Protein AF-A0A2J5Q970-F1 (afdb_monomer)

Radius of gyration: 37.8 Å; Cα contacts (8 Å, |Δi|>4): 997; chains: 1; bounding box: 88×80×123 Å

InterPro domains:
  IPR027417 P-loop containing nucleoside triphosphate hydrolase [G3DSA:3.40.50.300] (113-245)
  IPR027417 P-loop containing nucleoside triphosphate hydrolase [G3DSA:3.40.50.300] (345-585)
  IPR027417 P-loop containing nucleoside triphosphate hydrolase [SSF52540] (108-570)
  IPR032689 TraD/TraG, TraM recognition site [PF12696] (436-529)
  IPR048176 TrbC, F-type conjugative transfer protein [NF041447] (6-689)

Secondary structure (DSSP, 8-state):
-PPPSS-GGGB---S---HHHHHHTSHHHHHHHHHHHHHHHHH-GGGHHHHHHHHHHHHHHHHHS----SSPPBGGG--EEEEEEEEEEEESSTTSS-EEEEEEEEEP-EEEEEEEE-STTTT-EEEEEHHHHTT-EEEE--TTSSHHHHHHHHHHHHHHTT--EEEEESS--HHHHHHHHHHHHHTT-GGGEEEEE---TT--HHHHHHTT--PPPSS--B-SSSS--HHHHHHHHHHTS----STTHHHHHHHHHHHHHHHHHHHHHHHHTTPPP-HHHHHHH-SHHHHHHHHHHHHHTT--HHHHHHHHHHHHHSTT--GGGTT-TTSS-HHHHHHHHHHHHTTHHHHHIIIIISTTTB-SSSBSB-HHHHHHTT-EEEEE--TTTS-HHHHHHHHHHHHHHHHHHHHHHT-S--SS-HHHH-HHHHH--SSPEEEEEETTTTS--HHHHHHHHHTTTTTEEEEEEES-HHHHHHHHGGGHHHHHHH--EEEE-S---TTHHHHHHHHHH-EEEEEEE--EEEEE-SS-EEEEEPS-EEEEEEESS-HHHHHHPPTTEEEEEETTEEEEEEE----HHHHS-SSPP--------PPPPHHHHHHH-HHHHTTS---HHHHHHHHHHHHTTS--SS-SS-GGG--EE-HHHHHHHHHHHHHHHH----HHHHHHHHHHHHHHHHHSTTT-SS--EE--------PPPHHHHHHHS--

Structure (mmCIF, N/CA/C/O backbone):
data_AF-A0A2J5Q970-F1
#
_entry.id   AF-A0A2J5Q970-F1
#
loop_
_atom_site.group_PDB
_atom_site.id
_atom_site.type_symbol
_atom_site.label_atom_id
_atom_site.label_alt_id
_atom_site.label_comp_id
_atom_site.label_asym_id
_atom_site.label_entity_id
_atom_site.label_seq_id
_atom_site.pdbx_PDB_ins_code
_atom_site.Cartn_x
_atom_site.Cartn_y
_atom_site.Cartn_z
_atom_site.occupancy
_atom_site.B_iso_or_equiv
_atom_site.auth_seq_id
_atom_site.auth_comp_id
_atom_site.auth_asym_id
_atom_site.auth_atom_id
_atom_site.pdbx_PDB_model_num
ATOM 1 N N . MET A 1 1 ? 51.029 -0.488 -17.310 1.00 35.28 1 MET A N 1
ATOM 2 C CA . MET A 1 1 ? 49.765 -0.348 -18.066 1.00 35.28 1 MET A CA 1
ATOM 3 C C . MET A 1 1 ? 49.243 1.057 -17.829 1.00 35.28 1 MET A C 1
ATOM 5 O O . MET A 1 1 ? 48.820 1.346 -16.716 1.00 35.28 1 MET A O 1
ATOM 9 N N . ASN A 1 2 ? 49.355 1.940 -18.825 1.00 32.59 2 ASN A N 1
ATOM 10 C CA . ASN A 1 2 ? 48.790 3.288 -18.758 1.00 32.59 2 ASN A CA 1
ATOM 11 C C . ASN A 1 2 ? 47.274 3.170 -18.568 1.00 32.59 2 ASN A C 1
ATOM 13 O O . ASN A 1 2 ? 46.614 2.501 -19.362 1.00 32.59 2 ASN A O 1
ATOM 17 N N . LYS A 1 3 ? 46.724 3.782 -17.512 1.00 31.50 3 LYS A N 1
ATOM 18 C CA . LYS A 1 3 ? 45.277 4.009 -17.443 1.00 31.50 3 LYS A CA 1
ATOM 19 C C . LYS A 1 3 ? 44.923 4.889 -18.649 1.00 31.50 3 LYS A C 1
ATOM 21 O O . LYS A 1 3 ? 45.550 5.939 -18.787 1.00 31.50 3 LYS A O 1
ATOM 26 N N . PRO A 1 4 ? 44.003 4.481 -19.537 1.00 40.91 4 PRO A N 1
ATOM 27 C CA . PRO A 1 4 ? 43.560 5.370 -20.601 1.00 40.91 4 PRO A CA 1
ATOM 28 C C . PRO A 1 4 ? 42.989 6.643 -19.960 1.00 40.91 4 PRO A C 1
ATOM 30 O O . PRO A 1 4 ? 42.282 6.563 -18.956 1.00 40.91 4 PRO A O 1
ATOM 33 N N . ALA A 1 5 ? 43.334 7.813 -20.507 1.00 53.34 5 ALA A N 1
ATOM 34 C CA . ALA A 1 5 ? 42.886 9.113 -19.993 1.00 53.34 5 ALA A CA 1
ATOM 35 C C . ALA A 1 5 ? 41.356 9.291 -20.069 1.00 53.34 5 ALA A C 1
ATOM 37 O O . ALA A 1 5 ? 40.799 10.155 -19.399 1.00 53.34 5 ALA A O 1
ATOM 38 N N . VAL A 1 6 ? 40.682 8.446 -20.855 1.00 50.75 6 VAL A N 1
ATOM 39 C CA . VAL A 1 6 ? 39.232 8.410 -21.036 1.00 50.75 6 VAL A CA 1
ATOM 40 C C . VAL A 1 6 ? 38.748 6.983 -20.783 1.00 50.75 6 VAL A C 1
ATOM 42 O O . VAL A 1 6 ? 39.328 6.021 -21.294 1.00 50.75 6 VAL A O 1
ATOM 45 N N . ASP A 1 7 ? 37.690 6.837 -19.985 1.00 52.75 7 ASP A N 1
ATOM 46 C CA . ASP A 1 7 ? 37.016 5.553 -19.784 1.00 52.75 7 ASP A CA 1
ATOM 47 C C . ASP A 1 7 ? 36.343 5.137 -21.098 1.00 52.75 7 ASP A C 1
ATOM 49 O O . ASP A 1 7 ? 35.302 5.675 -21.480 1.00 52.75 7 ASP A O 1
ATOM 53 N N . THR A 1 8 ? 36.949 4.183 -21.808 1.00 51.91 8 THR A N 1
ATOM 54 C CA . THR A 1 8 ? 36.481 3.710 -23.119 1.00 51.91 8 THR A CA 1
ATOM 55 C C . THR A 1 8 ? 35.062 3.146 -23.074 1.00 51.91 8 THR A C 1
ATOM 57 O O . THR A 1 8 ? 34.389 3.131 -24.097 1.00 51.91 8 THR A O 1
ATOM 60 N N . ARG A 1 9 ? 34.555 2.754 -21.894 1.00 50.22 9 ARG A N 1
ATOM 61 C CA . ARG A 1 9 ? 33.167 2.296 -21.706 1.00 50.22 9 ARG A CA 1
ATOM 62 C C . ARG A 1 9 ? 32.132 3.422 -21.766 1.00 50.22 9 ARG A C 1
ATOM 64 O O . ARG A 1 9 ? 30.947 3.141 -21.915 1.00 50.22 9 ARG A O 1
ATOM 71 N N . ARG A 1 10 ? 32.557 4.679 -21.614 1.00 52.12 10 ARG A N 1
ATOM 72 C CA . ARG A 1 10 ? 31.689 5.870 -21.653 1.00 52.12 10 ARG A CA 1
ATOM 73 C C . ARG A 1 10 ? 31.694 6.573 -23.007 1.00 52.12 10 ARG A C 1
ATOM 75 O O . ARG A 1 10 ? 30.920 7.505 -23.201 1.00 52.12 10 ARG A O 1
ATOM 82 N N . VAL A 1 11 ? 32.552 6.148 -23.932 1.00 54.44 11 VAL A N 1
ATOM 83 C CA . VAL A 1 11 ? 32.609 6.667 -25.301 1.00 54.44 11 VAL A CA 1
ATOM 84 C C . VAL A 1 11 ? 31.639 5.839 -26.138 1.00 54.44 11 VAL A C 1
ATOM 86 O O . VAL A 1 11 ? 31.976 4.763 -26.613 1.00 54.44 11 VAL A O 1
ATOM 89 N N . ASN A 1 12 ? 30.395 6.301 -26.246 1.00 48.62 12 ASN A N 1
ATOM 90 C CA . ASN A 1 12 ? 29.294 5.490 -26.783 1.00 48.62 12 ASN A CA 1
ATOM 91 C C . ASN A 1 12 ? 29.002 5.750 -28.272 1.00 48.62 12 ASN A C 1
ATOM 93 O O . ASN A 1 12 ? 28.055 5.203 -28.839 1.00 48.62 12 ASN A O 1
ATOM 97 N N . ARG A 1 13 ? 29.815 6.591 -28.919 1.00 40.72 13 ARG A N 1
ATOM 98 C CA . ARG A 1 13 ? 29.812 6.760 -30.369 1.00 40.72 13 ARG A CA 1
ATOM 99 C C . ARG A 1 13 ? 31.182 6.345 -30.882 1.00 40.72 13 ARG A C 1
ATOM 101 O O . ARG A 1 13 ? 32.138 7.108 -30.788 1.00 40.72 13 ARG A O 1
ATOM 108 N N . GLU A 1 14 ? 31.277 5.124 -31.405 1.00 40.03 14 GLU A N 1
ATOM 109 C CA . GLU A 1 14 ? 32.313 4.813 -32.387 1.00 40.03 14 GLU A CA 1
ATOM 110 C C . GLU A 1 14 ? 32.144 5.849 -33.504 1.00 40.03 14 GLU A C 1
ATOM 112 O O . GLU A 1 14 ? 31.095 5.920 -34.143 1.00 40.03 14 GLU A O 1
ATOM 117 N N . VAL A 1 15 ? 33.121 6.745 -33.640 1.00 34.88 15 VAL A N 1
ATOM 118 C CA . VAL A 1 15 ? 33.018 7.975 -34.445 1.00 34.88 15 VAL A CA 1
ATOM 119 C C . VAL A 1 15 ? 32.856 7.688 -35.946 1.00 34.88 15 VAL A C 1
ATOM 121 O O . VAL A 1 15 ? 32.539 8.587 -36.708 1.00 34.88 15 VAL A O 1
ATOM 124 N N . TRP A 1 16 ? 32.945 6.427 -36.365 1.00 31.44 16 TRP A N 1
ATOM 125 C CA . TRP A 1 16 ? 32.761 6.006 -37.747 1.00 31.44 16 TRP A CA 1
ATOM 126 C C . TRP A 1 16 ? 31.962 4.702 -37.815 1.00 31.44 16 TRP A C 1
ATOM 128 O O . TRP A 1 16 ? 32.508 3.623 -38.034 1.00 31.44 16 TRP A O 1
ATOM 138 N N . GLN A 1 17 ? 30.641 4.798 -37.658 1.00 36.28 17 GLN A N 1
ATOM 139 C CA . GLN A 1 17 ? 29.779 3.947 -38.471 1.00 36.28 17 GLN A CA 1
ATOM 140 C C . GLN A 1 17 ? 29.368 4.749 -39.701 1.00 36.28 17 GLN A C 1
ATOM 142 O O . GLN A 1 17 ? 28.300 5.358 -39.724 1.00 36.28 17 GLN A O 1
ATOM 147 N N . ASP A 1 18 ? 30.239 4.759 -40.717 1.00 40.22 18 ASP A N 1
ATOM 148 C CA . ASP A 1 18 ? 29.787 4.964 -42.091 1.00 40.22 18 ASP A CA 1
ATOM 149 C C . ASP A 1 18 ? 28.557 4.081 -42.300 1.00 40.22 18 ASP A C 1
ATOM 151 O O . ASP A 1 18 ? 28.531 2.939 -41.829 1.00 40.22 18 ASP A O 1
ATOM 155 N N . GLY A 1 19 ? 27.537 4.576 -43.003 1.00 45.09 19 GLY A N 1
ATOM 156 C CA . GLY A 1 19 ? 26.299 3.823 -43.235 1.00 45.09 19 GLY A CA 1
ATOM 157 C C . GLY A 1 19 ? 26.545 2.372 -43.677 1.00 45.09 19 GLY A C 1
ATOM 158 O O . GLY A 1 19 ? 25.782 1.491 -43.307 1.00 45.09 19 GLY A O 1
ATOM 159 N N . LEU A 1 20 ? 27.664 2.099 -44.359 1.00 43.31 20 LEU A N 1
ATOM 160 C CA . LEU A 1 20 ? 28.138 0.766 -44.738 1.00 43.31 20 LEU A CA 1
ATOM 161 C C . LEU A 1 20 ? 28.566 -0.141 -43.574 1.00 43.31 20 LEU A C 1
ATOM 163 O O . LEU A 1 20 ? 28.171 -1.304 -43.561 1.00 43.31 20 LEU A O 1
ATOM 167 N N . SER A 1 21 ? 29.359 0.331 -42.608 1.00 45.16 21 SER A N 1
ATOM 168 C CA . SER A 1 21 ? 29.810 -0.518 -41.497 1.00 45.16 21 SER A CA 1
ATOM 169 C C . SER A 1 21 ? 28.667 -0.781 -40.516 1.00 45.16 21 SER A C 1
ATOM 171 O O . SER A 1 21 ? 28.458 -1.924 -40.122 1.00 45.16 21 SER A O 1
ATOM 173 N N . GLY A 1 22 ? 27.839 0.229 -40.226 1.00 49.78 22 GLY A N 1
ATOM 174 C CA . GLY A 1 22 ? 26.611 0.063 -39.440 1.00 49.78 22 GLY A CA 1
ATOM 175 C C . GLY A 1 22 ? 25.609 -0.906 -40.082 1.00 49.78 22 GLY A C 1
ATOM 176 O O . GLY A 1 22 ? 25.049 -1.749 -39.382 1.00 49.78 22 GLY A O 1
ATOM 177 N N . LEU A 1 23 ? 25.436 -0.856 -41.414 1.00 52.16 23 LEU A N 1
ATOM 178 C CA . LEU A 1 23 ? 24.655 -1.857 -42.153 1.00 52.16 23 LEU A CA 1
ATOM 179 C C . LEU A 1 23 ? 25.281 -3.251 -42.020 1.00 52.16 23 LEU A C 1
ATOM 181 O O . LEU A 1 23 ? 24.581 -4.193 -41.660 1.00 52.16 23 LEU A O 1
ATOM 185 N N . LEU A 1 24 ? 26.589 -3.392 -42.258 1.00 54.09 24 LEU A N 1
ATOM 186 C CA . LEU A 1 24 ? 27.289 -4.680 -42.189 1.00 54.09 24 LEU A CA 1
ATOM 187 C C . LEU A 1 24 ? 27.222 -5.322 -40.797 1.00 54.09 24 LEU A C 1
ATOM 189 O O . LEU A 1 24 ? 27.174 -6.540 -40.709 1.00 54.09 24 LEU A O 1
ATOM 193 N N . PHE A 1 25 ? 27.175 -4.552 -39.709 1.00 57.59 25 PHE A N 1
ATOM 194 C CA . PHE A 1 25 ? 27.090 -5.111 -38.354 1.00 57.59 25 PHE A CA 1
ATOM 195 C C . PHE A 1 25 ? 25.673 -5.499 -37.910 1.00 57.59 25 PHE A C 1
ATOM 197 O O . PHE A 1 25 ? 25.521 -6.099 -36.842 1.00 57.59 25 PHE A O 1
ATOM 204 N N . THR A 1 26 ? 24.632 -5.218 -38.703 1.00 59.56 26 THR A N 1
ATOM 205 C CA . THR A 1 26 ? 23.304 -5.774 -38.409 1.00 59.56 26 THR A CA 1
ATOM 206 C C . THR A 1 26 ? 23.255 -7.260 -38.788 1.00 59.56 26 THR A C 1
ATOM 208 O O . THR A 1 26 ? 23.673 -7.625 -39.889 1.00 59.56 26 THR A O 1
ATOM 211 N N . PRO A 1 27 ? 22.730 -8.147 -37.919 1.00 62.09 27 PRO A N 1
ATOM 212 C CA . PRO A 1 27 ? 22.743 -9.593 -38.163 1.00 62.09 27 PRO A CA 1
ATOM 213 C C . PRO A 1 27 ? 22.074 -10.001 -39.483 1.00 62.09 27 PRO A C 1
ATOM 215 O O . PRO A 1 27 ? 22.494 -10.965 -40.115 1.00 62.09 27 PRO A O 1
ATOM 218 N N . GLU A 1 28 ? 21.047 -9.258 -39.901 1.00 65.50 28 GLU A N 1
ATOM 219 C CA . GLU A 1 28 ? 20.254 -9.519 -41.107 1.00 65.50 28 GLU A CA 1
ATOM 220 C C . GLU A 1 28 ? 21.038 -9.224 -42.388 1.00 65.50 28 GLU A C 1
ATOM 222 O O . GLU A 1 28 ? 21.122 -10.068 -43.281 1.00 65.50 28 GLU A O 1
ATOM 227 N N . ILE A 1 29 ? 21.670 -8.051 -42.460 1.00 70.38 29 ILE A N 1
ATOM 228 C CA . ILE A 1 29 ? 22.486 -7.654 -43.611 1.00 70.38 29 ILE A CA 1
ATOM 229 C C . ILE A 1 29 ? 23.770 -8.477 -43.647 1.00 70.38 29 ILE A C 1
ATOM 231 O O . ILE A 1 29 ? 24.206 -8.881 -44.720 1.00 70.38 29 ILE A O 1
ATOM 235 N N . PHE A 1 30 ? 24.338 -8.812 -42.490 1.00 70.81 30 PHE A N 1
ATOM 236 C CA . PHE A 1 30 ? 25.491 -9.698 -42.420 1.00 70.81 30 PHE A CA 1
ATOM 237 C C . PHE A 1 30 ? 25.175 -11.117 -42.910 1.00 70.81 30 PHE A C 1
ATOM 239 O O . PHE A 1 30 ? 25.952 -11.691 -43.671 1.00 70.81 30 PHE A O 1
ATOM 246 N N . LEU A 1 31 ? 24.019 -11.678 -42.531 1.00 73.62 31 LEU A N 1
ATOM 247 C CA . LEU A 1 31 ? 23.546 -12.965 -43.050 1.00 73.62 31 LEU A CA 1
ATOM 248 C C . LEU A 1 31 ? 23.350 -12.897 -44.568 1.00 73.62 31 LEU A C 1
ATOM 250 O O . LEU A 1 31 ? 23.773 -13.801 -45.284 1.00 73.62 31 LEU A O 1
ATOM 254 N N . LEU A 1 32 ? 22.758 -11.811 -45.062 1.00 79.00 32 LEU A N 1
ATOM 255 C CA . LEU A 1 32 ? 22.567 -11.574 -46.488 1.00 79.00 32 LEU A CA 1
ATOM 256 C C . LEU A 1 32 ? 23.909 -11.468 -47.227 1.00 79.00 32 LEU A C 1
ATOM 258 O O . LEU A 1 32 ? 24.064 -12.071 -48.286 1.00 79.00 32 LEU A O 1
ATOM 262 N N . VAL A 1 33 ? 24.910 -10.804 -46.645 1.00 79.62 33 VAL A N 1
ATOM 263 C CA . VAL A 1 33 ? 26.280 -10.756 -47.177 1.00 79.62 33 VAL A CA 1
ATOM 264 C C . VAL A 1 33 ? 26.904 -12.147 -47.194 1.00 79.62 33 VAL A C 1
ATOM 266 O O . VAL A 1 33 ? 27.456 -12.531 -48.221 1.00 79.62 33 VAL A O 1
ATOM 269 N N . ILE A 1 34 ? 26.768 -12.951 -46.135 1.00 80.38 34 ILE A N 1
ATOM 270 C CA . ILE A 1 34 ? 27.248 -14.342 -46.128 1.00 80.38 34 ILE A CA 1
ATOM 271 C C . ILE A 1 34 ? 26.582 -15.154 -47.245 1.00 80.38 34 ILE A C 1
ATOM 273 O O . ILE A 1 34 ? 27.278 -15.838 -47.996 1.00 80.38 34 ILE A O 1
ATOM 277 N N . VAL A 1 35 ? 25.256 -15.066 -47.387 1.00 83.44 35 VAL A N 1
ATOM 278 C CA . VAL A 1 35 ? 24.492 -15.802 -48.405 1.00 83.44 35 VAL A CA 1
ATOM 279 C C . VAL A 1 35 ? 24.916 -15.378 -49.808 1.00 83.44 35 VAL A C 1
ATOM 281 O O . VAL A 1 35 ? 25.259 -16.237 -50.615 1.00 83.44 35 VAL A O 1
ATOM 284 N N . ILE A 1 36 ? 24.983 -14.074 -50.088 1.00 85.19 36 ILE A N 1
ATOM 285 C CA . ILE A 1 36 ? 25.407 -13.546 -51.391 1.00 85.19 36 ILE A CA 1
ATOM 286 C C . ILE A 1 36 ? 26.837 -13.977 -51.708 1.00 85.19 36 ILE A C 1
ATOM 288 O O . ILE A 1 36 ? 27.096 -14.483 -52.798 1.00 85.19 36 ILE A O 1
ATOM 292 N N . THR A 1 37 ? 27.759 -13.839 -50.755 1.00 83.81 37 THR A N 1
ATOM 293 C CA . THR A 1 37 ? 29.169 -14.196 -50.963 1.00 83.81 37 THR A CA 1
ATOM 294 C C . THR A 1 37 ? 29.329 -15.707 -51.189 1.00 83.81 37 THR A C 1
ATOM 296 O O . THR A 1 37 ? 30.130 -16.132 -52.022 1.00 83.81 37 THR A O 1
ATOM 299 N N . THR A 1 38 ? 28.512 -16.528 -50.520 1.00 83.25 38 THR A N 1
ATOM 300 C CA . THR A 1 38 ? 28.465 -17.986 -50.724 1.00 83.25 38 THR A CA 1
ATOM 301 C C . THR A 1 38 ? 27.868 -18.350 -52.089 1.00 83.25 38 THR A C 1
ATOM 303 O O . THR A 1 38 ? 28.421 -19.193 -52.792 1.00 83.25 38 THR A O 1
ATOM 306 N N . CYS A 1 39 ? 26.784 -17.691 -52.515 1.00 86.00 39 CYS A N 1
ATOM 307 C CA . CYS A 1 39 ? 26.174 -17.892 -53.833 1.00 86.00 39 CYS A CA 1
ATOM 308 C C . CYS A 1 39 ? 27.118 -17.478 -54.971 1.00 86.00 39 CYS A C 1
ATOM 310 O O . CYS A 1 39 ? 27.260 -18.215 -55.944 1.00 86.00 39 CYS A O 1
ATOM 312 N N . ILE A 1 40 ? 27.807 -16.340 -54.842 1.00 85.38 40 ILE A N 1
ATOM 313 C CA . ILE A 1 40 ? 28.813 -15.889 -55.816 1.00 85.38 40 ILE A CA 1
ATOM 314 C C . ILE A 1 40 ? 29.967 -16.896 -55.893 1.00 85.38 40 ILE A C 1
ATOM 316 O O . ILE A 1 40 ? 30.363 -17.274 -56.994 1.00 85.38 40 ILE A O 1
ATOM 320 N N . GLY A 1 41 ? 30.439 -17.399 -54.746 1.00 83.06 41 GLY A N 1
ATOM 321 C CA . GLY A 1 41 ? 31.442 -18.467 -54.689 1.00 83.06 41 GLY A CA 1
ATOM 322 C C . GLY A 1 41 ? 30.993 -19.762 -55.372 1.00 83.06 41 GLY A C 1
ATOM 323 O O . GLY A 1 41 ? 31.807 -20.450 -55.984 1.00 83.06 41 GLY A O 1
ATOM 324 N N . TRP A 1 42 ? 29.697 -20.084 -55.315 1.00 84.00 42 TRP A N 1
ATOM 325 C CA . TRP A 1 42 ? 29.127 -21.265 -55.966 1.00 84.00 42 TRP A CA 1
ATOM 326 C C . TRP A 1 42 ? 29.062 -21.134 -57.494 1.00 84.00 42 TRP A C 1
ATOM 328 O O . TRP A 1 42 ? 29.459 -22.054 -58.206 1.00 84.00 42 TRP A O 1
ATOM 338 N N . PHE A 1 43 ? 28.582 -19.997 -58.010 1.00 86.56 43 PHE A N 1
ATOM 339 C CA . PHE A 1 43 ? 28.463 -19.769 -59.458 1.00 86.56 43 PHE A CA 1
ATOM 340 C C . PHE A 1 43 ? 29.798 -19.424 -60.128 1.00 86.56 43 PHE A C 1
ATOM 342 O O . PHE A 1 43 ? 30.000 -19.753 -61.295 1.00 86.56 43 PHE A O 1
ATOM 349 N N . PHE A 1 44 ? 30.721 -18.801 -59.394 1.00 87.00 44 PHE A N 1
ATOM 350 C CA . PHE A 1 44 ? 32.034 -18.400 -59.890 1.00 87.00 44 PHE A CA 1
ATOM 351 C C . PHE A 1 44 ? 33.138 -18.930 -58.966 1.00 87.00 44 PHE A C 1
ATOM 353 O O . PHE A 1 44 ? 33.645 -18.182 -58.125 1.00 87.00 44 PHE A O 1
ATOM 360 N N . PRO A 1 45 ? 33.578 -20.193 -59.141 1.00 83.31 45 PRO A N 1
ATOM 361 C CA . PRO A 1 45 ? 34.528 -20.845 -58.236 1.00 83.31 45 PRO A CA 1
ATOM 362 C C . PRO A 1 45 ? 35.858 -20.102 -58.055 1.00 83.31 45 PRO A C 1
ATOM 364 O O . PRO A 1 45 ? 36.480 -20.207 -57.005 1.00 83.31 45 PRO A O 1
ATOM 367 N N . ALA A 1 46 ? 36.285 -19.300 -59.035 1.00 84.38 46 ALA A N 1
ATOM 368 C CA . ALA A 1 46 ? 37.485 -18.466 -58.924 1.00 84.38 46 ALA A CA 1
ATOM 369 C C . ALA A 1 46 ? 37.398 -17.420 -57.791 1.00 84.38 46 ALA A C 1
ATOM 371 O O . ALA A 1 46 ? 38.420 -17.026 -57.232 1.00 84.38 46 ALA A O 1
ATOM 372 N N . THR A 1 47 ? 36.187 -16.994 -57.417 1.00 84.06 47 THR A N 1
ATOM 373 C CA . THR A 1 47 ? 35.967 -16.006 -56.348 1.00 84.06 47 THR A CA 1
ATOM 374 C C . THR A 1 47 ? 36.154 -16.583 -54.941 1.00 84.06 47 THR A C 1
ATOM 376 O O . THR A 1 47 ? 36.355 -15.808 -54.005 1.00 84.06 47 THR A O 1
ATOM 379 N N . TRP A 1 48 ? 36.206 -17.919 -54.785 1.00 82.31 48 TRP A N 1
ATOM 380 C CA . TRP A 1 48 ? 36.446 -18.586 -53.493 1.00 82.31 48 TRP A CA 1
ATOM 381 C C . TRP A 1 48 ? 37.761 -18.195 -52.824 1.00 82.31 48 TRP A C 1
ATOM 383 O O . TRP A 1 48 ? 37.836 -18.162 -51.595 1.00 82.31 48 TRP A O 1
ATOM 393 N N . LEU A 1 49 ? 38.778 -17.854 -53.618 1.00 82.38 49 LEU A N 1
ATOM 394 C CA . LEU A 1 49 ? 40.081 -17.414 -53.116 1.00 82.38 49 LEU A CA 1
ATOM 395 C C . LEU A 1 49 ? 39.993 -16.116 -52.296 1.00 82.38 49 LEU A C 1
ATOM 397 O O . LEU A 1 49 ? 40.830 -15.894 -51.425 1.00 82.38 49 LEU A O 1
ATOM 401 N N . LEU A 1 50 ? 38.975 -15.285 -52.544 1.00 79.94 50 LEU A N 1
ATOM 402 C CA . LEU A 1 50 ? 38.740 -14.026 -51.831 1.00 79.94 50 LEU A CA 1
ATOM 403 C C . LEU A 1 50 ? 37.563 -14.127 -50.851 1.00 79.94 50 LEU A C 1
ATOM 405 O O . LEU A 1 50 ? 37.650 -13.618 -49.734 1.00 79.94 50 LEU A O 1
ATOM 409 N N . SER A 1 51 ? 36.480 -14.815 -51.225 1.00 80.25 51 SER A N 1
ATOM 410 C CA . SER A 1 51 ? 35.293 -14.947 -50.373 1.00 80.25 51 SER A CA 1
ATOM 411 C C . SER A 1 51 ? 35.503 -15.863 -49.169 1.00 80.25 51 SER A C 1
ATOM 413 O O . SER A 1 51 ? 34.983 -15.573 -48.094 1.00 80.25 51 SER A O 1
ATOM 415 N N . GLY A 1 52 ? 36.290 -16.934 -49.302 1.00 79.94 52 GLY A N 1
ATOM 416 C CA . GLY A 1 52 ? 36.572 -17.864 -48.205 1.00 79.94 52 GLY A CA 1
ATOM 417 C C . GLY A 1 52 ? 37.246 -17.191 -47.001 1.00 79.94 52 GLY A C 1
ATOM 418 O O . GLY A 1 52 ? 36.696 -17.244 -45.899 1.00 79.94 52 GLY A O 1
ATOM 419 N N . PRO A 1 53 ? 38.395 -16.509 -47.181 1.00 84.12 53 PRO A N 1
ATOM 420 C CA . PRO A 1 53 ? 39.053 -15.766 -46.105 1.00 84.12 53 PRO A CA 1
ATOM 421 C C . PRO A 1 53 ? 38.171 -14.671 -45.493 1.00 84.12 53 PRO A C 1
ATOM 423 O O . PRO A 1 53 ? 38.163 -14.504 -44.274 1.00 84.12 53 PRO A O 1
ATOM 426 N N . PHE A 1 54 ? 37.389 -13.965 -46.317 1.00 82.38 54 PHE A N 1
ATOM 427 C CA . PHE A 1 54 ? 36.435 -12.956 -45.853 1.00 82.38 54 PHE A CA 1
ATOM 428 C C . PHE A 1 54 ? 35.373 -13.562 -44.922 1.00 82.38 54 PHE A C 1
ATOM 430 O O . PHE A 1 54 ? 35.177 -13.071 -43.813 1.00 82.38 54 PHE A O 1
ATOM 437 N N . LEU A 1 55 ? 34.765 -14.691 -45.305 1.00 79.94 55 LEU A N 1
ATOM 438 C CA . LEU A 1 55 ? 33.792 -15.399 -44.466 1.00 79.94 55 LEU A CA 1
ATOM 439 C C . LEU A 1 55 ? 34.404 -15.884 -43.141 1.00 79.94 55 LEU A C 1
ATOM 441 O O . LEU A 1 55 ? 33.752 -15.797 -42.104 1.00 79.94 55 LEU A O 1
ATOM 445 N N . VAL A 1 56 ? 35.661 -16.342 -43.138 1.00 79.81 56 VAL A N 1
ATOM 446 C CA . VAL A 1 56 ? 36.363 -16.755 -41.906 1.00 79.81 56 VAL A CA 1
ATOM 447 C C . VAL A 1 56 ? 36.631 -15.564 -40.979 1.00 79.81 56 VAL A C 1
ATOM 449 O O . VAL A 1 56 ? 36.447 -15.686 -39.769 1.00 79.81 56 VAL A O 1
ATOM 452 N N . LEU A 1 57 ? 37.004 -14.402 -41.524 1.00 77.94 57 LEU A N 1
ATOM 453 C CA . LEU A 1 57 ? 37.187 -13.159 -40.758 1.00 77.94 57 LEU A CA 1
ATOM 454 C C . LEU A 1 57 ? 35.868 -12.608 -40.198 1.00 77.94 57 LEU A C 1
ATOM 456 O O . LEU A 1 57 ? 35.853 -11.956 -39.155 1.00 77.94 57 LEU A O 1
ATOM 460 N N . CYS A 1 58 ? 34.759 -12.916 -40.861 1.00 72.00 58 CYS A N 1
ATOM 461 C CA . CYS A 1 58 ? 33.412 -12.569 -40.438 1.00 72.00 58 CYS A CA 1
ATOM 462 C C . CYS A 1 58 ? 32.923 -13.382 -39.217 1.00 72.00 58 CYS A C 1
ATOM 464 O O . CYS A 1 58 ? 32.163 -12.861 -38.399 1.00 72.00 58 CYS A O 1
ATOM 466 N N . VAL A 1 59 ? 33.369 -14.632 -39.033 1.00 70.00 59 VAL A N 1
ATOM 467 C CA . VAL A 1 59 ? 32.896 -15.515 -37.941 1.00 70.00 59 VAL A CA 1
ATOM 468 C C . VAL A 1 59 ? 33.152 -14.949 -36.528 1.00 70.00 59 VAL A C 1
ATOM 470 O O . VAL A 1 59 ? 32.211 -14.927 -35.728 1.00 70.00 59 VAL A O 1
ATOM 473 N N . PRO A 1 60 ? 34.358 -14.453 -36.177 1.00 68.31 60 PRO A N 1
ATOM 474 C CA . PRO A 1 60 ? 34.617 -13.849 -34.868 1.00 68.31 60 PRO A CA 1
ATOM 475 C C . PRO A 1 60 ? 33.722 -12.646 -34.561 1.00 68.31 60 PRO A C 1
ATOM 477 O O . PRO A 1 60 ? 33.348 -12.448 -33.409 1.00 68.31 60 PRO A O 1
ATOM 480 N N . ILE A 1 61 ? 33.356 -11.865 -35.582 1.00 66.31 61 ILE A N 1
ATOM 481 C CA . ILE A 1 61 ? 32.518 -10.666 -35.445 1.00 66.31 61 ILE A CA 1
ATOM 482 C C . ILE A 1 61 ? 31.091 -11.057 -35.032 1.00 66.31 61 ILE A C 1
ATOM 484 O O . ILE A 1 61 ? 30.521 -10.453 -34.123 1.00 66.31 61 ILE A O 1
ATOM 488 N N . VAL A 1 62 ? 30.536 -12.117 -35.630 1.00 63.34 62 VAL A N 1
ATOM 489 C CA . VAL A 1 62 ? 29.204 -12.644 -35.271 1.00 63.34 62 VAL A CA 1
ATOM 490 C C . VAL A 1 62 ? 29.210 -13.278 -33.890 1.00 63.34 62 VAL A C 1
ATOM 492 O O . VAL A 1 62 ? 28.319 -13.032 -33.081 1.00 63.34 62 VAL A O 1
ATOM 495 N N . LEU A 1 63 ? 30.228 -14.089 -33.596 1.00 63.59 63 LEU A N 1
ATOM 496 C CA . LEU A 1 63 ? 30.349 -14.749 -32.297 1.00 63.59 63 LEU A CA 1
ATOM 497 C C . LEU A 1 63 ? 30.649 -13.753 -31.163 1.00 63.59 63 LEU A C 1
ATOM 499 O O . LEU A 1 63 ? 30.313 -14.022 -30.008 1.00 63.59 63 LEU A O 1
ATOM 503 N N . GLY A 1 64 ? 31.256 -12.607 -31.488 1.00 62.72 64 GLY A N 1
ATOM 504 C CA . GLY A 1 64 ? 31.576 -11.525 -30.559 1.00 62.72 64 GLY A CA 1
ATOM 505 C C . GLY A 1 64 ? 30.376 -10.669 -30.144 1.00 62.72 64 GLY A C 1
ATOM 506 O O . GLY A 1 64 ? 30.401 -10.107 -29.049 1.00 62.72 64 GLY A O 1
ATOM 507 N N . ASN A 1 65 ? 29.310 -10.633 -30.953 1.00 60.47 65 ASN A N 1
ATOM 508 C CA . ASN A 1 65 ? 28.097 -9.848 -30.708 1.00 60.47 65 ASN A CA 1
ATOM 509 C C . ASN A 1 65 ? 26.882 -10.753 -30.438 1.00 60.47 65 ASN A C 1
ATOM 511 O O . ASN A 1 65 ? 25.973 -10.848 -31.265 1.00 60.47 65 ASN A O 1
ATOM 515 N N . PRO A 1 66 ? 26.830 -11.444 -29.282 1.00 63.16 66 PRO A N 1
ATOM 516 C CA . PRO A 1 66 ? 25.677 -12.262 -28.945 1.00 63.16 66 PRO A CA 1
ATOM 517 C C . PRO A 1 66 ? 24.443 -11.372 -28.809 1.00 63.16 66 PRO A C 1
ATOM 519 O O . PRO A 1 66 ? 24.491 -10.352 -28.126 1.00 63.16 66 PRO A O 1
ATOM 522 N N . TRP A 1 67 ? 23.334 -11.788 -29.413 1.00 70.56 67 TRP A N 1
ATOM 523 C CA . TRP A 1 67 ? 22.039 -11.136 -29.243 1.00 70.56 67 TRP A CA 1
ATOM 524 C C . TRP A 1 67 ? 21.637 -11.105 -27.758 1.00 70.56 67 TRP A C 1
ATOM 526 O O . TRP A 1 67 ? 21.752 -12.116 -27.056 1.00 70.56 67 TRP A O 1
ATOM 536 N N . ARG A 1 68 ? 21.191 -9.941 -27.268 1.00 74.38 68 ARG A N 1
ATOM 537 C CA . ARG A 1 68 ? 20.786 -9.726 -25.868 1.00 74.38 68 ARG A CA 1
ATOM 538 C C . ARG A 1 68 ? 19.470 -8.967 -25.813 1.00 74.38 68 ARG A C 1
ATOM 540 O O . ARG A 1 68 ? 19.243 -8.060 -26.615 1.00 74.38 68 ARG A O 1
ATOM 547 N N . MET A 1 69 ? 18.646 -9.302 -24.824 1.00 80.50 69 MET A N 1
ATOM 548 C CA . MET A 1 69 ? 17.523 -8.445 -24.461 1.00 80.50 69 MET A CA 1
ATOM 549 C C . MET A 1 69 ? 18.023 -7.191 -23.730 1.00 80.50 69 MET A C 1
ATOM 551 O O . MET A 1 69 ? 19.065 -7.254 -23.073 1.00 80.50 69 MET A O 1
ATOM 555 N N . PRO A 1 70 ? 17.295 -6.065 -23.815 1.00 82.62 70 PRO A N 1
ATOM 556 C CA . PRO A 1 70 ? 17.734 -4.790 -23.239 1.00 82.62 70 PRO A CA 1
ATOM 557 C C . PRO A 1 70 ? 17.723 -4.796 -21.707 1.00 82.62 70 PRO A C 1
ATOM 559 O O . PRO A 1 70 ? 18.484 -4.079 -21.071 1.00 82.62 70 PRO A O 1
ATOM 562 N N . MET A 1 71 ? 16.845 -5.611 -21.118 1.00 88.44 71 MET A N 1
ATOM 563 C CA . MET A 1 71 ? 16.748 -5.832 -19.676 1.00 88.44 71 MET A CA 1
ATOM 564 C C . MET A 1 71 ? 16.954 -7.320 -19.373 1.00 88.44 71 MET A C 1
ATOM 566 O O . MET A 1 71 ? 18.056 -7.832 -19.552 1.00 88.44 71 MET A O 1
ATOM 570 N N . ARG A 1 72 ? 15.920 -8.039 -18.919 1.00 90.38 72 ARG A N 1
ATOM 571 C CA . ARG A 1 72 ? 15.983 -9.483 -18.654 1.00 90.38 72 ARG A CA 1
ATOM 572 C C . ARG A 1 72 ? 15.481 -10.309 -19.828 1.00 90.38 72 ARG A C 1
ATOM 574 O O . ARG A 1 72 ? 14.629 -9.871 -20.595 1.00 90.38 72 ARG A O 1
ATOM 581 N N . MET A 1 73 ? 15.966 -11.543 -19.915 1.00 88.75 73 MET A N 1
ATOM 582 C CA . MET A 1 73 ? 15.365 -12.563 -20.778 1.00 88.75 73 MET A CA 1
ATOM 583 C C . MET A 1 73 ? 14.094 -13.135 -20.123 1.00 88.75 73 MET A C 1
ATOM 585 O O . MET A 1 73 ? 14.137 -13.429 -18.921 1.00 88.75 73 MET A O 1
ATOM 589 N N . PRO A 1 74 ? 12.997 -13.363 -20.874 1.00 90.75 74 PRO A N 1
ATOM 590 C CA . PRO A 1 74 ? 11.787 -13.977 -20.333 1.00 90.75 74 PRO A CA 1
ATOM 591 C C . PRO A 1 74 ? 12.059 -15.372 -19.763 1.00 90.75 74 PRO A C 1
ATOM 593 O O . PRO A 1 74 ? 12.777 -16.178 -20.362 1.00 90.75 74 PRO A O 1
ATOM 596 N N . ALA A 1 75 ? 11.442 -15.687 -18.624 1.00 88.38 75 ALA A N 1
ATOM 597 C CA . ALA A 1 75 ? 11.607 -16.981 -17.965 1.00 88.38 75 ALA A CA 1
ATOM 598 C C . ALA A 1 75 ? 11.075 -18.158 -18.801 1.00 88.38 75 ALA A C 1
ATOM 600 O O . ALA A 1 75 ? 11.564 -19.280 -18.682 1.00 88.38 75 ALA A O 1
ATOM 601 N N . THR A 1 76 ? 10.104 -17.908 -19.680 1.00 86.12 76 THR A N 1
ATOM 602 C CA . THR A 1 76 ? 9.504 -18.910 -20.574 1.00 86.12 76 THR A CA 1
ATOM 603 C C . THR A 1 76 ? 10.446 -19.373 -21.685 1.00 86.12 76 THR A C 1
ATOM 605 O O . THR A 1 76 ? 10.315 -20.500 -22.152 1.00 86.12 76 THR A O 1
ATOM 608 N N . MET A 1 77 ? 11.431 -18.557 -22.086 1.00 84.06 77 MET A N 1
ATOM 609 C CA . MET A 1 77 ? 12.354 -18.911 -23.172 1.00 84.06 77 MET A CA 1
ATOM 610 C C . MET A 1 77 ? 13.372 -19.994 -22.785 1.00 84.06 77 MET A C 1
ATOM 612 O O . MET A 1 77 ? 14.010 -20.551 -23.675 1.00 84.06 77 MET A O 1
ATOM 616 N N . ASN A 1 78 ? 13.556 -20.282 -21.487 1.00 80.31 78 ASN A N 1
ATOM 617 C CA . ASN A 1 78 ? 14.520 -21.259 -20.956 1.00 80.31 78 ASN A CA 1
ATOM 618 C C . ASN A 1 78 ? 15.926 -21.169 -21.599 1.00 80.31 78 ASN A C 1
ATOM 620 O O . ASN A 1 78 ? 16.573 -22.172 -21.905 1.00 80.31 78 ASN A O 1
ATOM 624 N N . ARG A 1 79 ? 16.392 -19.939 -21.850 1.00 82.25 79 ARG A N 1
ATOM 625 C CA . ARG A 1 79 ? 17.719 -19.631 -22.405 1.00 82.25 79 ARG A CA 1
ATOM 626 C C . ARG A 1 79 ? 18.576 -18.912 -21.364 1.00 82.25 79 ARG A C 1
ATOM 628 O O . ARG A 1 79 ? 18.018 -18.245 -20.493 1.00 82.25 79 ARG A O 1
ATOM 635 N N . PRO A 1 80 ? 19.915 -19.030 -21.428 1.00 81.38 80 PRO A N 1
ATOM 636 C CA . PRO A 1 80 ? 20.794 -18.254 -20.561 1.00 81.38 80 PRO A CA 1
ATOM 637 C C . PRO A 1 80 ? 20.599 -16.756 -20.812 1.00 81.38 80 PRO A C 1
ATOM 639 O O . PRO A 1 80 ? 20.536 -16.331 -21.963 1.00 81.38 80 PRO A O 1
ATOM 642 N N . ASP A 1 81 ? 20.519 -15.975 -19.739 1.00 82.81 81 ASP A N 1
ATOM 643 C CA . ASP A 1 81 ? 20.311 -14.530 -19.756 1.00 82.81 81 ASP A CA 1
ATOM 644 C C . ASP A 1 81 ? 21.651 -13.780 -19.734 1.00 82.81 81 ASP A C 1
ATOM 646 O O . ASP A 1 81 ? 22.318 -13.765 -18.690 1.00 82.81 81 ASP A O 1
ATOM 650 N N . PRO A 1 82 ? 22.046 -13.115 -20.837 1.00 76.06 82 PRO A N 1
ATOM 651 C CA . PRO A 1 82 ? 23.281 -12.337 -20.888 1.00 76.06 82 PRO A CA 1
ATOM 652 C C . PRO A 1 82 ? 23.323 -11.165 -19.889 1.00 76.06 82 PRO A C 1
ATOM 654 O O . PRO A 1 82 ? 24.404 -10.717 -19.515 1.00 76.06 82 PRO A O 1
ATOM 657 N N . SER A 1 83 ? 22.172 -10.674 -19.404 1.00 74.94 83 SER A N 1
ATOM 658 C CA . SER A 1 83 ? 22.097 -9.611 -18.381 1.00 74.94 83 SER A CA 1
ATOM 659 C C . SER A 1 83 ? 22.520 -10.078 -16.977 1.00 74.94 83 SER A C 1
ATOM 661 O O . SER A 1 83 ? 22.612 -9.284 -16.031 1.00 74.94 83 SER A O 1
ATOM 663 N N . THR A 1 84 ? 22.734 -11.387 -16.814 1.00 77.06 84 THR A N 1
ATOM 664 C CA . THR A 1 84 ? 23.181 -12.034 -15.572 1.00 77.06 84 THR A CA 1
ATOM 665 C C . THR A 1 84 ? 24.625 -12.525 -15.648 1.00 77.06 84 THR A C 1
ATOM 667 O O . THR A 1 84 ? 25.032 -13.318 -14.802 1.00 77.06 84 THR A O 1
ATOM 670 N N . ASP A 1 85 ? 25.395 -12.075 -16.642 1.00 76.81 85 ASP A N 1
ATOM 671 C CA . ASP A 1 85 ? 26.787 -12.475 -16.843 1.00 76.81 85 ASP A CA 1
ATOM 672 C C . ASP A 1 85 ? 27.635 -12.149 -15.595 1.00 76.81 85 ASP A C 1
ATOM 674 O O . ASP A 1 85 ? 27.905 -10.991 -15.275 1.00 76.81 85 ASP A O 1
ATOM 678 N N . ILE A 1 86 ? 28.074 -13.191 -14.881 1.00 74.81 86 ILE A N 1
ATOM 679 C CA . ILE A 1 86 ? 28.984 -13.082 -13.735 1.00 74.81 86 ILE A CA 1
ATOM 680 C C . ILE A 1 86 ? 30.351 -13.625 -14.150 1.00 74.81 86 ILE A C 1
ATOM 682 O O . ILE A 1 86 ? 30.476 -14.777 -14.577 1.00 74.81 86 ILE A O 1
ATOM 686 N N . ALA A 1 87 ? 31.393 -12.810 -13.989 1.00 78.19 87 ALA A N 1
ATOM 687 C CA . ALA A 1 87 ? 32.776 -13.231 -14.182 1.00 78.19 87 ALA A CA 1
ATOM 688 C C . ALA A 1 87 ? 33.216 -14.119 -13.007 1.00 78.19 87 ALA A C 1
ATOM 690 O O . ALA A 1 87 ? 33.507 -13.631 -11.916 1.00 78.19 87 ALA A O 1
ATOM 691 N N . VAL A 1 88 ? 33.262 -15.433 -13.224 1.00 79.06 88 VAL A N 1
ATOM 692 C CA . VAL A 1 88 ? 33.722 -16.401 -12.225 1.00 79.06 88 VAL A CA 1
ATOM 693 C C . VAL A 1 88 ? 35.144 -16.821 -12.569 1.00 79.06 88 VAL A C 1
ATOM 695 O O . VAL A 1 88 ? 35.438 -17.255 -13.686 1.00 79.06 88 VAL A O 1
ATOM 698 N N . ARG A 1 89 ? 36.046 -16.706 -11.593 1.00 75.12 89 ARG A N 1
ATOM 699 C CA . ARG A 1 89 ? 37.403 -17.232 -11.727 1.00 75.12 89 ARG A CA 1
ATOM 700 C C . ARG A 1 89 ? 37.336 -18.751 -11.645 1.00 75.12 89 ARG A C 1
ATOM 702 O O . ARG A 1 89 ? 36.886 -19.292 -10.639 1.00 75.12 89 ARG A O 1
ATOM 709 N N . TYR A 1 90 ? 37.793 -19.432 -12.685 1.00 74.75 90 TYR A N 1
ATOM 710 C CA . TYR A 1 90 ? 37.952 -20.881 -12.659 1.00 74.75 90 TYR A CA 1
ATOM 711 C C . TYR A 1 90 ? 39.435 -21.223 -12.604 1.00 74.75 90 TYR A C 1
ATOM 713 O O . TYR A 1 90 ? 40.271 -20.486 -13.125 1.00 74.75 90 TYR A O 1
ATOM 721 N N . ARG A 1 91 ? 39.766 -22.339 -11.961 1.00 72.06 91 ARG A N 1
ATOM 722 C CA . ARG A 1 91 ? 41.101 -22.937 -12.025 1.00 72.06 91 ARG A CA 1
ATOM 723 C C . ARG A 1 91 ? 41.050 -24.080 -13.028 1.00 72.06 91 ARG A C 1
ATOM 725 O O . ARG A 1 91 ? 40.074 -24.825 -13.025 1.00 72.06 91 ARG A O 1
ATOM 732 N N . PHE A 1 92 ? 42.068 -24.215 -13.878 1.00 61.59 92 PHE A N 1
ATOM 733 C CA . PHE A 1 92 ? 42.147 -25.349 -14.810 1.00 61.59 92 PHE A CA 1
ATOM 734 C C . PHE A 1 92 ? 42.284 -26.678 -14.053 1.00 61.59 92 PHE A C 1
ATOM 736 O O . PHE A 1 92 ? 41.745 -27.692 -14.481 1.00 61.59 92 PHE A O 1
ATOM 743 N N . VAL A 1 93 ? 42.954 -26.645 -12.895 1.00 72.12 93 VAL A N 1
ATOM 744 C CA . VAL A 1 93 ? 43.094 -27.757 -11.948 1.00 72.12 93 VAL A CA 1
ATOM 745 C C . VAL A 1 93 ? 43.064 -27.181 -10.524 1.00 72.12 93 VAL A C 1
ATOM 747 O O . VAL A 1 93 ? 43.727 -26.178 -10.270 1.00 72.12 93 VAL A O 1
ATOM 750 N N . SER A 1 94 ? 42.318 -27.780 -9.582 1.00 66.94 94 SER A N 1
ATOM 751 C CA . SER A 1 94 ? 42.056 -27.196 -8.244 1.00 66.94 94 SER A CA 1
ATOM 752 C C . SER A 1 94 ? 43.303 -26.789 -7.439 1.00 66.94 94 SER A C 1
ATOM 754 O O . SER A 1 94 ? 43.233 -25.823 -6.672 1.00 66.94 94 SER A O 1
ATOM 756 N N . TRP A 1 95 ? 44.433 -27.482 -7.628 1.00 73.00 95 TRP A N 1
ATOM 757 C CA . TRP A 1 95 ? 45.688 -27.268 -6.891 1.00 73.00 95 TRP A CA 1
ATOM 758 C C . TRP A 1 95 ? 46.700 -26.343 -7.592 1.00 73.00 95 TRP A C 1
ATOM 760 O O . TRP A 1 95 ? 47.672 -25.936 -6.964 1.00 73.00 95 TRP A O 1
ATOM 770 N N . LEU A 1 96 ? 46.478 -25.968 -8.860 1.00 65.44 96 LEU A N 1
ATOM 771 C CA . LEU A 1 96 ? 47.381 -25.084 -9.607 1.00 65.44 96 LEU A CA 1
ATOM 772 C C . LEU A 1 96 ? 46.891 -23.622 -9.583 1.00 65.44 96 LEU A C 1
ATOM 774 O O . LEU A 1 96 ? 45.683 -23.370 -9.645 1.00 65.44 96 LEU A O 1
ATOM 778 N N . PRO A 1 97 ? 47.805 -22.630 -9.545 1.00 64.06 97 PRO A N 1
ATOM 779 C CA . PRO A 1 97 ? 47.447 -21.209 -9.534 1.00 64.06 97 PRO A CA 1
ATOM 780 C C . PRO A 1 97 ? 47.009 -20.680 -10.913 1.00 64.06 97 PRO A C 1
ATOM 782 O O . PRO A 1 97 ? 46.570 -19.532 -11.022 1.00 64.06 97 PRO A O 1
ATOM 785 N N . PHE A 1 98 ? 47.097 -21.505 -11.962 1.00 59.03 98 PHE A N 1
ATOM 786 C CA . PHE A 1 98 ? 46.673 -21.163 -13.317 1.00 59.03 98 PHE A CA 1
ATOM 787 C C . PHE A 1 98 ? 45.154 -21.302 -13.466 1.00 59.03 98 PHE A C 1
ATOM 789 O O . PHE A 1 98 ? 44.563 -22.370 -13.283 1.00 59.03 98 PHE A O 1
ATOM 796 N N . GLY A 1 99 ? 44.509 -20.194 -13.809 1.00 67.38 99 GLY A N 1
ATOM 797 C CA . GLY A 1 99 ? 43.067 -20.108 -13.968 1.00 67.38 99 GLY A CA 1
ATOM 798 C C . GLY A 1 99 ? 42.679 -18.977 -14.905 1.00 67.38 99 GLY A C 1
ATOM 799 O O . GLY A 1 99 ? 43.438 -18.025 -15.076 1.00 67.38 99 GLY A O 1
ATOM 800 N N . GLY A 1 100 ? 41.503 -19.092 -15.511 1.00 75.94 100 GLY A N 1
ATOM 801 C CA . GLY A 1 100 ? 40.933 -18.069 -16.380 1.00 75.94 100 GLY A CA 1
ATOM 802 C C . GLY A 1 100 ? 39.695 -17.417 -15.768 1.00 75.94 100 GLY A C 1
ATOM 803 O O . GLY A 1 100 ? 39.244 -17.761 -14.672 1.00 75.94 100 GLY A O 1
ATOM 804 N N . ILE A 1 101 ? 39.116 -16.478 -16.512 1.00 75.56 101 ILE A N 1
ATOM 805 C CA . ILE A 1 101 ? 37.789 -15.927 -16.233 1.00 75.56 101 ILE A CA 1
ATOM 806 C C . ILE A 1 101 ? 36.804 -16.648 -17.150 1.00 75.56 101 ILE A C 1
ATOM 808 O O . ILE A 1 101 ? 36.982 -16.655 -18.366 1.00 75.56 101 ILE A O 1
ATOM 812 N N . ARG A 1 102 ? 35.773 -17.272 -16.575 1.00 77.44 102 ARG A N 1
ATOM 813 C CA . ARG A 1 102 ? 34.640 -17.820 -17.325 1.00 77.44 102 ARG A CA 1
ATOM 814 C C . ARG A 1 102 ? 33.396 -17.036 -16.948 1.00 77.44 102 ARG A C 1
ATOM 816 O O . ARG A 1 102 ? 33.148 -16.772 -15.775 1.00 77.44 102 ARG A O 1
ATOM 823 N N . ILE A 1 103 ? 32.602 -16.691 -17.950 1.00 76.88 103 ILE A N 1
ATOM 824 C CA . ILE A 1 103 ? 31.308 -16.056 -17.735 1.00 76.88 103 ILE A CA 1
ATOM 825 C C . ILE A 1 103 ? 30.307 -17.152 -17.367 1.00 76.88 103 ILE A C 1
ATOM 827 O O . ILE A 1 103 ? 30.058 -18.068 -18.155 1.00 76.88 103 ILE A O 1
ATOM 831 N N . ARG A 1 104 ? 29.761 -17.085 -16.152 1.00 79.25 104 ARG A N 1
ATOM 832 C CA . ARG A 1 104 ? 28.617 -17.897 -15.732 1.00 79.25 104 ARG A CA 1
ATOM 833 C C . ARG A 1 104 ? 27.345 -17.115 -16.040 1.00 79.25 104 ARG A C 1
ATOM 835 O O . ARG A 1 104 ? 27.235 -15.961 -15.636 1.00 79.25 104 ARG A O 1
ATOM 842 N N . ARG A 1 105 ? 26.397 -17.762 -16.720 1.00 80.50 105 ARG A N 1
ATOM 843 C CA . ARG A 1 105 ? 25.078 -17.204 -17.048 1.00 80.50 105 ARG A CA 1
ATOM 844 C C . ARG A 1 105 ? 24.000 -17.945 -16.279 1.00 80.50 105 ARG A C 1
ATOM 846 O O . ARG A 1 105 ? 24.055 -19.174 -16.200 1.00 80.50 105 ARG A O 1
ATOM 853 N N . ASN A 1 106 ? 23.037 -17.215 -15.736 1.00 83.12 106 ASN A N 1
ATOM 854 C CA . ASN A 1 106 ? 21.831 -17.807 -15.168 1.00 83.12 106 ASN A CA 1
ATOM 855 C C . ASN A 1 106 ? 20.759 -17.934 -16.264 1.00 83.12 106 ASN A C 1
ATOM 857 O O . ASN A 1 106 ? 20.852 -17.244 -17.280 1.00 83.12 106 ASN A O 1
ATOM 861 N N . PRO A 1 107 ? 19.765 -18.823 -16.115 1.00 85.81 107 PRO A N 1
ATOM 862 C CA . PRO A 1 107 ? 18.624 -18.856 -17.026 1.00 85.81 107 PRO A CA 1
ATOM 863 C C . PRO A 1 107 ? 17.819 -17.547 -16.964 1.00 85.81 107 PRO A C 1
ATOM 865 O O . PRO A 1 107 ? 17.870 -16.828 -15.964 1.00 85.81 107 PRO A O 1
ATOM 868 N N . GLY A 1 108 ? 17.065 -17.263 -18.030 1.00 85.19 108 GLY A N 1
ATOM 869 C CA . GLY A 1 108 ? 16.091 -16.173 -18.093 1.00 85.19 108 GLY A CA 1
ATOM 870 C C . GLY A 1 108 ? 15.167 -16.167 -16.881 1.00 85.19 108 GLY A C 1
ATOM 871 O O . GLY A 1 108 ? 14.624 -17.201 -16.497 1.00 85.19 108 GLY A O 1
ATOM 872 N N . ALA A 1 109 ? 15.014 -14.995 -16.270 1.00 89.62 109 ALA A N 1
ATOM 873 C CA . ALA A 1 109 ? 14.242 -14.806 -15.043 1.00 89.62 109 ALA A CA 1
ATOM 874 C C . ALA A 1 109 ? 13.185 -13.696 -15.164 1.00 89.62 109 ALA A C 1
ATOM 876 O O . ALA A 1 109 ? 12.583 -13.322 -14.160 1.00 89.62 109 ALA A O 1
ATOM 877 N N . GLY A 1 110 ? 12.974 -13.149 -16.365 1.00 92.62 110 GLY A N 1
ATOM 878 C CA . GLY A 1 110 ? 11.974 -12.122 -16.639 1.00 92.62 110 GLY A CA 1
ATOM 879 C C . GLY A 1 110 ? 10.555 -12.649 -16.434 1.00 92.62 110 GLY A C 1
ATOM 880 O O . GLY A 1 110 ? 10.175 -13.641 -17.056 1.00 92.62 110 GLY A O 1
ATOM 881 N N . ILE A 1 111 ? 9.800 -11.996 -15.551 1.00 94.50 111 ILE A N 1
ATOM 882 C CA . ILE A 1 111 ? 8.424 -12.360 -15.183 1.00 94.50 111 ILE A CA 1
ATOM 883 C C . ILE A 1 111 ? 7.423 -11.221 -15.391 1.00 94.50 111 ILE A C 1
ATOM 885 O O . ILE A 1 111 ? 6.286 -11.504 -15.755 1.00 94.50 111 ILE A O 1
ATOM 889 N N . LEU A 1 112 ? 7.828 -9.958 -15.199 1.00 95.31 112 LEU A N 1
ATOM 890 C CA . LEU A 1 112 ? 6.988 -8.785 -15.465 1.00 95.31 112 LEU A CA 1
ATOM 891 C C . LEU A 1 112 ? 7.351 -8.202 -16.823 1.00 95.31 112 LEU A C 1
ATOM 893 O O . LEU A 1 112 ? 8.488 -7.765 -17.011 1.00 95.31 112 LEU A O 1
ATOM 897 N N . TYR A 1 113 ? 6.380 -8.172 -17.728 1.00 95.50 113 TYR A N 1
ATOM 898 C CA . TYR A 1 113 ? 6.487 -7.515 -19.019 1.00 95.50 113 TYR A CA 1
ATOM 899 C C . TYR A 1 113 ? 6.130 -6.033 -18.882 1.00 95.50 113 TYR A C 1
ATOM 901 O O . TYR A 1 113 ? 4.989 -5.689 -18.568 1.00 95.50 113 TYR A O 1
ATOM 909 N N . LEU A 1 114 ? 7.111 -5.158 -19.112 1.00 93.81 114 LEU A N 1
ATOM 910 C CA . LEU A 1 114 ? 6.926 -3.706 -19.072 1.00 93.81 114 LEU A CA 1
ATOM 911 C C . LEU A 1 114 ? 6.432 -3.137 -20.403 1.00 93.81 114 LEU A C 1
ATOM 913 O O . LEU A 1 114 ? 5.767 -2.105 -20.405 1.00 93.81 114 LEU A O 1
ATOM 917 N N . GLY A 1 115 ? 6.785 -3.775 -21.521 1.00 93.62 115 GLY A N 1
ATOM 918 C CA . GLY A 1 115 ? 6.559 -3.264 -22.870 1.00 93.62 115 GLY A CA 1
ATOM 919 C C . GLY A 1 115 ? 7.745 -3.551 -23.790 1.00 93.62 115 GLY A C 1
ATOM 920 O O . GLY A 1 115 ? 8.437 -4.550 -23.608 1.00 93.62 115 GLY A O 1
ATOM 921 N N . PHE A 1 116 ? 8.011 -2.687 -24.767 1.00 92.19 116 PHE A N 1
ATOM 922 C CA . PHE A 1 116 ? 9.029 -2.929 -25.796 1.00 92.19 116 PHE A CA 1
ATOM 923 C C . PHE A 1 116 ? 9.977 -1.742 -25.993 1.00 92.19 116 PHE A C 1
ATOM 925 O O . PHE A 1 116 ? 9.629 -0.586 -25.761 1.00 92.19 116 PHE A O 1
ATOM 932 N N . GLN A 1 117 ? 11.201 -2.029 -26.427 1.00 89.31 117 GLN A N 1
ATOM 933 C CA . GLN A 1 117 ? 12.242 -1.049 -26.693 1.00 89.31 117 GLN A CA 1
ATOM 934 C C . GLN A 1 117 ? 11.890 -0.189 -27.908 1.00 89.31 117 GLN A C 1
ATOM 936 O O . GLN A 1 117 ? 11.352 -0.672 -28.909 1.00 89.31 117 GLN A O 1
ATOM 941 N N . ARG A 1 118 ? 12.246 1.092 -27.825 1.00 85.88 118 ARG A N 1
ATOM 942 C CA . ARG A 1 118 ? 12.118 2.080 -28.897 1.00 85.88 118 ARG A CA 1
ATOM 943 C C . ARG A 1 118 ? 13.491 2.505 -29.418 1.00 85.88 118 ARG A C 1
ATOM 945 O O . ARG A 1 118 ? 14.500 2.343 -28.737 1.00 85.88 118 ARG A O 1
ATOM 952 N N . LEU A 1 119 ? 13.499 3.136 -30.594 1.00 76.50 119 LEU A N 1
ATOM 953 C CA . LEU A 1 119 ? 14.690 3.631 -31.300 1.00 76.50 119 LEU A CA 1
ATOM 954 C C . LEU A 1 119 ? 15.574 2.493 -31.834 1.00 76.50 119 LEU A C 1
ATOM 956 O O . LEU A 1 119 ? 15.139 1.758 -32.718 1.00 76.50 119 LEU A O 1
ATOM 960 N N . LYS A 1 120 ? 16.814 2.363 -31.349 1.00 58.31 120 LYS A N 1
ATOM 961 C CA . LYS A 1 120 ? 17.730 1.297 -31.777 1.00 58.31 120 LYS A CA 1
ATOM 962 C C . LYS A 1 120 ? 17.188 -0.047 -31.296 1.00 58.31 120 LYS A C 1
ATOM 964 O O . LYS A 1 120 ? 16.821 -0.159 -30.130 1.00 58.31 120 LYS A O 1
ATOM 969 N N . ASP A 1 121 ? 17.159 -1.041 -32.184 1.00 63.22 121 ASP A N 1
ATOM 970 C CA . ASP A 1 121 ? 16.611 -2.375 -31.905 1.00 63.22 121 ASP A CA 1
ATOM 971 C C . ASP A 1 121 ? 15.131 -2.363 -31.464 1.00 63.22 121 ASP A C 1
ATOM 973 O O . ASP A 1 121 ? 14.728 -3.072 -30.536 1.00 63.22 121 ASP A O 1
ATOM 977 N N . ALA A 1 122 ? 14.320 -1.527 -32.122 1.00 71.81 122 ALA A N 1
ATOM 978 C CA . ALA A 1 122 ? 12.897 -1.386 -31.829 1.00 71.81 122 ALA A CA 1
ATOM 979 C C . ALA A 1 122 ? 12.156 -2.737 -31.841 1.00 71.81 122 ALA A C 1
ATOM 981 O O . ALA A 1 122 ? 12.377 -3.581 -32.707 1.00 71.81 122 ALA A O 1
ATOM 982 N N . GLY A 1 123 ? 11.252 -2.921 -30.875 1.00 77.06 123 GLY A N 1
ATOM 983 C CA . GLY A 1 123 ? 10.411 -4.118 -30.762 1.00 77.06 123 GLY A CA 1
ATOM 984 C C . GLY A 1 123 ? 10.958 -5.218 -29.847 1.00 77.06 123 GLY A C 1
ATOM 985 O O . GLY A 1 123 ? 10.262 -6.204 -29.619 1.00 77.06 123 GLY A O 1
ATOM 986 N N . ARG A 1 124 ? 12.158 -5.065 -29.266 1.00 85.69 124 ARG A N 1
ATOM 987 C CA . ARG A 1 124 ? 12.640 -5.992 -28.226 1.00 85.69 124 ARG A CA 1
ATOM 988 C C . ARG A 1 124 ? 11.861 -5.825 -26.928 1.00 85.69 124 ARG A C 1
ATOM 990 O O . ARG A 1 124 ? 11.700 -4.714 -26.439 1.00 85.69 124 ARG A O 1
ATOM 997 N N . GLU A 1 125 ? 11.425 -6.926 -26.342 1.00 90.88 125 GLU A N 1
ATOM 998 C CA . GLU A 1 125 ? 10.646 -6.915 -25.106 1.00 90.88 125 GLU A CA 1
ATOM 999 C C . GLU A 1 125 ? 11.475 -6.487 -23.881 1.00 90.88 125 GLU A C 1
ATOM 1001 O O . GLU A 1 125 ? 12.662 -6.803 -23.751 1.00 90.88 125 GLU A O 1
ATOM 1006 N N . LEU A 1 126 ? 10.825 -5.793 -22.949 1.00 92.38 126 LEU A N 1
ATOM 1007 C CA . LEU A 1 126 ? 11.396 -5.296 -21.703 1.00 92.38 126 LEU A CA 1
ATOM 1008 C C . LEU A 1 126 ? 10.818 -6.087 -20.530 1.00 92.38 126 LEU A C 1
ATOM 1010 O O . LEU A 1 126 ? 9.637 -5.962 -20.205 1.00 92.38 126 LEU A O 1
ATOM 1014 N N . TRP A 1 127 ? 11.664 -6.889 -19.885 1.00 94.06 127 TRP A N 1
ATOM 1015 C CA . TRP A 1 127 ? 11.268 -7.749 -18.771 1.00 94.06 127 TRP A CA 1
ATOM 1016 C C . TRP A 1 127 ? 12.024 -7.424 -17.485 1.00 94.06 127 TRP A C 1
ATOM 1018 O O . TRP A 1 127 ? 13.235 -7.189 -17.513 1.00 94.06 127 TRP A O 1
ATOM 1028 N N . LEU A 1 128 ? 11.329 -7.517 -16.348 1.00 94.19 128 LEU A N 1
ATOM 1029 C CA . LEU A 1 128 ? 11.919 -7.488 -15.006 1.00 94.19 128 LEU A CA 1
ATOM 1030 C C . LEU A 1 128 ? 11.836 -8.860 -14.335 1.00 94.19 128 LEU A C 1
ATOM 1032 O O . LEU A 1 128 ? 10.866 -9.599 -14.516 1.00 94.19 128 LEU A O 1
ATOM 1036 N N . SER A 1 129 ? 12.851 -9.196 -13.538 1.00 93.12 129 SER A N 1
ATOM 1037 C CA . SER A 1 129 ? 12.875 -10.428 -12.742 1.00 93.12 129 SER A CA 1
ATOM 1038 C C . SER A 1 129 ? 12.333 -10.227 -11.326 1.00 93.12 129 SER A C 1
ATOM 1040 O O . SER A 1 129 ? 12.231 -9.102 -10.848 1.00 93.12 129 SER A O 1
ATOM 1042 N N . MET A 1 130 ? 12.063 -11.322 -10.610 1.00 91.50 130 MET A N 1
ATOM 1043 C CA . MET A 1 130 ? 11.648 -11.299 -9.196 1.00 91.50 130 MET A CA 1
ATOM 1044 C C . MET A 1 130 ? 12.599 -10.486 -8.294 1.00 91.50 130 MET A C 1
ATOM 1046 O O . MET A 1 130 ? 12.157 -9.713 -7.445 1.00 91.50 130 MET A O 1
ATOM 1050 N N . ASP A 1 131 ? 13.916 -10.610 -8.490 1.00 89.88 131 ASP A N 1
ATOM 1051 C CA . ASP A 1 131 ? 14.911 -9.838 -7.723 1.00 89.88 131 ASP A CA 1
ATOM 1052 C C . ASP A 1 131 ? 14.889 -8.344 -8.084 1.00 89.88 131 ASP A C 1
ATOM 1054 O O . ASP A 1 131 ? 15.188 -7.506 -7.239 1.00 89.88 131 ASP A O 1
ATOM 1058 N N . ASP A 1 132 ? 14.500 -7.997 -9.314 1.00 92.25 132 ASP A N 1
ATOM 1059 C CA . ASP A 1 132 ? 14.351 -6.599 -9.720 1.00 92.25 132 ASP A CA 1
ATOM 1060 C C . ASP A 1 132 ? 13.036 -6.002 -9.161 1.00 92.25 132 ASP A C 1
ATOM 1062 O O . ASP A 1 132 ? 13.040 -4.871 -8.683 1.00 92.25 132 ASP A O 1
ATOM 1066 N N . LEU A 1 133 ? 11.935 -6.770 -9.125 1.00 93.44 133 LEU A N 1
ATOM 1067 C CA . LEU A 1 133 ? 10.630 -6.335 -8.587 1.00 93.44 133 LEU A CA 1
ATOM 1068 C C . LEU A 1 133 ? 10.630 -6.155 -7.064 1.00 93.44 133 LEU A C 1
ATOM 1070 O O . LEU A 1 133 ? 10.040 -5.211 -6.541 1.00 93.44 133 LEU A O 1
ATOM 1074 N N . THR A 1 134 ? 11.315 -7.043 -6.342 1.00 91.31 134 THR A N 1
ATOM 1075 C CA . THR A 1 134 ? 11.456 -6.964 -4.875 1.00 91.31 134 THR A CA 1
ATOM 1076 C C . THR A 1 134 ? 12.442 -5.880 -4.428 1.00 91.31 134 THR A C 1
ATOM 1078 O O . THR A 1 134 ? 12.516 -5.570 -3.245 1.00 91.31 134 THR A O 1
ATOM 1081 N N . ARG A 1 135 ? 13.183 -5.270 -5.365 1.00 92.00 135 ARG A N 1
ATOM 1082 C CA . ARG A 1 135 ? 13.899 -4.000 -5.158 1.00 92.00 135 ARG A CA 1
ATOM 1083 C C . ARG A 1 135 ? 13.038 -2.778 -5.457 1.00 92.00 135 ARG A C 1
ATOM 1085 O O . ARG A 1 135 ? 13.581 -1.686 -5.505 1.00 92.00 135 ARG A O 1
ATOM 1092 N N . HIS A 1 136 ? 11.734 -2.951 -5.646 1.00 94.75 136 HIS A N 1
ATOM 1093 C CA . HIS A 1 136 ? 10.770 -1.875 -5.831 1.00 94.75 136 HIS A CA 1
ATOM 1094 C C . HIS A 1 136 ? 11.002 -1.028 -7.099 1.00 94.75 136 HIS A C 1
ATOM 1096 O O . HIS A 1 136 ? 12.092 -0.952 -7.675 1.00 94.75 136 HIS A O 1
ATOM 1102 N N . THR A 1 137 ? 9.931 -0.401 -7.571 1.00 95.00 137 THR A N 1
ATOM 1103 C CA . THR A 1 137 ? 9.935 0.434 -8.770 1.00 95.00 137 THR A CA 1
ATOM 1104 C C . THR A 1 137 ? 9.279 1.770 -8.474 1.00 95.00 137 THR A C 1
ATOM 1106 O O . THR A 1 137 ? 8.206 1.820 -7.874 1.00 95.00 137 THR A O 1
ATOM 1109 N N . LEU A 1 138 ? 9.920 2.846 -8.927 1.00 94.31 138 LEU A N 1
ATOM 1110 C CA . LEU A 1 138 ? 9.375 4.197 -8.875 1.00 94.31 138 LEU A CA 1
ATOM 1111 C C . LEU A 1 138 ? 9.122 4.710 -10.292 1.00 94.31 138 LEU A C 1
ATOM 1113 O O . LEU A 1 138 ? 10.050 4.763 -11.098 1.00 94.31 138 LEU A O 1
ATOM 1117 N N . PHE A 1 139 ? 7.891 5.123 -10.570 1.00 94.19 139 PHE A N 1
ATOM 1118 C CA . PHE A 1 139 ? 7.504 5.823 -11.789 1.00 94.19 139 PHE A CA 1
ATOM 1119 C C . PHE A 1 139 ? 7.296 7.309 -11.483 1.00 94.19 139 PHE A C 1
ATOM 1121 O O . PHE A 1 139 ? 6.472 7.662 -10.641 1.00 94.19 139 PHE A O 1
ATOM 1128 N N . LEU A 1 140 ? 7.989 8.191 -12.198 1.00 92.88 140 LEU A N 1
ATOM 1129 C CA . LEU A 1 140 ? 7.773 9.637 -12.139 1.00 92.88 140 LEU A CA 1
ATOM 1130 C C . LEU A 1 140 ? 7.348 10.144 -13.514 1.00 92.88 140 LEU A C 1
ATOM 1132 O O . LEU A 1 140 ? 7.965 9.804 -14.520 1.00 92.88 140 LEU A O 1
ATOM 1136 N N . GLY A 1 141 ? 6.282 10.934 -13.564 1.00 90.81 141 GLY A N 1
ATOM 1137 C CA . GLY A 1 141 ? 5.815 11.549 -14.801 1.00 90.81 141 GLY A CA 1
ATOM 1138 C C . GLY A 1 141 ? 4.596 12.429 -14.570 1.00 90.81 141 GLY A C 1
ATOM 1139 O O . GLY A 1 141 ? 3.738 12.128 -13.735 1.00 90.81 141 GLY A O 1
ATOM 1140 N N . THR A 1 142 ? 4.500 13.513 -15.331 1.00 88.19 142 THR A N 1
ATOM 1141 C CA . THR A 1 142 ? 3.438 14.509 -15.186 1.00 88.19 142 THR A CA 1
ATOM 1142 C C . THR A 1 142 ? 2.058 13.936 -15.522 1.00 88.19 142 THR A C 1
ATOM 1144 O O . THR A 1 142 ? 1.893 12.832 -16.055 1.00 88.19 142 THR A O 1
ATOM 1147 N N . THR A 1 143 ? 1.010 14.683 -15.178 1.00 83.88 143 THR A N 1
ATOM 1148 C CA . THR A 1 143 ? -0.358 14.331 -15.572 1.00 83.88 143 THR A CA 1
ATOM 1149 C C . THR A 1 143 ? -0.452 14.221 -17.095 1.00 83.88 143 THR A C 1
ATOM 1151 O O . THR A 1 143 ? -0.036 15.125 -17.810 1.00 83.88 143 THR A O 1
ATOM 1154 N N . GLY A 1 144 ? -0.989 13.102 -17.586 1.00 82.31 144 GLY A N 1
ATOM 1155 C CA . GLY A 1 144 ? -1.047 12.797 -19.020 1.00 82.31 144 GLY A CA 1
ATOM 1156 C C . GLY A 1 144 ? 0.118 11.953 -19.549 1.00 82.31 144 GLY A C 1
ATOM 1157 O O . GLY A 1 144 ? 0.013 11.443 -20.657 1.00 82.31 144 GLY A O 1
ATOM 1158 N N . ALA A 1 145 ? 1.168 11.688 -18.759 1.00 86.88 145 ALA A N 1
ATOM 1159 C CA . ALA A 1 145 ? 2.287 10.824 -19.170 1.00 86.88 145 ALA A CA 1
ATOM 1160 C C . ALA A 1 145 ? 1.911 9.333 -19.353 1.00 86.88 145 ALA A C 1
ATOM 1162 O O . ALA A 1 145 ? 2.719 8.538 -19.827 1.00 86.88 145 ALA A O 1
ATOM 1163 N N . GLY A 1 146 ? 0.689 8.931 -18.978 1.00 88.62 146 GLY A N 1
ATOM 1164 C CA . GLY A 1 146 ? 0.216 7.543 -19.069 1.00 88.62 146 GLY A CA 1
ATOM 1165 C C . GLY A 1 146 ? 0.489 6.680 -17.830 1.00 88.62 146 GLY A C 1
ATOM 1166 O O . GLY A 1 146 ? 0.444 5.459 -17.930 1.00 88.62 146 GLY A O 1
ATOM 1167 N N . LYS A 1 147 ? 0.744 7.289 -16.658 1.00 91.69 147 LYS A N 1
ATOM 1168 C CA . LYS A 1 147 ? 1.006 6.590 -15.378 1.00 91.69 147 LYS A CA 1
ATOM 1169 C C . LYS A 1 147 ? -0.021 5.508 -15.048 1.00 91.69 147 LYS A C 1
ATOM 1171 O O . LYS A 1 147 ? 0.333 4.355 -14.839 1.00 91.69 147 LYS A O 1
ATOM 1176 N N . THR A 1 148 ? -1.290 5.892 -15.011 1.00 91.69 148 THR A N 1
ATOM 1177 C CA . THR A 1 148 ? -2.381 5.015 -14.584 1.00 91.69 148 THR A CA 1
ATOM 1178 C C . THR A 1 148 ? -2.555 3.834 -15.548 1.00 91.69 148 THR A C 1
ATOM 1180 O O . THR A 1 148 ? -2.678 2.698 -15.102 1.00 91.69 148 THR A O 1
ATOM 1183 N N . GLU A 1 149 ? -2.444 4.059 -16.862 1.00 92.75 149 GLU A N 1
ATOM 1184 C CA . GLU A 1 149 ? -2.470 2.981 -17.867 1.00 92.75 149 GLU A CA 1
ATOM 1185 C C . GLU A 1 149 ? -1.257 2.046 -17.753 1.00 92.75 149 GLU A C 1
ATOM 1187 O O . GLU A 1 149 ? -1.408 0.827 -17.835 1.00 92.75 149 GLU A O 1
ATOM 1192 N N . PHE A 1 150 ? -0.065 2.589 -17.484 1.00 94.56 150 PHE A N 1
ATOM 1193 C CA . PHE A 1 150 ? 1.121 1.782 -17.197 1.00 94.56 150 PHE A CA 1
ATOM 1194 C C . PHE A 1 150 ? 0.904 0.886 -15.965 1.00 94.56 150 PHE A C 1
ATOM 1196 O O . PHE A 1 150 ? 1.188 -0.311 -16.013 1.00 94.56 150 PHE A O 1
ATOM 1203 N N . LEU A 1 151 ? 0.356 1.434 -14.873 1.00 95.50 151 LEU A N 1
ATOM 1204 C CA . LEU A 1 151 ? 0.060 0.666 -13.661 1.00 95.50 151 LEU A CA 1
ATOM 1205 C C . LEU A 1 151 ? -1.015 -0.404 -13.893 1.00 95.50 151 LEU A C 1
ATOM 1207 O O . LEU A 1 151 ? -0.892 -1.505 -13.366 1.00 95.50 151 LEU A O 1
ATOM 1211 N N . LEU A 1 152 ? -2.026 -0.138 -14.724 1.00 95.38 152 LEU A N 1
ATOM 1212 C CA . LEU A 1 152 ? -2.999 -1.152 -15.143 1.00 95.38 152 LEU A CA 1
ATOM 1213 C C . LEU A 1 152 ? -2.335 -2.289 -15.938 1.00 95.38 152 LEU A C 1
ATOM 1215 O O . LEU A 1 152 ? -2.696 -3.452 -15.756 1.00 95.38 152 LEU A O 1
ATOM 1219 N N . GLY A 1 153 ? -1.316 -1.985 -16.748 1.00 95.19 153 GLY A N 1
ATOM 1220 C CA . GLY A 1 153 ? -0.444 -2.987 -17.368 1.00 95.19 153 GLY A CA 1
ATOM 1221 C C . GLY A 1 153 ? 0.310 -3.843 -16.340 1.00 95.19 153 GLY A C 1
ATOM 1222 O O . GLY A 1 153 ? 0.424 -5.061 -16.501 1.00 95.19 153 GLY A O 1
ATOM 1223 N N . VAL A 1 154 ? 0.768 -3.246 -15.237 1.00 95.94 154 VAL A N 1
ATOM 1224 C CA . VAL A 1 154 ? 1.372 -3.979 -14.108 1.00 95.94 154 VAL A CA 1
ATOM 1225 C C . VAL A 1 154 ? 0.333 -4.870 -13.408 1.00 95.94 154 VAL A C 1
ATOM 1227 O O . VAL A 1 154 ? 0.617 -6.040 -13.153 1.00 95.94 154 VAL A O 1
ATOM 1230 N N . CYS A 1 155 ? -0.887 -4.375 -13.176 1.00 96.38 155 CYS A N 1
ATOM 1231 C CA . CYS A 1 155 ? -1.994 -5.171 -12.631 1.00 96.38 155 CYS A CA 1
ATOM 1232 C C . CYS A 1 155 ? -2.334 -6.371 -13.526 1.00 96.38 155 CYS A C 1
ATOM 1234 O O . CYS A 1 155 ? -2.546 -7.474 -13.027 1.00 96.38 155 CYS A O 1
ATOM 1236 N N . LEU A 1 156 ? -2.343 -6.184 -14.850 1.00 96.00 156 LEU A N 1
ATOM 1237 C CA . LEU A 1 156 ? -2.574 -7.267 -15.807 1.00 96.00 156 LEU A CA 1
ATOM 1238 C C . LEU A 1 156 ? -1.516 -8.367 -15.681 1.00 96.00 156 LEU A C 1
ATOM 1240 O O . LEU A 1 156 ? -1.866 -9.544 -15.687 1.00 96.00 156 LEU A O 1
ATOM 1244 N N . ASN A 1 157 ? -0.240 -8.005 -15.520 1.00 95.44 157 ASN A N 1
ATOM 1245 C CA . ASN A 1 157 ? 0.809 -8.995 -15.284 1.00 95.44 157 ASN A CA 1
ATOM 1246 C C . ASN A 1 157 ? 0.542 -9.803 -14.001 1.00 95.44 157 ASN A C 1
ATOM 1248 O O . ASN A 1 157 ? 0.645 -11.027 -14.034 1.00 95.44 157 ASN A O 1
ATOM 1252 N N . ALA A 1 158 ? 0.150 -9.150 -12.899 1.00 95.38 158 ALA A N 1
ATOM 1253 C CA . ALA A 1 158 ? -0.188 -9.845 -11.653 1.00 95.38 158 ALA A CA 1
ATOM 1254 C C . ALA A 1 158 ? -1.368 -10.818 -11.828 1.00 95.38 158 ALA A C 1
ATOM 1256 O O . ALA A 1 158 ? -1.297 -11.964 -11.378 1.00 95.38 158 ALA A O 1
ATOM 1257 N N . LEU A 1 159 ? -2.406 -10.410 -12.566 1.00 95.38 159 LEU A N 1
ATOM 1258 C CA . LEU A 1 159 ? -3.534 -11.282 -12.912 1.00 95.38 159 LEU A CA 1
ATOM 1259 C C . LEU A 1 159 ? -3.101 -12.481 -13.765 1.00 95.38 159 LEU A C 1
ATOM 1261 O O . LEU A 1 159 ? -3.524 -13.602 -13.488 1.00 95.38 159 LEU A O 1
ATOM 1265 N N . CYS A 1 160 ? -2.208 -12.282 -14.741 1.00 93.88 160 CYS A N 1
ATOM 1266 C CA . CYS A 1 160 ? -1.630 -13.367 -15.541 1.00 93.88 160 CYS A CA 1
ATOM 1267 C C . CYS A 1 160 ? -0.833 -14.374 -14.698 1.00 93.88 160 CYS A C 1
ATOM 1269 O O . CYS A 1 160 ? -0.734 -15.542 -15.072 1.00 93.88 160 CYS A O 1
ATOM 1271 N N . TRP A 1 161 ? -0.267 -13.951 -13.564 1.00 93.38 161 TRP A N 1
ATOM 1272 C CA . TRP A 1 161 ? 0.410 -14.843 -12.618 1.00 93.38 161 TRP A CA 1
ATOM 1273 C C . TRP A 1 161 ? -0.555 -15.597 -11.696 1.00 93.38 161 TRP A C 1
ATOM 1275 O O . TRP A 1 161 ? -0.107 -16.440 -10.922 1.00 93.38 161 TRP A O 1
ATOM 1285 N N . GLY A 1 162 ? -1.856 -15.287 -11.738 1.00 91.88 162 GLY A N 1
ATOM 1286 C CA . GLY A 1 162 ? -2.820 -15.757 -10.744 1.00 91.88 162 GLY A CA 1
ATOM 1287 C C . GLY A 1 162 ? -2.605 -15.129 -9.364 1.00 91.88 162 GLY A C 1
ATOM 1288 O O . GLY A 1 162 ? -3.053 -15.689 -8.370 1.00 91.88 162 GLY A O 1
ATOM 1289 N N . LYS A 1 163 ? -1.919 -13.978 -9.288 1.00 92.44 163 LYS A N 1
ATOM 1290 C CA . LYS A 1 163 ? -1.573 -13.289 -8.039 1.00 92.44 163 LYS A CA 1
ATOM 1291 C C . LYS A 1 163 ? -2.484 -12.110 -7.746 1.00 92.44 163 LYS A C 1
ATOM 1293 O O . LYS A 1 163 ? -3.013 -11.467 -8.653 1.00 92.44 163 LYS A O 1
ATOM 1298 N N . GLY A 1 164 ? -2.706 -11.874 -6.457 1.00 94.00 164 GLY A N 1
ATOM 1299 C CA . GLY A 1 164 ? 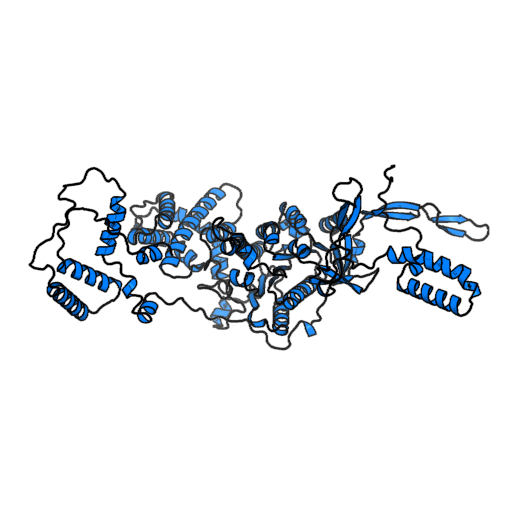-3.366 -10.674 -5.961 1.00 94.00 164 GLY A CA 1
ATOM 1300 C C . GLY A 1 164 ? -2.441 -9.467 -5.999 1.00 94.00 164 GLY A C 1
ATOM 1301 O O . GLY A 1 164 ? -1.242 -9.573 -6.268 1.00 94.00 164 GLY A O 1
ATOM 1302 N N . PHE A 1 165 ? -3.017 -8.304 -5.727 1.00 96.38 165 PHE A N 1
ATOM 1303 C CA . PHE A 1 165 ? -2.268 -7.071 -5.551 1.00 96.38 165 PHE A CA 1
ATOM 1304 C C . PHE A 1 165 ? -3.080 -6.073 -4.729 1.00 96.38 165 PHE A C 1
ATOM 1306 O O . PHE A 1 165 ? -4.312 -6.115 -4.676 1.00 96.38 165 PHE A O 1
ATOM 1313 N N . SER A 1 166 ? -2.361 -5.149 -4.106 1.00 96.25 166 SER A N 1
ATOM 1314 C CA . SER A 1 166 ? -2.918 -3.967 -3.464 1.00 96.25 166 SER A CA 1
ATOM 1315 C C . SER A 1 166 ? -2.775 -2.786 -4.411 1.00 96.25 166 SER A C 1
ATOM 1317 O O . SER A 1 166 ? -1.665 -2.512 -4.856 1.00 96.25 166 SER A O 1
ATOM 1319 N N . PHE A 1 167 ? -3.856 -2.062 -4.684 1.00 96.12 167 PHE A N 1
ATOM 1320 C CA . PHE A 1 167 ? -3.840 -0.857 -5.508 1.00 96.12 167 PHE A CA 1
ATOM 1321 C C . PHE A 1 167 ? -4.404 0.330 -4.732 1.00 96.12 167 PHE A C 1
ATOM 1323 O O . PHE A 1 167 ? -5.596 0.361 -4.442 1.00 96.12 167 PHE A O 1
ATOM 1330 N N . THR A 1 168 ? -3.569 1.318 -4.433 1.00 93.88 168 THR A N 1
ATOM 1331 C CA . THR A 1 168 ? -3.990 2.582 -3.820 1.00 93.88 168 THR A CA 1
ATOM 1332 C C . THR A 1 168 ? -4.028 3.664 -4.889 1.00 93.88 168 THR A C 1
ATOM 1334 O O . THR A 1 168 ? -3.001 3.953 -5.497 1.00 93.88 168 THR A O 1
ATOM 1337 N N . ASP A 1 169 ? -5.190 4.273 -5.105 1.00 91.62 169 ASP A N 1
ATOM 1338 C CA . ASP A 1 169 ? -5.373 5.399 -6.018 1.00 91.62 169 ASP A CA 1
ATOM 1339 C C . ASP A 1 169 ? -5.599 6.696 -5.233 1.00 91.62 169 ASP A C 1
ATOM 1341 O O . ASP A 1 169 ? -6.672 6.903 -4.659 1.00 91.62 169 ASP A O 1
ATOM 1345 N N . GLY A 1 170 ? -4.598 7.581 -5.226 1.00 83.94 170 GLY A N 1
ATOM 1346 C CA . GLY A 1 170 ? -4.704 8.913 -4.624 1.00 83.94 170 GLY A CA 1
ATOM 1347 C C . GLY A 1 170 ? -5.500 9.928 -5.455 1.00 83.94 170 GLY A C 1
ATOM 1348 O O . GLY A 1 170 ? -5.836 10.998 -4.951 1.00 83.94 170 GLY A O 1
ATOM 1349 N N . LYS A 1 171 ? -5.818 9.633 -6.724 1.00 83.12 171 LYS A N 1
ATOM 1350 C CA . LYS A 1 171 ? -6.738 10.460 -7.526 1.00 83.12 171 LYS A CA 1
ATOM 1351 C C . LYS A 1 171 ? -8.194 10.050 -7.338 1.00 83.12 171 LYS A C 1
ATOM 1353 O O . LYS A 1 171 ? -9.078 10.848 -7.643 1.00 83.12 171 LYS A O 1
ATOM 1358 N N . ALA A 1 172 ? -8.416 8.827 -6.856 1.00 81.06 172 ALA A N 1
ATOM 1359 C CA . ALA A 1 172 ? -9.718 8.205 -6.664 1.00 81.06 172 ALA A CA 1
ATOM 1360 C C . ALA A 1 172 ? -10.605 8.261 -7.920 1.00 81.06 172 ALA A C 1
ATOM 1362 O O . ALA A 1 172 ? -11.762 8.678 -7.888 1.00 81.06 172 ALA A O 1
ATOM 1363 N N . GLN A 1 173 ? -10.049 7.845 -9.057 1.00 81.56 173 GLN A N 1
ATOM 1364 C CA . GLN A 1 173 ? -10.780 7.758 -10.313 1.00 81.56 173 GLN A CA 1
ATOM 1365 C C . GLN A 1 173 ? -11.582 6.454 -10.367 1.00 81.56 173 GLN A C 1
ATOM 1367 O O . GLN A 1 173 ? -11.029 5.353 -10.372 1.00 81.56 173 GLN A O 1
ATOM 1372 N N . ASN A 1 174 ? -12.907 6.572 -10.483 1.00 85.69 174 ASN A N 1
ATOM 1373 C CA . ASN A 1 174 ? -13.804 5.414 -10.582 1.00 85.69 174 ASN A CA 1
ATOM 1374 C C . ASN A 1 174 ? -13.456 4.489 -11.762 1.00 85.69 174 ASN A C 1
ATOM 1376 O O . ASN A 1 174 ? -13.620 3.272 -11.657 1.00 85.69 174 ASN A O 1
ATOM 1380 N N . ASP A 1 175 ? -12.934 5.050 -12.855 1.00 88.94 175 ASP A N 1
ATOM 1381 C CA . ASP A 1 175 ? -12.550 4.303 -14.055 1.00 88.94 175 ASP A CA 1
ATOM 1382 C C . ASP A 1 175 ? -11.456 3.268 -13.763 1.00 88.94 175 ASP A C 1
ATOM 1384 O O . ASP A 1 175 ? -11.483 2.172 -14.321 1.00 88.94 175 ASP A O 1
ATOM 1388 N N . VAL A 1 176 ? -10.535 3.567 -12.840 1.00 91.44 176 VAL A N 1
ATOM 1389 C CA . VAL A 1 176 ? -9.441 2.664 -12.453 1.00 91.44 176 VAL A CA 1
ATOM 1390 C C . VAL A 1 176 ? -9.979 1.477 -11.664 1.00 91.44 176 VAL A C 1
ATOM 1392 O O . VAL A 1 176 ? -9.685 0.326 -11.991 1.00 91.44 176 VAL A O 1
ATOM 1395 N N . ALA A 1 177 ? -10.831 1.730 -10.669 1.00 92.44 177 ALA A N 1
ATOM 1396 C CA . ALA A 1 177 ? -11.486 0.670 -9.905 1.00 92.44 177 ALA A CA 1
ATOM 1397 C C . ALA A 1 177 ? -12.365 -0.223 -10.793 1.00 92.44 177 ALA A C 1
ATOM 1399 O O . ALA A 1 177 ? -12.355 -1.454 -10.654 1.00 92.44 177 ALA A O 1
ATOM 1400 N N . PHE A 1 178 ? -13.093 0.389 -11.730 1.00 94.00 178 PHE A N 1
ATOM 1401 C CA . PHE A 1 178 ? -13.932 -0.325 -12.684 1.00 94.00 178 PHE A CA 1
ATOM 1402 C C . PHE A 1 178 ? -13.098 -1.137 -13.686 1.00 94.00 178 PHE A C 1
ATOM 1404 O O . PHE A 1 178 ? -13.449 -2.281 -13.989 1.00 94.00 178 PHE A O 1
ATOM 1411 N N . ALA A 1 179 ? -11.967 -0.601 -14.151 1.00 95.06 179 ALA A N 1
ATOM 1412 C CA . ALA A 1 179 ? -11.005 -1.310 -14.988 1.00 95.06 179 ALA A CA 1
ATOM 1413 C C . ALA A 1 179 ? -10.400 -2.520 -14.268 1.00 95.06 179 ALA A C 1
ATOM 1415 O O . ALA A 1 179 ? -10.393 -3.611 -14.832 1.00 95.06 179 ALA A O 1
ATOM 1416 N N . ILE A 1 180 ? -9.958 -2.369 -13.016 1.00 95.44 180 ILE A N 1
ATOM 1417 C CA . ILE A 1 180 ? -9.408 -3.477 -12.221 1.00 95.44 180 ILE A CA 1
ATOM 1418 C C . ILE A 1 180 ? -10.454 -4.582 -12.032 1.00 95.44 180 ILE A C 1
ATOM 1420 O O . ILE A 1 180 ? -10.150 -5.750 -12.265 1.00 95.44 180 ILE A O 1
ATOM 1424 N N . GLY A 1 181 ? -11.698 -4.230 -11.691 1.00 95.12 181 GLY A N 1
ATOM 1425 C CA . GLY A 1 181 ? -12.787 -5.207 -11.568 1.00 95.12 181 GLY A CA 1
ATOM 1426 C C . GLY A 1 181 ? -13.114 -5.900 -12.890 1.00 95.12 181 GLY A C 1
ATOM 1427 O O . GLY A 1 181 ? -13.336 -7.109 -12.934 1.00 95.12 181 GLY A O 1
ATOM 1428 N N . SER A 1 182 ? -13.088 -5.147 -13.991 1.00 95.19 182 SER A N 1
ATOM 1429 C CA . SER A 1 182 ? -13.304 -5.676 -15.341 1.00 95.19 182 SER A CA 1
ATOM 1430 C C . SER A 1 182 ? -12.200 -6.643 -15.770 1.00 95.19 182 SER A C 1
ATOM 1432 O O . SER A 1 182 ? -12.500 -7.697 -16.332 1.00 95.19 182 SER A O 1
ATOM 1434 N N . LEU A 1 183 ? -10.939 -6.312 -15.484 1.00 95.31 183 LEU A N 1
ATOM 1435 C CA . LEU A 1 183 ? -9.799 -7.187 -15.729 1.00 95.31 183 LEU A CA 1
ATOM 1436 C C . LEU A 1 183 ? -9.892 -8.437 -14.849 1.00 95.31 183 LEU A C 1
ATOM 1438 O O . LEU A 1 183 ? -9.849 -9.540 -15.380 1.00 95.31 183 LEU A O 1
ATOM 1442 N N . ALA A 1 184 ? -10.131 -8.303 -13.542 1.00 95.50 184 ALA A N 1
ATOM 1443 C CA . ALA A 1 184 ? -10.290 -9.446 -12.640 1.00 95.50 184 ALA A CA 1
ATOM 1444 C C . ALA A 1 184 ? -11.398 -10.408 -13.107 1.00 95.50 184 ALA A C 1
ATOM 1446 O O . ALA A 1 184 ? -11.183 -11.619 -13.148 1.00 95.50 184 ALA A O 1
ATOM 1447 N N . ARG A 1 185 ? -12.540 -9.880 -13.571 1.00 94.00 185 ARG A N 1
ATOM 1448 C CA . ARG A 1 185 ? -13.621 -10.665 -14.194 1.00 94.00 185 ARG A CA 1
ATOM 1449 C C . ARG A 1 185 ? -13.154 -11.451 -15.419 1.00 94.00 185 ARG A C 1
ATOM 1451 O O . ARG A 1 185 ? -13.535 -12.606 -15.575 1.00 94.00 185 ARG A O 1
ATOM 1458 N N . ARG A 1 186 ? -12.322 -10.865 -16.288 1.00 91.81 186 ARG A N 1
ATOM 1459 C CA . ARG A 1 186 ? -11.780 -11.562 -17.475 1.00 91.81 186 ARG A CA 1
ATOM 1460 C C . ARG A 1 186 ? -10.883 -12.743 -17.103 1.00 91.81 186 ARG A C 1
ATOM 1462 O O . ARG A 1 186 ? -10.842 -13.714 -17.850 1.00 91.81 186 ARG A O 1
ATOM 1469 N N . PHE A 1 187 ? -10.223 -12.678 -15.950 1.00 93.56 187 PHE A N 1
ATOM 1470 C CA . PHE A 1 187 ? -9.418 -13.770 -15.396 1.00 93.56 187 PHE A CA 1
ATOM 1471 C C . PHE A 1 187 ? -10.208 -14.694 -14.448 1.00 93.56 187 PHE A C 1
ATOM 1473 O O . PHE A 1 187 ? -9.618 -15.594 -13.858 1.00 93.56 187 PHE A O 1
ATOM 1480 N N . GLY A 1 188 ? -11.525 -14.497 -14.291 1.00 93.00 188 GLY A N 1
ATOM 1481 C CA . GLY A 1 188 ? -12.367 -15.314 -13.407 1.00 93.00 188 GLY A CA 1
ATOM 1482 C C . GLY A 1 188 ? -12.118 -15.094 -11.911 1.00 93.00 188 GLY A C 1
ATOM 1483 O O . GLY A 1 188 ? -12.459 -15.953 -11.110 1.00 93.00 188 GLY A O 1
ATOM 1484 N N . ARG A 1 189 ? -11.520 -13.958 -11.530 1.00 93.69 189 ARG A N 1
ATOM 1485 C CA . ARG A 1 189 ? -11.150 -13.606 -10.147 1.00 93.69 189 ARG A CA 1
ATOM 1486 C C . ARG A 1 189 ? -11.977 -12.457 -9.576 1.00 93.69 189 ARG A C 1
ATOM 1488 O O . ARG A 1 189 ? -11.522 -11.723 -8.704 1.00 93.69 189 ARG A O 1
ATOM 1495 N N . GLU A 1 190 ? -13.180 -12.244 -10.098 1.00 92.44 190 GLU A N 1
ATOM 1496 C CA . GLU A 1 190 ? -14.053 -11.163 -9.629 1.00 92.44 190 GLU A CA 1
ATOM 1497 C C . GLU A 1 190 ? -14.460 -11.321 -8.158 1.00 92.44 190 GLU A C 1
ATOM 1499 O O . GLU A 1 190 ? -14.551 -10.319 -7.451 1.00 92.44 190 GLU A O 1
ATOM 1504 N N . ASP A 1 191 ? -14.585 -12.560 -7.673 1.00 92.75 191 ASP A N 1
ATOM 1505 C CA . ASP A 1 191 ? -14.904 -12.885 -6.276 1.00 92.75 191 ASP A CA 1
ATOM 1506 C C . ASP A 1 191 ? -13.773 -12.531 -5.293 1.00 92.75 191 ASP A C 1
ATOM 1508 O O . ASP A 1 191 ? -14.017 -12.371 -4.093 1.00 92.75 191 ASP A O 1
ATOM 1512 N N . ASP A 1 192 ? -12.542 -12.342 -5.782 1.00 93.69 192 ASP A N 1
ATOM 1513 C CA . ASP A 1 192 ? -11.363 -11.995 -4.975 1.00 93.69 192 ASP A CA 1
ATOM 1514 C C . ASP A 1 192 ? -11.190 -10.481 -4.798 1.00 93.69 192 ASP A C 1
ATOM 1516 O O . ASP A 1 192 ? -10.354 -10.040 -4.007 1.00 93.69 192 ASP A O 1
ATOM 1520 N N . VAL A 1 193 ? -11.963 -9.666 -5.525 1.00 95.31 193 VAL A N 1
ATOM 1521 C CA . VAL A 1 193 ? -11.815 -8.206 -5.507 1.00 95.31 193 VAL A CA 1
ATOM 1522 C C . VAL A 1 193 ? -12.544 -7.597 -4.313 1.00 95.31 193 VAL A C 1
ATOM 1524 O O . VAL A 1 193 ? -13.702 -7.922 -4.023 1.00 95.31 193 VAL A O 1
ATOM 1527 N N . ARG A 1 194 ? -11.864 -6.690 -3.613 1.00 95.19 194 ARG A N 1
ATOM 1528 C CA . ARG A 1 194 ? -12.384 -5.884 -2.507 1.00 95.19 194 ARG A CA 1
ATOM 1529 C C . ARG A 1 194 ? -12.119 -4.408 -2.778 1.00 95.19 194 ARG A C 1
ATOM 1531 O O . ARG A 1 194 ? -11.020 -4.042 -3.191 1.00 95.19 194 ARG A O 1
ATOM 1538 N N . TYR A 1 195 ? -13.111 -3.565 -2.514 1.00 94.88 195 TYR A N 1
ATOM 1539 C CA . TYR A 1 195 ? -13.033 -2.123 -2.744 1.00 94.88 195 TYR A CA 1
ATOM 1540 C C . TYR A 1 195 ? -13.155 -1.357 -1.432 1.00 94.88 195 TYR A C 1
ATOM 1542 O O . TYR A 1 195 ? -14.192 -1.434 -0.784 1.00 94.88 195 TYR A O 1
ATOM 1550 N N . LEU A 1 196 ? -12.148 -0.571 -1.069 1.00 93.81 196 LEU A N 1
ATOM 1551 C CA . LEU A 1 196 ? -12.243 0.433 -0.012 1.00 93.81 196 LEU A CA 1
ATOM 1552 C C . LEU A 1 196 ? -12.371 1.800 -0.673 1.00 93.81 196 LEU A C 1
ATOM 1554 O O . LEU A 1 196 ? -11.393 2.365 -1.159 1.00 93.81 196 LEU A O 1
ATOM 1558 N N . ASN A 1 197 ? -13.598 2.298 -0.746 1.00 92.19 197 ASN A N 1
ATOM 1559 C CA . ASN A 1 197 ? -13.912 3.532 -1.438 1.00 92.19 197 ASN A CA 1
ATOM 1560 C C . ASN A 1 197 ? -14.209 4.645 -0.431 1.00 92.19 197 ASN A C 1
ATOM 1562 O O . ASN A 1 197 ? -15.270 4.642 0.190 1.00 92.19 197 ASN A O 1
ATOM 1566 N N . PHE A 1 198 ? -13.280 5.596 -0.303 1.00 89.44 198 PHE A N 1
ATOM 1567 C CA . PHE A 1 198 ? -13.443 6.781 0.541 1.00 89.44 198 PHE A CA 1
ATOM 1568 C C . PHE A 1 198 ? -14.057 7.975 -0.214 1.00 89.44 198 PHE A C 1
ATOM 1570 O O . PHE A 1 198 ? -14.216 9.042 0.372 1.00 89.44 198 PHE A O 1
ATOM 1577 N N . ILE A 1 199 ? -14.420 7.821 -1.495 1.00 85.31 199 ILE A N 1
ATOM 1578 C CA . ILE A 1 199 ? -15.103 8.863 -2.275 1.00 85.31 199 ILE A CA 1
ATOM 1579 C C . ILE A 1 199 ? -16.502 9.083 -1.707 1.00 85.31 199 ILE A C 1
ATOM 1581 O O . ILE A 1 199 ? -17.343 8.180 -1.711 1.00 85.31 199 ILE A O 1
ATOM 1585 N N . THR A 1 200 ? -16.778 10.314 -1.286 1.00 73.25 200 THR A N 1
ATOM 1586 C CA . THR A 1 200 ? -18.114 10.707 -0.817 1.00 73.25 200 THR A CA 1
ATOM 1587 C C . THR A 1 200 ? -18.939 11.338 -1.939 1.00 73.25 200 THR A C 1
ATOM 1589 O O . THR A 1 200 ? -20.175 11.298 -1.903 1.00 73.25 200 THR A O 1
ATOM 1592 N N . GLY A 1 201 ? -18.277 11.872 -2.976 1.00 68.19 201 GLY A N 1
ATOM 1593 C CA . GLY A 1 201 ? -18.916 12.419 -4.172 1.00 68.19 201 GLY A CA 1
ATOM 1594 C C . GLY A 1 201 ? -19.781 13.643 -3.878 1.00 68.19 201 GLY A C 1
ATOM 1595 O O . GLY A 1 201 ? -20.799 13.843 -4.542 1.00 68.19 201 GLY A O 1
ATOM 1596 N N . GLY A 1 202 ? -19.449 14.394 -2.820 1.00 65.00 202 GLY A N 1
ATOM 1597 C CA . GLY A 1 202 ? -20.212 15.559 -2.364 1.00 65.00 202 GLY A CA 1
ATOM 1598 C C . GLY A 1 202 ? -21.643 15.244 -1.915 1.00 65.00 202 GLY A C 1
ATOM 1599 O O . GLY A 1 202 ? -22.470 16.152 -1.808 1.00 65.00 202 GLY A O 1
ATOM 1600 N N . ARG A 1 203 ? -21.981 13.968 -1.677 1.00 69.44 203 ARG A N 1
ATOM 1601 C CA . ARG A 1 203 ? -23.325 13.588 -1.233 1.00 69.44 203 ARG A CA 1
ATOM 1602 C C . ARG A 1 203 ? -23.569 14.102 0.178 1.00 69.44 203 ARG A C 1
ATOM 1604 O O . ARG A 1 203 ? -22.867 13.740 1.119 1.00 69.44 203 ARG A O 1
ATOM 1611 N N . SER A 1 204 ? -24.624 14.894 0.339 1.00 72.56 204 SER A N 1
ATOM 1612 C CA . SER A 1 204 ? -25.067 15.320 1.662 1.00 72.56 204 SER A CA 1
ATOM 1613 C C . SER A 1 204 ? -25.639 14.127 2.427 1.00 72.56 204 SER A C 1
ATOM 1615 O O . SER A 1 204 ? -26.695 13.596 2.078 1.00 72.56 204 SER A O 1
ATOM 1617 N N . ARG A 1 205 ? -24.959 13.722 3.507 1.00 73.62 205 ARG A N 1
ATOM 1618 C CA . ARG A 1 205 ? -25.460 12.704 4.444 1.00 73.62 205 ARG A CA 1
ATOM 1619 C C . ARG A 1 205 ? -26.811 13.110 5.033 1.00 73.62 205 ARG A C 1
ATOM 1621 O O . ARG A 1 205 ? -27.688 12.267 5.166 1.00 73.62 205 ARG A O 1
ATOM 1628 N N . ALA A 1 206 ? -26.999 14.395 5.337 1.00 78.25 206 ALA A N 1
ATOM 1629 C CA . ALA A 1 206 ? -28.270 14.913 5.836 1.0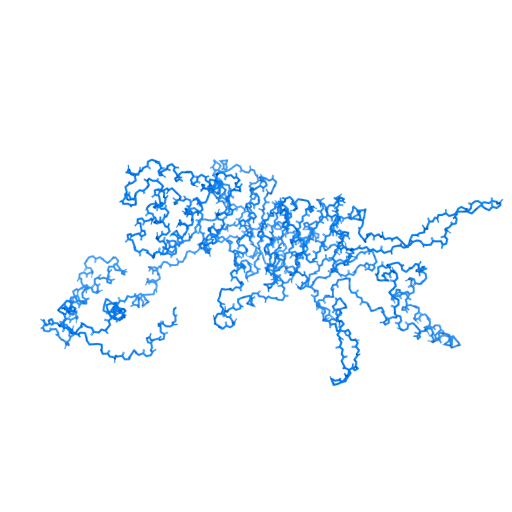0 78.25 206 ALA A CA 1
ATOM 1630 C C . ALA A 1 206 ? -29.396 14.731 4.808 1.00 78.25 206 ALA A C 1
ATOM 1632 O O . ALA A 1 206 ? -30.475 14.271 5.166 1.00 78.25 206 ALA A O 1
ATOM 1633 N N . GLN A 1 207 ? -29.123 15.00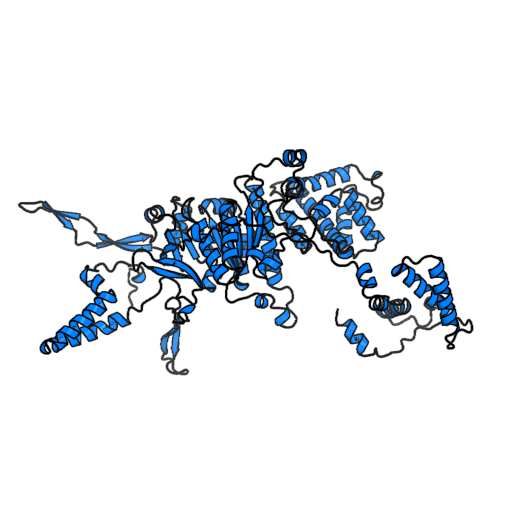7 3.528 1.00 82.31 207 GLN A N 1
ATOM 1634 C CA . GLN A 1 207 ? -30.093 14.780 2.458 1.00 82.31 207 GLN A CA 1
ATOM 1635 C C . GLN A 1 207 ? -30.410 13.290 2.302 1.00 82.31 207 GLN A C 1
ATOM 1637 O O . GLN A 1 207 ? -31.575 12.925 2.247 1.00 82.31 207 GLN A O 1
ATOM 1642 N N . ALA A 1 208 ? -29.398 12.417 2.331 1.00 80.50 208 ALA A N 1
ATOM 1643 C CA . ALA A 1 208 ? -29.608 10.969 2.274 1.00 80.50 208 ALA A CA 1
ATOM 1644 C C . ALA A 1 208 ? -30.465 10.449 3.445 1.00 80.50 208 ALA A C 1
ATOM 1646 O O . ALA A 1 208 ? -31.282 9.550 3.260 1.00 80.50 208 ALA A O 1
ATOM 1647 N N . LEU A 1 209 ? -30.313 11.030 4.641 1.00 83.06 209 LEU A N 1
ATOM 1648 C CA . LEU A 1 209 ? -31.153 10.713 5.798 1.00 83.06 209 LEU A CA 1
ATOM 1649 C C . LEU A 1 209 ? -32.595 11.209 5.617 1.00 83.06 209 LEU A C 1
ATOM 1651 O O . LEU A 1 209 ? -33.524 10.464 5.923 1.00 83.06 209 LEU A O 1
ATOM 1655 N N . LEU A 1 210 ? -32.787 12.427 5.098 1.00 88.00 210 LEU A N 1
ATOM 1656 C CA . LEU A 1 210 ? -34.114 12.986 4.801 1.00 88.00 210 LEU A CA 1
ATOM 1657 C C . LEU A 1 210 ? -34.840 12.193 3.708 1.00 88.00 210 LEU A C 1
ATOM 1659 O O . LEU A 1 210 ? -36.026 11.900 3.842 1.00 88.00 210 LEU A O 1
ATOM 1663 N N . ASP A 1 211 ? -34.108 11.784 2.674 1.00 87.56 211 ASP A N 1
ATOM 1664 C CA . ASP A 1 211 ? -34.611 10.967 1.569 1.00 87.56 211 ASP A CA 1
ATOM 1665 C C . ASP A 1 211 ? -34.798 9.492 1.968 1.00 87.56 211 ASP A C 1
ATOM 1667 O O . ASP A 1 211 ? -35.292 8.693 1.171 1.00 87.56 211 ASP A O 1
ATOM 1671 N N . ASN A 1 212 ? -34.416 9.120 3.201 1.00 82.56 212 ASN A N 1
ATOM 1672 C CA . ASN A 1 212 ? -34.432 7.751 3.716 1.00 82.56 212 ASN A CA 1
ATOM 1673 C C . ASN A 1 212 ? -33.729 6.783 2.745 1.00 82.56 212 ASN A C 1
ATOM 1675 O O . ASN A 1 212 ? -34.236 5.697 2.444 1.00 82.56 212 ASN A O 1
ATOM 1679 N N . ASP A 1 213 ? -32.573 7.200 2.214 1.00 80.75 213 ASP A N 1
ATOM 1680 C CA . ASP A 1 213 ? -31.801 6.407 1.265 1.00 80.75 213 ASP A CA 1
ATOM 1681 C C . ASP A 1 213 ? -31.240 5.162 1.964 1.00 80.75 213 ASP A C 1
ATOM 1683 O O . ASP A 1 213 ? -30.302 5.218 2.759 1.00 80.75 213 ASP A O 1
ATOM 1687 N N . ARG A 1 214 ? -31.837 4.007 1.655 1.00 80.12 214 ARG A N 1
ATOM 1688 C CA . ARG A 1 214 ? -31.428 2.689 2.167 1.00 80.12 214 ARG A CA 1
ATOM 1689 C C . ARG A 1 214 ? -30.463 1.964 1.233 1.00 80.12 214 ARG A C 1
ATOM 1691 O O . ARG A 1 214 ? -30.214 0.768 1.413 1.00 80.12 214 ARG A O 1
ATOM 1698 N N . ARG A 1 215 ? -29.946 2.631 0.195 1.00 81.69 215 ARG A N 1
ATOM 1699 C CA . ARG A 1 215 ? -28.953 2.031 -0.699 1.00 81.69 215 ARG A CA 1
ATOM 1700 C C . ARG A 1 215 ? -27.689 1.718 0.087 1.00 81.69 215 ARG A C 1
ATOM 1702 O O . ARG A 1 215 ? -27.208 2.511 0.891 1.00 81.69 215 ARG A O 1
ATOM 1709 N N . ARG A 1 216 ? -27.115 0.547 -0.184 1.00 78.44 216 ARG A N 1
ATOM 1710 C CA . ARG A 1 216 ? -25.843 0.169 0.428 1.00 78.44 216 ARG A CA 1
ATOM 1711 C C . ARG A 1 216 ? -24.719 1.083 -0.084 1.00 78.44 216 ARG A C 1
ATOM 1713 O O . ARG A 1 216 ? -24.658 1.328 -1.297 1.00 78.44 216 ARG A O 1
ATOM 1720 N N . PRO A 1 217 ? -23.807 1.528 0.799 1.00 83.81 217 PRO A N 1
ATOM 1721 C CA . PRO A 1 217 ? -22.610 2.264 0.406 1.00 83.81 217 PRO A CA 1
ATOM 1722 C C . PRO A 1 217 ? -21.816 1.526 -0.678 1.00 83.81 217 PRO A C 1
ATOM 1724 O O . PRO A 1 217 ? -21.714 0.298 -0.658 1.00 83.81 217 PRO A O 1
ATOM 1727 N N . GLN A 1 218 ? -21.242 2.254 -1.636 1.00 88.38 218 GLN A N 1
ATOM 1728 C CA . GLN A 1 218 ? -20.456 1.688 -2.745 1.00 88.38 218 GLN A CA 1
ATOM 1729 C C . GLN A 1 218 ? -19.006 1.391 -2.319 1.00 88.38 218 GLN A C 1
ATOM 1731 O O . GLN A 1 218 ? -18.057 1.847 -2.947 1.00 88.38 218 GLN A O 1
ATOM 1736 N N . THR A 1 219 ? -18.856 0.645 -1.224 1.00 91.88 219 THR A N 1
ATOM 1737 C CA . THR A 1 219 ? -17.581 0.218 -0.635 1.00 91.88 219 THR A CA 1
ATOM 1738 C C . THR A 1 219 ? -17.774 -1.100 0.109 1.00 91.88 219 THR A C 1
ATOM 1740 O O . THR A 1 219 ? -18.877 -1.375 0.590 1.00 91.88 219 THR A O 1
ATOM 1743 N N . ASN A 1 220 ? -16.718 -1.897 0.219 1.00 93.75 220 ASN A N 1
ATOM 1744 C CA . ASN A 1 220 ? -16.561 -2.874 1.288 1.00 93.75 220 ASN A CA 1
ATOM 1745 C C . ASN A 1 220 ? -16.189 -2.170 2.593 1.00 93.75 220 ASN A C 1
ATOM 1747 O O . ASN A 1 220 ? -15.724 -1.027 2.585 1.00 93.75 220 ASN A O 1
ATOM 1751 N N . THR A 1 221 ? -16.405 -2.857 3.707 1.00 92.12 221 THR A N 1
ATOM 1752 C CA . THR A 1 221 ? -16.068 -2.336 5.031 1.00 92.12 221 THR A CA 1
ATOM 1753 C C . THR A 1 221 ? -14.776 -2.940 5.578 1.00 92.12 221 THR A C 1
ATOM 1755 O O . THR A 1 221 ? -14.386 -4.040 5.197 1.00 92.12 221 THR A O 1
ATOM 1758 N N . ILE A 1 222 ? -14.100 -2.234 6.480 1.00 91.50 222 ILE A N 1
ATOM 1759 C CA . ILE A 1 222 ? -12.876 -2.699 7.140 1.00 91.50 222 ILE A CA 1
ATOM 1760 C C . ILE A 1 222 ? -12.916 -2.367 8.632 1.00 91.50 222 ILE A C 1
ATOM 1762 O O . ILE A 1 222 ? -13.303 -1.263 9.017 1.00 91.50 222 ILE A O 1
ATOM 1766 N N . ASN A 1 223 ? -12.495 -3.306 9.480 1.00 89.50 223 ASN A N 1
ATOM 1767 C CA . ASN A 1 223 ? -12.224 -3.040 10.891 1.00 89.50 223 ASN A CA 1
ATOM 1768 C C . ASN A 1 223 ? -10.735 -3.257 11.185 1.00 89.50 223 ASN A C 1
ATOM 1770 O O . ASN A 1 223 ? -10.216 -4.370 11.133 1.00 89.50 223 ASN A O 1
ATOM 1774 N N . ASN A 1 224 ? -10.046 -2.173 11.540 1.00 83.19 224 ASN A N 1
ATOM 1775 C CA . ASN A 1 224 ? -8.607 -2.204 11.789 1.00 83.19 224 ASN A CA 1
ATOM 1776 C C . ASN A 1 224 ? -8.243 -2.707 13.187 1.00 83.19 224 ASN A C 1
ATOM 1778 O O . ASN A 1 224 ? -7.072 -2.978 13.438 1.00 83.19 224 ASN A O 1
ATOM 1782 N N . PHE A 1 225 ? -9.218 -2.807 14.093 1.00 87.19 225 PHE A N 1
ATOM 1783 C CA . PHE A 1 225 ? -9.009 -3.198 15.486 1.00 87.19 225 PHE A CA 1
ATOM 1784 C C . PHE A 1 225 ? -9.425 -4.647 15.768 1.00 87.19 225 PHE A C 1
ATOM 1786 O O . PHE A 1 225 ? -9.010 -5.188 16.787 1.00 87.19 225 PHE A O 1
ATOM 1793 N N . ALA A 1 226 ? -10.164 -5.298 14.861 1.00 81.56 226 ALA A N 1
ATOM 1794 C CA . ALA A 1 226 ? -10.721 -6.638 15.071 1.00 81.56 226 ALA A CA 1
ATOM 1795 C C . ALA A 1 226 ? -9.671 -7.705 15.438 1.00 81.56 226 ALA A C 1
ATOM 1797 O O . ALA A 1 226 ? -9.880 -8.485 16.363 1.00 81.56 226 ALA A O 1
ATOM 1798 N N . ILE A 1 227 ? -8.543 -7.736 14.717 1.00 71.44 227 ILE A N 1
ATOM 1799 C CA . ILE A 1 227 ? -7.478 -8.760 14.851 1.00 71.44 227 ILE A CA 1
ATOM 1800 C C . ILE A 1 227 ? -6.142 -8.111 15.267 1.00 71.44 227 ILE A C 1
ATOM 1802 O O . ILE A 1 227 ? -5.087 -8.743 15.324 1.00 71.44 227 ILE A O 1
ATOM 1806 N N . ALA A 1 228 ? -6.165 -6.815 15.568 1.00 76.38 228 ALA A N 1
ATOM 1807 C CA . ALA A 1 228 ? -4.969 -6.087 15.938 1.00 76.38 228 ALA A CA 1
ATOM 1808 C C . ALA A 1 228 ? -4.492 -6.430 17.355 1.00 76.38 228 ALA A C 1
ATOM 1810 O O . ALA A 1 228 ? -5.280 -6.651 18.274 1.00 76.38 228 ALA A O 1
ATOM 1811 N N . GLN A 1 229 ? -3.173 -6.405 17.531 1.00 83.31 229 GLN A N 1
ATOM 1812 C CA . GLN A 1 229 ? -2.563 -6.381 18.855 1.00 83.31 229 GLN A CA 1
ATOM 1813 C C . GLN A 1 229 ? -2.747 -5.000 19.488 1.00 83.31 229 GLN A C 1
ATOM 1815 O O . GLN A 1 229 ? -2.829 -3.974 18.809 1.00 83.31 229 GLN A O 1
ATOM 1820 N N . GLU A 1 230 ? -2.750 -4.966 20.809 1.00 87.69 230 GLU A N 1
ATOM 1821 C CA . GLU A 1 230 ? -3.001 -3.765 21.591 1.00 87.69 230 GLU A CA 1
ATOM 1822 C C . GLU A 1 230 ? -1.945 -2.689 21.320 1.00 87.69 230 GLU A C 1
ATOM 1824 O O . GLU A 1 230 ? -2.271 -1.518 21.130 1.00 87.69 230 GLU A O 1
ATOM 1829 N N . THR A 1 231 ? -0.678 -3.094 21.204 1.00 85.31 231 THR A N 1
ATOM 1830 C CA . THR A 1 231 ? 0.440 -2.212 20.838 1.00 85.31 231 THR A CA 1
ATOM 1831 C C . THR A 1 231 ? 0.235 -1.554 19.478 1.00 85.31 231 THR A C 1
ATOM 1833 O O . THR A 1 231 ? 0.569 -0.381 19.313 1.00 85.31 231 THR A O 1
ATOM 1836 N N . PHE A 1 232 ? -0.356 -2.264 18.516 1.00 81.69 232 PHE A N 1
ATOM 1837 C CA . PHE A 1 232 ? -0.659 -1.705 17.205 1.00 81.69 232 PHE A CA 1
ATOM 1838 C C . PHE A 1 232 ? -1.794 -0.696 17.268 1.00 81.69 232 PHE A C 1
ATOM 1840 O O . PHE A 1 232 ? -1.647 0.394 16.724 1.00 81.69 232 PHE A O 1
ATOM 1847 N N . ILE A 1 233 ? -2.899 -1.024 17.944 1.00 86.44 233 ILE A N 1
ATOM 1848 C CA . ILE A 1 233 ? -4.015 -0.083 18.112 1.00 86.44 233 ILE A CA 1
ATOM 1849 C C . ILE A 1 233 ? -3.487 1.200 18.763 1.00 86.44 233 ILE A C 1
ATOM 1851 O O . ILE A 1 233 ? -3.774 2.292 18.282 1.00 86.44 233 ILE A O 1
ATOM 1855 N N . ILE A 1 234 ? -2.629 1.083 19.781 1.00 87.81 234 ILE A N 1
ATOM 1856 C CA . ILE A 1 234 ? -1.977 2.233 20.418 1.00 87.81 234 ILE A CA 1
ATOM 1857 C C . ILE A 1 234 ? -1.131 3.020 19.418 1.00 87.81 234 ILE A C 1
ATOM 1859 O O . ILE A 1 234 ? -1.335 4.222 19.279 1.00 87.81 234 ILE A O 1
ATOM 1863 N N . GLN A 1 235 ? -0.202 2.380 18.705 1.00 82.81 235 GLN A N 1
ATOM 1864 C CA . GLN A 1 235 ? 0.660 3.070 17.737 1.00 82.81 235 GLN A CA 1
ATOM 1865 C C . GLN A 1 235 ? -0.146 3.751 16.632 1.00 82.81 235 GLN A C 1
ATOM 1867 O O . GLN A 1 235 ? 0.165 4.874 16.240 1.00 82.81 235 GLN A O 1
ATOM 1872 N N . LEU A 1 236 ? -1.199 3.096 16.152 1.00 80.31 236 LEU A N 1
ATOM 1873 C CA . LEU A 1 236 ? -2.093 3.623 15.137 1.00 80.31 236 LEU A CA 1
ATOM 1874 C C . LEU A 1 236 ? -2.800 4.882 15.641 1.00 80.31 236 LEU A C 1
ATOM 1876 O O . LEU A 1 236 ? -2.763 5.913 14.973 1.00 80.31 236 LEU A O 1
ATOM 1880 N N . MET A 1 237 ? -3.347 4.824 16.852 1.00 83.06 237 MET A N 1
ATOM 1881 C CA . MET A 1 237 ? -4.010 5.947 17.514 1.00 83.06 237 MET A CA 1
ATOM 1882 C C . MET A 1 237 ? -3.048 7.106 17.792 1.00 83.06 237 MET A C 1
ATOM 1884 O O . MET A 1 237 ? -3.373 8.260 17.525 1.00 83.06 237 MET A O 1
ATOM 1888 N N . GLN A 1 238 ? -1.834 6.810 18.256 1.00 83.19 238 GLN A N 1
ATOM 1889 C CA . GLN A 1 238 ? -0.779 7.806 18.453 1.00 83.19 238 GLN A CA 1
ATOM 1890 C C . GLN A 1 238 ? -0.353 8.447 17.133 1.00 83.19 238 GLN A C 1
ATOM 1892 O O . GLN A 1 238 ? -0.086 9.644 17.087 1.00 83.19 238 GLN A O 1
ATOM 1897 N N . SER A 1 239 ? -0.312 7.666 16.053 1.00 75.62 239 SER A N 1
ATOM 1898 C CA . SER A 1 239 ? 0.065 8.161 14.733 1.00 75.62 239 SER A CA 1
ATOM 1899 C C . SER A 1 239 ? -0.958 9.132 14.150 1.00 75.62 239 SER A C 1
ATOM 1901 O O . SER A 1 239 ? -0.603 9.879 13.250 1.00 75.62 239 SER A O 1
ATOM 1903 N N . MET A 1 240 ? -2.200 9.145 14.640 1.00 74.62 240 MET A N 1
ATOM 1904 C CA . MET A 1 240 ? -3.240 10.087 14.209 1.00 74.62 240 MET A CA 1
ATOM 1905 C C . MET A 1 240 ? -3.229 11.403 14.992 1.00 74.62 240 MET A C 1
ATOM 1907 O O . MET A 1 240 ? -3.964 12.322 14.634 1.00 74.62 240 MET A O 1
ATOM 1911 N N . LEU A 1 241 ? -2.411 11.512 16.044 1.00 79.81 241 LEU A N 1
ATOM 1912 C CA . LEU A 1 241 ? -2.255 12.763 16.775 1.00 79.81 241 LEU A CA 1
ATOM 1913 C C . LEU A 1 241 ? -1.517 13.799 15.910 1.00 79.81 241 LEU A C 1
ATOM 1915 O O . LEU A 1 241 ? -0.568 13.445 15.197 1.00 79.81 241 LEU A O 1
ATOM 1919 N N . PRO A 1 242 ? -1.916 15.081 15.977 1.00 72.12 242 PRO A N 1
ATOM 1920 C CA . PRO A 1 242 ? -1.208 16.144 15.281 1.00 72.12 242 PRO A CA 1
ATOM 1921 C C . PRO A 1 242 ? 0.207 16.290 15.848 1.00 72.12 242 PRO A C 1
ATOM 1923 O O . PRO A 1 242 ? 0.435 16.106 17.045 1.00 72.12 242 PRO A O 1
ATOM 1926 N N . GLN A 1 243 ? 1.162 16.639 14.988 1.00 67.81 243 GLN A N 1
ATOM 1927 C CA . GLN A 1 243 ? 2.529 16.947 15.409 1.00 67.81 243 GLN A CA 1
ATOM 1928 C C . GLN A 1 243 ? 2.538 18.335 16.053 1.00 67.81 243 GLN A C 1
ATOM 1930 O O . GLN A 1 243 ? 2.276 19.323 15.370 1.00 67.81 243 GLN A O 1
ATOM 1935 N N . VAL A 1 244 ? 2.827 18.422 17.352 1.00 66.94 244 VAL A N 1
ATOM 1936 C CA . VAL A 1 244 ? 2.834 19.703 18.072 1.00 66.94 244 VAL A CA 1
ATOM 1937 C C . VAL A 1 244 ? 4.248 20.040 18.534 1.00 66.94 244 VAL A C 1
ATOM 1939 O O . VAL A 1 244 ? 4.942 19.205 19.111 1.00 66.94 244 VAL A O 1
ATOM 1942 N N . GLY A 1 245 ? 4.687 21.273 18.273 1.00 50.62 245 GLY A N 1
ATOM 1943 C CA . GLY A 1 245 ? 5.909 21.837 18.848 1.00 50.62 245 GLY A CA 1
ATOM 1944 C C . GLY A 1 245 ? 5.578 22.741 20.039 1.00 50.62 245 GLY A C 1
ATOM 1945 O O . GLY A 1 245 ? 4.737 23.623 19.908 1.00 50.62 245 GLY A O 1
ATOM 1946 N N . GLY A 1 246 ? 6.242 22.553 21.187 1.00 59.62 246 GLY A N 1
ATOM 1947 C CA . GLY A 1 246 ? 6.101 23.425 22.369 1.00 59.62 246 GLY A CA 1
ATOM 1948 C C . GLY A 1 246 ? 5.431 22.776 23.592 1.00 59.62 246 GLY A C 1
ATOM 1949 O O . GLY A 1 246 ? 5.440 21.555 23.742 1.00 59.62 246 GLY A O 1
ATOM 1950 N N . SER A 1 247 ? 4.878 23.606 24.492 1.00 53.69 247 SER A N 1
ATOM 1951 C CA . SER A 1 247 ? 4.322 23.214 25.807 1.00 53.69 247 SER A CA 1
ATOM 1952 C C . SER A 1 247 ? 3.114 22.270 25.750 1.00 53.69 247 SER A C 1
ATOM 1954 O O . SER A 1 247 ? 2.834 21.582 26.730 1.00 53.69 247 SER A O 1
ATOM 1956 N N . ASP A 1 248 ? 2.431 22.191 24.608 1.00 60.88 248 ASP A N 1
ATOM 1957 C CA . ASP A 1 248 ? 1.298 21.285 24.372 1.00 60.88 248 ASP A CA 1
ATOM 1958 C C . ASP A 1 248 ? 1.711 19.808 24.252 1.00 60.88 248 ASP A C 1
ATOM 1960 O O . ASP A 1 248 ? 0.879 18.910 24.404 1.00 60.88 248 ASP A O 1
ATOM 1964 N N . GLY A 1 249 ? 3.009 19.528 24.076 1.00 70.88 249 GLY A N 1
ATOM 1965 C CA . GLY A 1 249 ? 3.531 18.160 24.045 1.00 70.88 249 GLY A CA 1
ATOM 1966 C C . GLY A 1 249 ? 3.264 17.381 25.340 1.00 70.88 249 GLY A C 1
ATOM 1967 O O . GLY A 1 249 ? 3.025 16.177 25.298 1.00 70.88 249 GLY A O 1
ATOM 1968 N N . GLY A 1 250 ? 3.217 18.060 26.494 1.00 81.38 250 GLY A N 1
ATOM 1969 C CA . GLY A 1 250 ? 2.940 17.410 27.780 1.00 81.38 250 GLY A CA 1
ATOM 1970 C C . GLY A 1 250 ? 1.523 16.834 27.877 1.00 81.38 250 GLY A C 1
ATOM 1971 O O . GLY A 1 250 ? 1.331 15.745 28.420 1.00 81.38 250 GLY A O 1
ATOM 1972 N N . TRP A 1 251 ? 0.529 17.532 27.319 1.00 83.44 251 TRP A N 1
ATOM 1973 C CA . TRP A 1 251 ? -0.855 17.048 27.278 1.00 83.44 251 TRP A CA 1
ATOM 1974 C C . TRP A 1 251 ? -1.021 15.893 26.299 1.00 83.44 251 TRP A C 1
ATOM 1976 O O . TRP A 1 251 ? -1.724 14.933 26.609 1.00 83.44 251 TRP A O 1
ATOM 1986 N N . GLN A 1 252 ? -0.327 15.938 25.160 1.00 86.75 252 GLN A N 1
ATOM 1987 C CA . GLN A 1 252 ? -0.322 14.820 24.224 1.00 86.75 252 GLN A CA 1
ATOM 1988 C C . GLN A 1 252 ? 0.284 13.560 24.840 1.00 86.75 252 GLN A C 1
ATOM 1990 O O . GLN A 1 252 ? -0.319 12.501 24.723 1.00 86.75 252 GLN A O 1
ATOM 1995 N N . GLU A 1 253 ? 1.413 13.645 25.548 1.00 87.06 253 GLU A N 1
ATOM 1996 C CA . GLU A 1 253 ? 2.003 12.472 26.214 1.00 87.06 253 GLU A CA 1
ATOM 1997 C C . GLU A 1 253 ? 1.061 11.862 27.265 1.00 87.06 253 GLU A C 1
ATOM 1999 O O . GLU A 1 253 ? 0.875 10.644 27.307 1.00 87.06 253 GLU A O 1
ATOM 2004 N N . LYS A 1 254 ? 0.362 12.695 28.048 1.00 88.88 254 LYS A N 1
ATOM 2005 C CA . LYS A 1 254 ? -0.688 12.214 28.963 1.00 88.88 254 LYS A CA 1
ATOM 2006 C C . LYS A 1 254 ? -1.852 11.549 28.219 1.00 88.88 254 LYS A C 1
ATOM 2008 O O . LYS A 1 254 ? -2.358 10.522 28.666 1.00 88.88 254 LYS A O 1
ATOM 2013 N N . ALA A 1 255 ? -2.254 12.093 27.071 1.00 90.31 255 ALA A N 1
ATOM 2014 C CA . ALA A 1 255 ? -3.324 11.535 26.246 1.00 90.31 255 ALA A CA 1
ATOM 2015 C C . ALA A 1 255 ? -2.918 10.183 25.626 1.00 90.31 255 ALA A C 1
ATOM 2017 O O . ALA A 1 255 ? -3.732 9.260 25.554 1.00 90.31 255 ALA A O 1
ATOM 2018 N N . LYS A 1 256 ? -1.642 10.023 25.247 1.00 90.56 256 LYS A N 1
ATOM 2019 C CA . LYS A 1 256 ? -1.075 8.742 24.799 1.00 90.56 256 LYS A CA 1
ATOM 2020 C C . LYS A 1 256 ? -1.113 7.692 25.911 1.00 90.56 256 LYS A C 1
ATOM 2022 O O . LYS A 1 256 ? -1.529 6.566 25.646 1.00 90.56 256 LYS A O 1
ATOM 2027 N N . ALA A 1 257 ? -0.734 8.061 27.137 1.00 91.31 257 ALA A N 1
ATOM 2028 C CA . ALA A 1 257 ? -0.791 7.169 28.296 1.00 91.31 257 ALA A CA 1
ATOM 2029 C C . ALA A 1 257 ? -2.232 6.734 28.626 1.00 91.31 257 ALA A C 1
ATOM 2031 O O . ALA A 1 257 ? -2.475 5.551 28.863 1.00 91.31 257 ALA A O 1
ATOM 2032 N N . MET A 1 258 ? -3.196 7.663 28.558 1.00 92.56 258 MET A N 1
ATOM 2033 C CA . MET A 1 258 ? -4.626 7.368 28.715 1.00 92.56 258 MET A CA 1
ATOM 2034 C C . MET A 1 258 ? -5.099 6.314 27.706 1.00 92.56 258 MET A C 1
ATOM 2036 O O . MET A 1 258 ? -5.677 5.300 28.093 1.00 92.56 258 MET A O 1
ATOM 2040 N N . ILE A 1 259 ? -4.837 6.524 26.411 1.00 92.00 259 ILE A N 1
ATOM 2041 C CA . ILE A 1 259 ? -5.262 5.576 25.371 1.00 92.00 259 ILE A CA 1
ATOM 2042 C C . ILE A 1 259 ? -4.555 4.235 25.499 1.00 92.00 259 ILE A C 1
ATOM 2044 O O . ILE A 1 259 ? -5.191 3.207 25.293 1.00 92.00 259 ILE A O 1
ATOM 2048 N N . GLN A 1 260 ? -3.281 4.215 25.886 1.00 93.31 260 GLN A N 1
ATOM 2049 C CA . GLN A 1 260 ? -2.584 2.966 26.166 1.00 93.31 260 GLN A CA 1
ATOM 2050 C C . GLN A 1 260 ? -3.273 2.165 27.275 1.00 93.31 260 GLN A C 1
ATOM 2052 O O . GLN A 1 260 ? -3.542 0.980 27.082 1.00 93.31 260 GLN A O 1
ATOM 2057 N N . ALA A 1 261 ? -3.610 2.807 28.395 1.00 94.06 261 ALA A N 1
ATOM 2058 C CA . ALA A 1 261 ? -4.320 2.155 29.490 1.00 94.06 261 ALA A CA 1
ATOM 2059 C C . ALA A 1 261 ? -5.698 1.630 29.055 1.00 94.06 261 ALA A C 1
ATOM 2061 O O . ALA A 1 261 ? -6.043 0.479 29.323 1.00 94.06 261 ALA A O 1
ATOM 2062 N N . MET A 1 262 ? -6.460 2.449 28.327 1.00 93.94 262 MET A N 1
ATOM 2063 C CA . MET A 1 262 ? -7.781 2.068 27.832 1.00 93.94 262 MET A CA 1
ATOM 2064 C C . MET A 1 262 ? -7.732 0.913 26.831 1.00 93.94 262 MET A C 1
ATOM 2066 O O . MET A 1 262 ? -8.515 -0.022 26.948 1.00 93.94 262 MET A O 1
ATOM 2070 N N . VAL A 1 263 ? -6.836 0.960 25.842 1.00 93.88 263 VAL A N 1
ATOM 2071 C CA . VAL A 1 263 ? -6.756 -0.062 24.788 1.00 93.88 263 VAL A CA 1
ATOM 2072 C C . VAL A 1 263 ? -6.383 -1.423 25.374 1.00 93.88 263 VAL A C 1
ATOM 2074 O O . VAL A 1 263 ? -6.988 -2.416 24.974 1.00 93.88 263 VAL A O 1
ATOM 2077 N N . MET A 1 264 ? -5.460 -1.477 26.343 1.00 93.19 264 MET A N 1
ATOM 2078 C CA . MET A 1 264 ? -5.107 -2.724 27.039 1.00 93.19 264 MET A CA 1
ATOM 2079 C C . MET A 1 264 ? -6.329 -3.360 27.706 1.00 93.19 264 MET A C 1
ATOM 2081 O O . MET A 1 264 ? -6.636 -4.531 27.477 1.00 93.19 264 MET A O 1
ATOM 2085 N N . ALA A 1 265 ? -7.073 -2.569 28.478 1.00 94.06 265 ALA A N 1
ATOM 2086 C CA . ALA A 1 265 ? -8.252 -3.052 29.183 1.00 94.06 265 ALA A CA 1
ATOM 2087 C C . ALA A 1 265 ? -9.406 -3.415 28.236 1.00 94.06 265 ALA A C 1
ATOM 2089 O O . ALA A 1 265 ? -10.050 -4.446 28.413 1.00 94.06 265 ALA A O 1
ATOM 2090 N N . LEU A 1 266 ? -9.659 -2.609 27.201 1.00 93.75 266 LEU A N 1
ATOM 2091 C CA . LEU A 1 266 ? -10.739 -2.860 26.245 1.00 93.75 266 LEU A CA 1
ATOM 2092 C C . LEU A 1 266 ? -10.476 -4.087 25.377 1.00 93.75 266 LEU A C 1
ATOM 2094 O O . LEU A 1 266 ? -11.405 -4.847 25.118 1.00 93.75 266 LEU A O 1
ATOM 2098 N N . CYS A 1 267 ? -9.233 -4.322 24.954 1.00 92.12 267 CYS A N 1
ATOM 2099 C CA . CYS A 1 267 ? -8.905 -5.537 24.212 1.00 92.12 267 CYS A CA 1
ATOM 2100 C C . CYS A 1 267 ? -9.065 -6.779 25.094 1.00 92.12 267 CYS A C 1
ATOM 2102 O O . CYS A 1 267 ? -9.595 -7.788 24.629 1.00 92.12 267 CYS A O 1
ATOM 2104 N N . TYR A 1 268 ? -8.677 -6.698 26.371 1.00 92.12 268 TYR A N 1
ATOM 2105 C CA . TYR A 1 268 ? -8.923 -7.769 27.336 1.00 92.12 268 TYR A CA 1
ATOM 2106 C C . TYR A 1 268 ? -10.425 -8.040 27.518 1.00 92.12 268 TYR A C 1
ATOM 2108 O O . TYR A 1 268 ? -10.859 -9.189 27.411 1.00 92.12 268 TYR A O 1
ATOM 2116 N N . LEU A 1 269 ? -11.227 -6.985 27.704 1.00 91.88 269 LEU A N 1
ATOM 2117 C CA . LEU A 1 269 ? -12.686 -7.072 27.792 1.00 91.88 269 LEU A CA 1
ATOM 2118 C C . LEU A 1 269 ? -13.284 -7.744 26.553 1.00 91.88 269 LEU A C 1
ATOM 2120 O O . LEU A 1 269 ? -13.998 -8.734 26.679 1.00 91.88 269 LEU A O 1
ATOM 2124 N N . CYS A 1 270 ? -12.941 -7.244 25.363 1.00 90.25 270 CYS A N 1
ATOM 2125 C CA . CYS A 1 270 ? -13.467 -7.738 24.093 1.00 90.25 270 CYS A CA 1
ATOM 2126 C C . CYS A 1 270 ? -13.150 -9.223 23.892 1.00 90.25 270 CYS A C 1
ATOM 2128 O O . CYS A 1 270 ? -14.042 -10.002 23.566 1.00 90.25 270 CYS A O 1
ATOM 2130 N N . ARG A 1 271 ? -11.909 -9.654 24.158 1.00 88.12 271 ARG A N 1
ATOM 2131 C CA . ARG A 1 271 ? -11.536 -11.072 24.028 1.00 88.12 271 ARG A CA 1
ATOM 2132 C C . ARG A 1 271 ? -12.295 -11.967 25.002 1.00 88.12 271 ARG A C 1
ATOM 2134 O O . ARG A 1 271 ? -12.701 -13.064 24.631 1.00 88.12 271 ARG A O 1
ATOM 2141 N N . ARG A 1 272 ? -12.502 -11.504 26.232 1.00 85.62 272 ARG A N 1
ATOM 2142 C CA . ARG A 1 272 ? -13.194 -12.269 27.271 1.00 85.62 272 ARG A CA 1
ATOM 2143 C C . ARG A 1 272 ? -14.702 -12.365 27.035 1.00 85.62 272 ARG A C 1
ATOM 2145 O O . ARG A 1 272 ? -15.278 -13.421 27.265 1.00 85.62 272 ARG A O 1
ATOM 2152 N N . GLU A 1 273 ? -15.320 -11.300 26.533 1.00 84.94 273 GLU A N 1
ATOM 2153 C CA . GLU A 1 273 ? -16.735 -11.274 26.134 1.00 84.94 273 GLU A CA 1
ATOM 2154 C C . GLU A 1 273 ? -16.979 -11.868 24.736 1.00 84.94 273 GLU A C 1
ATOM 2156 O O . GLU A 1 273 ? -18.109 -11.861 24.257 1.00 84.94 273 GLU A O 1
ATOM 2161 N N . GLN A 1 274 ? -15.931 -12.365 24.064 1.00 83.06 274 GLN A N 1
ATOM 2162 C CA . GLN A 1 274 ? -15.975 -12.823 22.668 1.00 83.06 274 GLN A CA 1
ATOM 2163 C C . GLN A 1 274 ? -16.572 -11.781 21.706 1.00 83.06 274 GLN A C 1
ATOM 2165 O O . GLN A 1 274 ? -17.196 -12.106 20.696 1.00 83.06 274 GLN A O 1
ATOM 2170 N N . ARG A 1 275 ? -16.354 -10.503 22.015 1.00 84.94 275 ARG A N 1
ATOM 2171 C CA . ARG A 1 275 ? -16.776 -9.364 21.210 1.00 84.94 275 ARG A CA 1
ATOM 2172 C C . ARG A 1 275 ? -15.623 -8.895 20.331 1.00 84.94 275 ARG A C 1
ATOM 2174 O O . ARG A 1 275 ? -14.464 -8.888 20.738 1.00 84.94 275 ARG A O 1
ATOM 2181 N N . ILE A 1 276 ? -15.944 -8.456 19.120 1.00 86.50 276 ILE A N 1
ATOM 2182 C CA . ILE A 1 276 ? -14.957 -7.883 18.205 1.00 86.50 276 ILE A CA 1
ATOM 2183 C C . ILE A 1 276 ? -14.623 -6.461 18.661 1.00 86.50 276 ILE A C 1
ATOM 2185 O O . ILE A 1 276 ? -15.518 -5.632 18.834 1.00 86.50 276 ILE A O 1
ATOM 2189 N N . MET A 1 277 ? -13.333 -6.175 18.839 1.00 89.31 277 MET A N 1
ATOM 2190 C CA . MET A 1 277 ? -12.861 -4.824 19.132 1.00 89.31 277 MET A CA 1
ATOM 2191 C C . MET A 1 277 ? -13.073 -3.926 17.908 1.00 89.31 277 MET A C 1
ATOM 2193 O O . MET A 1 277 ? -12.701 -4.287 16.791 1.00 89.31 277 MET A O 1
ATOM 2197 N N . SER A 1 278 ? -13.642 -2.740 18.105 1.00 88.00 278 SER A N 1
ATOM 2198 C CA . SER A 1 278 ? -13.903 -1.778 17.030 1.00 88.00 278 SER A CA 1
ATOM 2199 C C . SER A 1 278 ? -13.653 -0.347 17.482 1.00 88.00 278 SER A C 1
ATOM 2201 O O . SER A 1 278 ? -13.529 -0.061 18.678 1.00 88.00 278 SER A O 1
ATOM 2203 N N . GLN A 1 279 ? -13.564 0.574 16.521 1.00 85.94 279 GLN A N 1
ATOM 2204 C CA . GLN A 1 279 ? -13.343 1.988 16.820 1.00 85.94 279 GLN A CA 1
ATOM 2205 C C . GLN A 1 279 ? -14.479 2.551 17.680 1.00 85.94 279 GLN A C 1
ATOM 2207 O O . GLN A 1 279 ? -14.208 3.292 18.619 1.00 85.94 279 GLN A O 1
ATOM 2212 N N . ARG A 1 280 ? -15.737 2.161 17.417 1.00 85.44 280 ARG A N 1
ATOM 2213 C CA . ARG A 1 280 ? -16.904 2.652 18.170 1.00 85.44 280 ARG A CA 1
ATOM 2214 C C . ARG A 1 280 ? -16.834 2.293 19.651 1.00 85.44 280 ARG A C 1
ATOM 2216 O O . ARG A 1 280 ? -17.061 3.162 20.481 1.00 85.44 280 ARG A O 1
ATOM 2223 N N . ILE A 1 281 ? -16.402 1.073 19.981 1.00 89.38 281 ILE A N 1
ATOM 2224 C CA . ILE A 1 281 ? -16.190 0.659 21.379 1.00 89.38 281 ILE A CA 1
ATOM 2225 C C . ILE A 1 281 ? -15.170 1.571 22.059 1.00 89.38 281 ILE A C 1
ATOM 2227 O O . ILE A 1 281 ? -15.390 2.026 23.178 1.00 89.38 281 ILE A O 1
ATOM 2231 N N . LEU A 1 282 ? -14.064 1.882 21.381 1.00 89.31 282 LEU A N 1
ATOM 2232 C CA . LEU A 1 282 ? -13.063 2.789 21.933 1.00 89.31 282 LEU A CA 1
ATOM 2233 C C . LEU A 1 282 ? -13.658 4.179 22.206 1.00 89.31 282 LEU A C 1
ATOM 2235 O O . LEU A 1 282 ? -13.417 4.736 23.276 1.00 89.31 282 LEU A O 1
ATOM 2239 N N . VAL A 1 283 ? -14.466 4.708 21.278 1.00 87.00 283 VAL A N 1
ATOM 2240 C CA . VAL A 1 283 ? -15.149 6.003 21.439 1.00 87.00 283 VAL A CA 1
ATOM 2241 C C . VAL A 1 283 ? -16.121 5.989 22.616 1.00 87.00 283 VAL A C 1
ATOM 2243 O O . VAL A 1 283 ? -16.098 6.906 23.436 1.00 87.00 283 VAL A O 1
ATOM 2246 N N . ASP A 1 284 ? -16.935 4.941 22.733 1.00 89.38 284 ASP A N 1
ATOM 2247 C CA . ASP A 1 284 ? -17.945 4.806 23.785 1.00 89.38 284 ASP A CA 1
ATOM 2248 C C . ASP A 1 284 ? -17.326 4.819 25.187 1.00 89.38 284 ASP A C 1
ATOM 2250 O O . ASP A 1 284 ? -17.953 5.285 26.142 1.00 89.38 284 ASP A O 1
ATOM 2254 N N . TYR A 1 285 ? -16.086 4.333 25.314 1.00 92.69 285 TYR A N 1
ATOM 2255 C CA . TYR A 1 285 ? -15.362 4.265 26.580 1.00 92.69 285 TYR A CA 1
ATOM 2256 C C . TYR A 1 285 ? -14.426 5.452 26.847 1.00 92.69 285 TYR A C 1
ATOM 2258 O O . TYR A 1 285 ? -13.876 5.525 27.942 1.00 92.69 285 TYR A O 1
ATOM 2266 N N . LEU A 1 286 ? -14.271 6.410 25.921 1.00 91.25 286 LEU A N 1
ATOM 2267 C CA . LEU A 1 286 ? -13.456 7.619 26.140 1.00 91.25 286 LEU A CA 1
ATOM 2268 C C . LEU A 1 286 ? -13.889 8.496 27.322 1.00 91.25 286 LEU A C 1
ATOM 2270 O O . LEU A 1 286 ? -13.003 9.028 27.996 1.00 91.25 286 LEU A O 1
ATOM 2274 N N . PRO A 1 287 ? -15.188 8.707 27.608 1.00 92.25 287 PRO A N 1
ATOM 2275 C CA . PRO A 1 287 ? -15.590 9.533 28.743 1.00 92.25 287 PRO A CA 1
ATOM 2276 C C . PRO A 1 287 ? -15.056 8.970 30.067 1.00 92.25 287 PRO A C 1
ATOM 2278 O O . PRO A 1 287 ? -15.182 7.774 30.319 1.00 92.25 287 PRO A O 1
ATOM 2281 N N . LEU A 1 288 ? -14.555 9.832 30.965 1.00 93.00 288 LEU A N 1
ATOM 2282 C CA . LEU A 1 288 ? -13.977 9.407 32.255 1.00 93.00 288 LEU A CA 1
ATOM 2283 C C . LEU A 1 288 ? -14.904 8.469 33.044 1.00 93.00 288 LEU A C 1
ATOM 2285 O O . LEU A 1 288 ? -14.454 7.494 33.635 1.00 93.00 288 LEU A O 1
ATOM 2289 N N . LYS A 1 289 ? -16.220 8.722 32.996 1.00 93.12 289 LYS A N 1
ATOM 2290 C CA . LYS A 1 289 ? -17.237 7.869 33.631 1.00 93.12 289 LYS A CA 1
ATOM 2291 C C . LYS A 1 289 ? -17.180 6.417 33.165 1.00 93.12 289 LYS A C 1
ATOM 2293 O O . LYS A 1 289 ? -17.344 5.516 33.978 1.00 93.12 289 LYS A O 1
ATOM 2298 N N . LYS A 1 290 ? -16.948 6.193 31.875 1.00 94.19 290 LYS A N 1
ATOM 2299 C CA . LYS A 1 290 ? -16.867 4.859 31.280 1.00 94.19 290 LYS A CA 1
ATOM 2300 C C . LYS A 1 290 ? -15.524 4.193 31.567 1.00 94.19 290 LYS A C 1
ATOM 2302 O O . LYS A 1 290 ? -15.510 3.004 31.860 1.00 94.19 290 LYS A O 1
ATOM 2307 N N . VAL A 1 291 ? -14.429 4.956 31.587 1.00 93.62 291 VAL A N 1
ATOM 2308 C CA . VAL A 1 291 ? -13.108 4.460 32.023 1.00 93.62 291 VAL A CA 1
ATOM 2309 C C . VAL A 1 291 ? -13.142 4.005 33.487 1.00 93.62 291 VAL A C 1
ATOM 2311 O O . VAL A 1 291 ? -12.672 2.919 33.810 1.00 93.62 291 VAL A O 1
ATOM 2314 N N . ALA A 1 292 ? -13.752 4.798 34.369 1.00 93.25 292 ALA A N 1
ATOM 2315 C CA . ALA A 1 292 ? -13.947 4.446 35.774 1.00 93.25 292 ALA A CA 1
ATOM 2316 C C . ALA A 1 292 ? -14.805 3.181 35.938 1.00 93.25 292 ALA A C 1
ATOM 2318 O O . ALA A 1 292 ? -14.435 2.286 36.689 1.00 93.25 292 ALA A O 1
ATOM 2319 N N . GLN A 1 293 ? -15.912 3.072 35.191 1.00 93.69 293 GLN A N 1
ATOM 2320 C CA . GLN A 1 293 ? -16.746 1.863 35.171 1.00 93.69 293 GLN A CA 1
ATOM 2321 C C . GLN A 1 293 ? -15.961 0.629 34.717 1.00 93.69 293 GLN A C 1
ATOM 2323 O O . GLN A 1 293 ? -16.099 -0.428 35.323 1.00 93.69 293 GLN A O 1
ATOM 2328 N N . LEU A 1 294 ? -15.117 0.772 33.692 1.00 94.19 294 LEU A N 1
ATOM 2329 C CA . LEU A 1 294 ? -14.249 -0.298 33.204 1.00 94.19 294 LEU A CA 1
ATOM 2330 C C . LEU A 1 294 ? -13.254 -0.750 34.282 1.00 94.19 294 LEU A C 1
ATOM 2332 O O . LEU A 1 294 ? -13.045 -1.945 34.458 1.00 94.19 294 LEU A O 1
ATOM 2336 N N . TYR A 1 295 ? -12.678 0.191 35.035 1.00 94.69 295 TYR A N 1
ATOM 2337 C CA . TYR A 1 295 ? -11.806 -0.132 36.164 1.00 94.69 295 TYR A CA 1
ATOM 2338 C C . TYR A 1 295 ? -12.556 -0.849 37.294 1.00 94.69 295 TYR A C 1
ATOM 2340 O O . TYR A 1 295 ? -12.073 -1.868 37.781 1.00 94.69 295 TYR A O 1
ATOM 2348 N N . CYS A 1 296 ? -13.743 -0.370 37.685 1.00 92.56 296 CYS A N 1
ATOM 2349 C CA . CYS A 1 296 ? -14.577 -1.046 38.685 1.00 92.56 296 CYS A CA 1
ATOM 2350 C C . CYS A 1 296 ? -14.894 -2.480 38.258 1.00 92.56 296 CYS A C 1
ATOM 2352 O O . CYS A 1 296 ? -14.666 -3.407 39.026 1.00 92.56 296 CYS A O 1
ATOM 2354 N N . GLN A 1 297 ? -15.317 -2.667 37.005 1.00 92.38 297 GLN A N 1
ATOM 2355 C CA . GLN A 1 297 ? -15.566 -3.990 36.443 1.00 92.38 297 GLN A CA 1
ATOM 2356 C C . GLN A 1 297 ? -14.307 -4.872 36.494 1.00 92.38 297 GLN A C 1
ATOM 2358 O O . GLN A 1 297 ? -14.390 -6.045 36.854 1.00 92.38 297 GLN A O 1
ATOM 2363 N N . ALA A 1 298 ? -13.134 -4.308 36.189 1.00 91.75 298 ALA A N 1
ATOM 2364 C CA . ALA A 1 298 ? -11.867 -5.028 36.246 1.00 91.75 298 ALA A CA 1
ATOM 2365 C C . ALA A 1 298 ? -11.486 -5.490 37.660 1.00 91.75 298 ALA A C 1
ATOM 2367 O O . ALA A 1 298 ? -10.902 -6.564 37.819 1.00 91.75 298 ALA A O 1
ATOM 2368 N N . VAL A 1 299 ? -11.819 -4.699 38.681 1.00 90.69 299 VAL A N 1
ATOM 2369 C CA . VAL A 1 299 ? -11.624 -5.056 40.092 1.00 90.69 299 VAL A CA 1
ATOM 2370 C C . VAL A 1 299 ? -12.648 -6.104 40.533 1.00 90.69 299 VAL A C 1
ATOM 2372 O O . VAL A 1 299 ? -12.257 -7.139 41.071 1.00 90.69 299 VAL A O 1
ATOM 2375 N N . ASP A 1 300 ? -13.934 -5.876 40.261 1.00 90.50 300 ASP A N 1
ATOM 2376 C CA . ASP A 1 300 ? -15.036 -6.743 40.698 1.00 90.50 300 ASP A CA 1
ATOM 2377 C C . ASP A 1 300 ? -14.901 -8.159 40.124 1.00 90.50 300 ASP A C 1
ATOM 2379 O O . ASP A 1 300 ? -15.048 -9.165 40.822 1.00 90.50 300 ASP A O 1
ATOM 2383 N N . GLU A 1 301 ? -14.544 -8.254 38.847 1.00 87.88 301 GLU A N 1
ATOM 2384 C CA .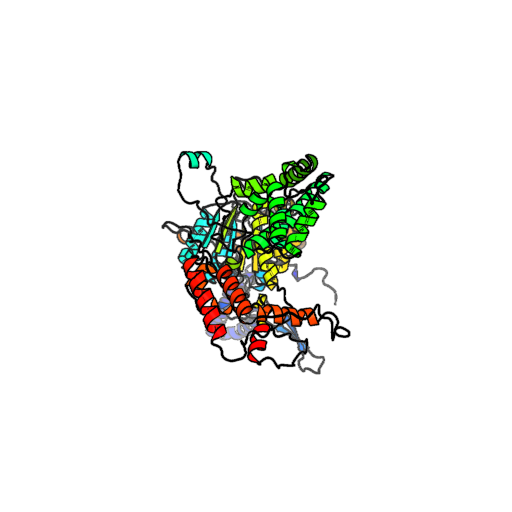 GLU A 1 301 ? -14.398 -9.522 38.136 1.00 87.88 301 GLU A CA 1
ATOM 2385 C C . GLU A 1 301 ? -12.964 -10.076 38.179 1.00 87.88 301 GLU A C 1
ATOM 2387 O O . GLU A 1 301 ? -12.670 -11.052 37.488 1.00 87.88 301 GLU A O 1
ATOM 2392 N N . HIS A 1 302 ? -12.074 -9.475 38.979 1.00 88.75 302 HIS A N 1
ATOM 2393 C CA . HIS A 1 302 ? -10.710 -9.952 39.227 1.00 88.75 302 HIS A CA 1
ATOM 2394 C C . HIS A 1 302 ? -9.907 -10.199 37.935 1.00 88.75 302 HIS A C 1
ATOM 2396 O O . HIS A 1 302 ? -9.366 -11.287 37.712 1.00 88.75 302 HIS A O 1
ATOM 2402 N N . TRP A 1 303 ? -9.847 -9.191 37.059 1.00 91.06 303 TRP A N 1
ATOM 2403 C CA . TRP A 1 303 ? -9.086 -9.280 35.809 1.00 91.06 303 TRP A CA 1
ATOM 2404 C C . TRP A 1 303 ? -7.592 -9.449 36.083 1.00 91.06 303 TRP A C 1
ATOM 2406 O O . TRP A 1 303 ? -7.089 -9.091 37.148 1.00 91.06 303 TRP A O 1
ATOM 2416 N N . HIS A 1 304 ? -6.866 -9.949 35.080 1.00 91.25 304 HIS A N 1
ATOM 2417 C CA . HIS A 1 304 ? -5.412 -10.034 35.155 1.00 91.25 304 HIS A CA 1
ATOM 2418 C C . HIS A 1 304 ? -4.786 -8.653 35.409 1.00 91.25 304 HIS A C 1
ATOM 2420 O O . HIS A 1 304 ? -5.220 -7.647 34.835 1.00 91.25 304 HIS A O 1
ATOM 2426 N N . ASP A 1 305 ? -3.735 -8.618 36.228 1.00 89.94 305 ASP A N 1
ATOM 2427 C CA . ASP A 1 305 ? -3.073 -7.377 36.634 1.00 89.94 305 ASP A CA 1
ATOM 2428 C C . ASP A 1 305 ? -2.586 -6.556 35.431 1.00 89.94 305 ASP A C 1
ATOM 2430 O O . ASP A 1 305 ? -2.759 -5.341 35.415 1.00 89.94 305 ASP A O 1
ATOM 2434 N N . ASP A 1 306 ? -2.101 -7.203 34.369 1.00 88.31 306 ASP A N 1
ATOM 2435 C CA . ASP A 1 306 ? -1.658 -6.519 33.142 1.00 88.31 306 ASP A CA 1
ATOM 2436 C C . ASP A 1 306 ? -2.765 -5.721 32.429 1.00 88.31 306 ASP A C 1
ATOM 2438 O O . ASP A 1 306 ? -2.470 -4.737 31.753 1.00 88.31 306 ASP A O 1
ATOM 2442 N N . ALA A 1 307 ? -4.036 -6.109 32.576 1.00 90.06 307 ALA A N 1
ATOM 2443 C CA . ALA A 1 307 ? -5.167 -5.373 32.008 1.00 90.06 307 ALA A CA 1
ATOM 2444 C C . ALA A 1 307 ? -5.696 -4.294 32.969 1.00 90.06 307 ALA A C 1
ATOM 2446 O O . ALA A 1 307 ? -6.168 -3.244 32.532 1.00 90.06 307 ALA A O 1
ATOM 2447 N N . ARG A 1 308 ? -5.609 -4.544 34.282 1.00 93.69 308 ARG A N 1
ATOM 2448 C CA . ARG A 1 308 ? -6.169 -3.692 35.342 1.00 93.69 308 ARG A CA 1
ATOM 2449 C C . ARG A 1 308 ? -5.223 -2.566 35.774 1.00 93.69 308 ARG A C 1
ATOM 2451 O O . ARG A 1 308 ? -5.650 -1.417 35.881 1.00 93.69 308 ARG A O 1
ATOM 2458 N N . LEU A 1 309 ? -3.945 -2.873 36.000 1.00 93.81 309 LEU A N 1
ATOM 2459 C CA . LEU A 1 309 ? -2.934 -1.929 36.492 1.00 93.81 309 LEU A CA 1
ATOM 2460 C C . LEU A 1 309 ? -2.740 -0.705 35.585 1.00 93.81 309 LEU A C 1
ATOM 2462 O O . LEU A 1 309 ? -2.575 0.389 36.122 1.00 93.81 309 LEU A O 1
ATOM 2466 N N . PRO A 1 310 ? -2.778 -0.806 34.239 1.00 94.00 310 PRO A N 1
ATOM 2467 C CA . PRO A 1 310 ? -2.690 0.381 33.393 1.00 94.00 310 PRO A CA 1
ATOM 2468 C C . PRO A 1 310 ? -3.810 1.393 33.663 1.00 94.00 310 PRO A C 1
ATOM 2470 O O . PRO A 1 310 ? -3.539 2.593 33.711 1.00 94.00 310 PRO A O 1
ATOM 2473 N N . LEU A 1 311 ? -5.046 0.925 33.886 1.00 93.94 311 LEU A N 1
ATOM 2474 C CA . LEU A 1 311 ? -6.173 1.790 34.252 1.00 93.94 311 LEU A CA 1
ATOM 2475 C C . LEU A 1 311 ? -5.975 2.408 35.636 1.00 93.94 311 LEU A C 1
ATOM 2477 O O . LEU A 1 311 ? -6.177 3.609 35.797 1.00 93.94 311 LEU A O 1
ATOM 2481 N N . GLU A 1 312 ? -5.543 1.605 36.610 1.00 93.31 312 GLU A N 1
ATOM 2482 C CA . GLU A 1 312 ? -5.253 2.063 37.973 1.00 93.31 312 GLU A CA 1
ATOM 2483 C C . GLU A 1 312 ? -4.206 3.183 37.975 1.00 93.31 312 GLU A C 1
ATOM 2485 O O . GLU A 1 312 ? -4.416 4.255 38.543 1.00 93.31 312 GLU A O 1
ATOM 2490 N N . ASN A 1 313 ? -3.095 2.959 37.271 1.00 93.44 313 ASN A N 1
ATOM 2491 C CA . ASN A 1 313 ? -2.005 3.917 37.145 1.00 93.44 313 ASN A CA 1
ATOM 2492 C C . ASN A 1 313 ? -2.464 5.204 36.458 1.00 93.44 313 ASN A C 1
ATOM 2494 O O . ASN A 1 313 ? -2.110 6.292 36.904 1.00 93.44 313 ASN A O 1
ATOM 2498 N N . TYR A 1 314 ? -3.267 5.099 35.397 1.00 93.81 314 TYR A N 1
ATOM 2499 C CA . TYR A 1 314 ? -3.822 6.270 34.725 1.00 93.81 314 TYR A CA 1
ATOM 2500 C C . TYR A 1 314 ? -4.708 7.103 35.664 1.00 93.81 314 TYR A C 1
ATOM 2502 O O . TYR A 1 314 ? -4.509 8.313 35.776 1.00 93.81 314 TYR A O 1
ATOM 2510 N N . LEU A 1 315 ? -5.647 6.459 36.365 1.00 92.62 315 LEU A N 1
ATOM 2511 C CA . LEU A 1 315 ? -6.568 7.133 37.281 1.00 92.62 315 LEU A CA 1
ATOM 2512 C C . LEU A 1 315 ? -5.831 7.771 38.469 1.00 92.62 315 LEU A C 1
ATOM 2514 O O . LEU A 1 315 ? -6.148 8.898 38.829 1.00 92.62 315 LEU A O 1
ATOM 2518 N N . ASN A 1 316 ? -4.808 7.111 39.021 1.00 91.50 316 ASN A N 1
ATOM 2519 C CA . ASN A 1 316 ? -3.978 7.663 40.101 1.00 91.50 316 ASN A CA 1
ATOM 2520 C C . ASN A 1 316 ? -3.114 8.859 39.660 1.00 91.50 316 ASN A C 1
ATOM 2522 O O . ASN A 1 316 ? -2.801 9.732 40.468 1.00 91.50 316 ASN A O 1
ATOM 2526 N N . LEU A 1 317 ? -2.696 8.905 38.390 1.00 89.50 317 LEU A N 1
ATOM 2527 C CA . LEU A 1 317 ? -1.915 10.019 37.835 1.00 89.50 317 LEU A CA 1
ATOM 2528 C C . LEU A 1 317 ? -2.782 11.229 37.455 1.00 89.50 317 LEU A C 1
ATOM 2530 O O . LEU A 1 317 ? -2.242 12.312 37.195 1.00 89.50 317 LEU A O 1
ATOM 2534 N N . LEU A 1 318 ? -4.106 11.065 37.398 1.00 89.62 318 LEU A N 1
ATOM 2535 C CA . LEU A 1 318 ? -5.038 12.148 37.116 1.00 89.62 318 LEU A CA 1
ATOM 2536 C C . LEU A 1 318 ? -5.138 13.062 38.345 1.00 89.62 318 LEU A C 1
ATOM 2538 O O . LEU A 1 318 ? -5.541 12.643 39.429 1.00 89.62 318 LEU A O 1
ATOM 2542 N N . ALA A 1 319 ? -4.753 14.331 38.195 1.00 85.44 319 ALA A N 1
ATOM 2543 C CA . ALA A 1 319 ? -4.666 15.222 39.345 1.00 85.44 319 ALA A CA 1
ATOM 2544 C C . ALA A 1 319 ? -6.054 15.475 39.955 1.00 85.44 319 ALA A C 1
ATOM 2546 O O . ALA A 1 319 ? -6.995 15.840 39.251 1.00 85.44 319 ALA A O 1
ATOM 2547 N N . GLY A 1 320 ? -6.159 15.309 41.275 1.00 81.94 320 GLY A N 1
ATOM 2548 C CA . GLY A 1 320 ? -7.413 15.482 42.010 1.00 81.94 320 GLY A CA 1
ATOM 2549 C C . GLY A 1 320 ? -8.370 14.289 41.926 1.00 81.94 320 GLY A C 1
ATOM 2550 O O . GLY A 1 320 ? -9.462 14.367 42.480 1.00 81.94 320 GLY A O 1
ATOM 2551 N N . PHE A 1 321 ? -7.990 13.190 41.266 1.00 89.56 321 PHE A N 1
ATOM 2552 C CA . PHE A 1 321 ? -8.795 11.974 41.239 1.00 89.56 321 PHE A CA 1
ATOM 2553 C C . PHE A 1 321 ? -8.408 11.042 42.396 1.00 89.56 321 PHE A C 1
ATOM 2555 O O . PHE A 1 321 ? -7.262 10.612 42.502 1.00 89.56 321 PHE A O 1
ATOM 2562 N N . ASP A 1 322 ? -9.366 10.733 43.272 1.00 87.62 322 ASP A N 1
ATOM 2563 C CA . ASP A 1 322 ? -9.189 9.775 44.366 1.00 87.62 322 ASP A CA 1
ATOM 2564 C C . ASP A 1 322 ? -9.740 8.406 43.953 1.00 87.62 322 ASP A C 1
ATOM 2566 O O . ASP A 1 322 ? -10.939 8.246 43.698 1.00 87.62 322 ASP A O 1
ATOM 2570 N N . ILE A 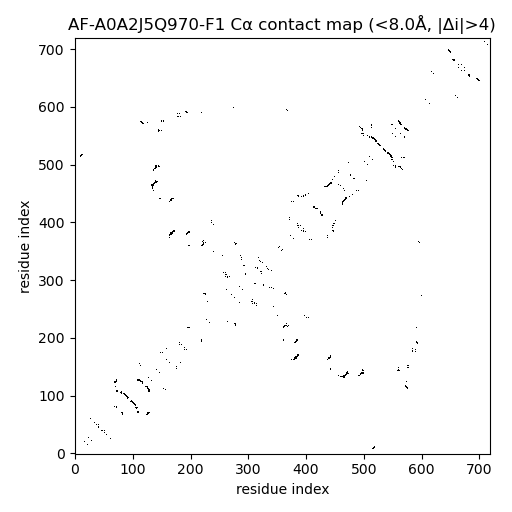1 323 ? -8.863 7.401 43.913 1.00 87.06 323 ILE A N 1
ATOM 2571 C CA . ILE A 1 323 ? -9.232 6.056 43.479 1.00 87.06 323 ILE A CA 1
ATOM 2572 C C . ILE A 1 323 ? -10.211 5.363 44.438 1.00 87.06 323 ILE A C 1
ATOM 2574 O O . ILE A 1 323 ? -10.977 4.490 44.032 1.00 87.06 323 ILE A O 1
ATOM 2578 N N . SER A 1 324 ? -10.253 5.772 45.709 1.00 85.75 324 SER A N 1
ATOM 2579 C CA . SER A 1 324 ? -11.223 5.232 46.667 1.00 85.75 324 SER A CA 1
ATOM 2580 C C . SER A 1 324 ? -12.667 5.629 46.323 1.00 85.75 324 SER A C 1
ATOM 2582 O O . SER A 1 324 ? -13.614 4.934 46.694 1.00 85.75 324 SER A O 1
ATOM 2584 N N . GLN A 1 325 ? -12.840 6.707 45.550 1.00 86.94 325 GLN A N 1
ATOM 2585 C CA . GLN A 1 325 ? -14.129 7.278 45.162 1.00 86.94 325 GLN A CA 1
ATOM 2586 C C . GLN A 1 325 ? -14.509 6.956 43.706 1.00 86.94 325 GLN A C 1
ATOM 2588 O O . GLN A 1 325 ? -15.445 7.549 43.163 1.00 86.94 325 GLN A O 1
ATOM 2593 N N . VAL A 1 326 ? -13.841 5.998 43.045 1.00 86.19 326 VAL A N 1
ATOM 2594 C CA . VAL A 1 326 ? -14.112 5.670 41.626 1.00 86.19 326 VAL A CA 1
ATOM 2595 C C . VAL A 1 326 ? -15.578 5.292 41.394 1.00 86.19 326 VAL A C 1
ATOM 2597 O O . VAL A 1 326 ? -16.167 5.682 40.391 1.00 86.19 326 VAL A O 1
ATOM 2600 N N . CYS A 1 327 ? -16.224 4.607 42.337 1.00 85.69 327 CYS A N 1
ATOM 2601 C CA . CYS A 1 327 ? -17.627 4.211 42.192 1.00 85.69 327 CYS A CA 1
ATOM 2602 C C . CYS A 1 327 ? -18.628 5.372 42.375 1.00 85.69 327 CYS A C 1
ATOM 2604 O O . CYS A 1 327 ? -19.831 5.162 42.216 1.00 85.69 327 CYS A O 1
ATOM 2606 N N . ARG A 1 328 ? -18.173 6.587 42.724 1.00 87.94 328 ARG A N 1
ATOM 2607 C CA . ARG A 1 328 ? -19.029 7.735 43.073 1.00 87.94 328 ARG A CA 1
ATOM 2608 C C . ARG A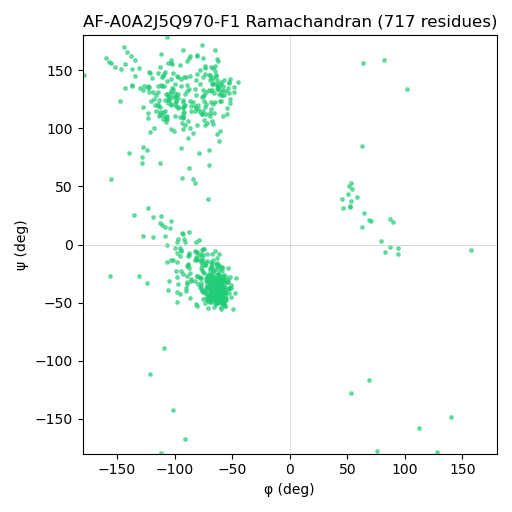 1 328 ? -18.737 8.967 42.206 1.00 87.94 328 ARG A C 1
ATOM 2610 O O . ARG A 1 328 ? -18.102 9.913 42.666 1.00 87.94 328 ARG A O 1
ATOM 2617 N N . PRO A 1 329 ? -19.282 9.028 40.975 1.00 85.50 329 PRO A N 1
ATOM 2618 C CA . PRO A 1 329 ? -19.028 10.134 40.049 1.00 85.50 329 PRO A CA 1
ATOM 2619 C C . PRO A 1 329 ? -19.418 11.533 40.541 1.00 85.50 329 PRO A C 1
ATOM 2621 O O . PRO A 1 329 ? -18.965 12.520 39.971 1.00 85.50 329 PRO A O 1
ATOM 2624 N N . SER A 1 330 ? -20.292 11.634 41.545 1.00 86.25 330 SER A N 1
ATOM 2625 C CA . SER A 1 330 ? -20.717 12.901 42.152 1.00 86.25 330 SER A CA 1
ATOM 2626 C C . SER A 1 330 ? -19.680 13.514 43.092 1.00 86.25 330 SER A C 1
ATOM 2628 O O . SER A 1 330 ? -19.753 14.708 43.353 1.00 86.25 330 SER A O 1
ATOM 2630 N N . GLU A 1 331 ? -18.755 12.708 43.617 1.00 87.88 331 GLU A N 1
ATOM 2631 C CA . GLU A 1 331 ? -17.731 13.138 44.582 1.00 87.88 331 GLU A CA 1
ATOM 2632 C C . GLU A 1 331 ? -16.404 13.505 43.890 1.00 87.88 331 GLU A C 1
ATOM 2634 O O . GLU A 1 331 ? -15.482 14.002 44.528 1.00 87.88 331 GLU A O 1
ATOM 2639 N N . TRP A 1 332 ? -16.304 13.308 42.570 1.00 90.31 332 TRP A N 1
ATOM 2640 C CA . TRP A 1 332 ? -15.085 13.584 41.812 1.00 90.31 332 TRP A CA 1
ATOM 2641 C C . TRP A 1 332 ? -14.760 15.074 41.735 1.00 90.31 332 TRP A C 1
ATOM 2643 O O . TRP A 1 332 ? -15.627 15.904 41.450 1.00 90.31 332 TRP A O 1
ATOM 2653 N N . ALA A 1 333 ? -13.475 15.396 41.896 1.00 89.69 333 ALA A N 1
ATOM 2654 C CA . ALA A 1 333 ? -12.977 16.754 41.759 1.00 89.69 333 ALA A CA 1
ATOM 2655 C C . ALA A 1 333 ? -13.259 17.313 40.344 1.00 89.69 333 ALA A C 1
ATOM 2657 O O . ALA A 1 333 ? -12.952 16.643 39.345 1.00 89.69 333 ALA A O 1
ATOM 2658 N N . PRO A 1 334 ? -13.800 18.541 40.218 1.00 90.00 334 PRO A N 1
ATOM 2659 C CA . PRO A 1 334 ? -13.998 19.197 38.926 1.00 90.00 334 PRO A CA 1
ATOM 2660 C C . PRO A 1 334 ? -12.713 19.291 38.091 1.00 90.00 334 PRO A C 1
ATOM 2662 O O . PRO A 1 334 ? -12.763 19.193 36.864 1.00 90.00 334 PRO A O 1
ATOM 2665 N N . GLU A 1 335 ? -11.559 19.428 38.743 1.00 90.69 335 GLU A N 1
ATOM 2666 C CA . GLU A 1 335 ? -10.242 19.493 38.114 1.00 90.69 335 GLU A CA 1
ATOM 2667 C C . GLU A 1 335 ? -9.911 18.209 37.340 1.00 90.69 335 GLU A C 1
ATOM 2669 O O . GLU A 1 335 ? -9.421 18.287 36.213 1.00 90.69 335 GLU A O 1
ATOM 2674 N N . ALA A 1 336 ? -10.234 17.032 37.886 1.00 89.56 336 ALA A N 1
ATOM 2675 C CA . ALA A 1 336 ? -9.994 15.748 37.227 1.00 89.56 336 ALA A CA 1
ATOM 2676 C C . ALA A 1 336 ? -10.841 15.603 35.951 1.00 89.56 336 ALA A C 1
ATOM 2678 O O . ALA A 1 336 ? -10.350 15.163 34.908 1.00 89.56 336 ALA A O 1
ATOM 2679 N N . LEU A 1 337 ? -12.105 16.041 36.008 1.00 90.44 337 LEU A N 1
ATOM 2680 C CA . LEU A 1 337 ? -13.009 16.065 34.854 1.00 90.44 337 LEU A CA 1
ATOM 2681 C C . LEU A 1 337 ? -12.506 17.010 33.757 1.00 90.44 337 LEU A C 1
ATOM 2683 O O . LEU A 1 337 ? -12.529 16.648 32.579 1.00 90.44 337 LEU A O 1
ATOM 2687 N N . GLN A 1 338 ? -12.025 18.199 34.132 1.00 91.31 338 GLN A N 1
ATOM 2688 C CA . GLN A 1 338 ? -11.447 19.154 33.185 1.00 91.31 338 GLN A CA 1
ATOM 2689 C C . GLN A 1 338 ? -10.167 18.610 32.542 1.00 91.31 338 GLN A C 1
ATOM 2691 O O . GLN A 1 338 ? -10.037 18.659 31.320 1.00 91.31 338 GLN A O 1
ATOM 2696 N N . GLN A 1 339 ? -9.255 18.035 33.335 1.00 90.75 339 GLN A N 1
ATOM 2697 C CA . GLN A 1 339 ? -8.020 17.445 32.815 1.00 90.75 339 GLN A CA 1
ATOM 2698 C C . GLN A 1 339 ? -8.294 16.311 31.832 1.00 90.75 339 GLN A C 1
ATOM 2700 O O . GLN A 1 339 ? -7.749 16.326 30.731 1.00 90.75 339 GLN A O 1
ATOM 2705 N N . HIS A 1 340 ? -9.175 15.370 32.186 1.00 92.12 340 HIS A N 1
ATOM 2706 C CA . HIS A 1 340 ? -9.572 14.291 31.278 1.00 92.12 340 HIS A CA 1
ATOM 2707 C C . HIS A 1 340 ? -10.222 14.841 30.000 1.00 92.12 340 HIS A C 1
ATOM 2709 O O . HIS A 1 340 ? -9.959 14.346 28.906 1.00 92.12 340 HIS A O 1
ATOM 2715 N N . GLY A 1 341 ? -11.012 15.914 30.114 1.00 91.12 341 GLY A N 1
ATOM 2716 C CA . GLY A 1 341 ? -11.574 16.636 28.972 1.00 91.12 341 GLY A CA 1
ATOM 2717 C C . GLY A 1 341 ? -10.509 17.125 27.984 1.00 91.12 341 GLY A C 1
ATOM 2718 O O . GLY A 1 341 ? -10.647 16.889 26.783 1.00 91.12 341 GLY A O 1
ATOM 2719 N N . TYR A 1 342 ? -9.417 17.724 28.470 1.00 90.25 342 TYR A N 1
ATOM 2720 C CA . TYR A 1 342 ? -8.301 18.163 27.617 1.00 90.25 342 TYR A CA 1
ATOM 2721 C C . TYR A 1 342 ? -7.577 16.999 26.923 1.00 90.25 342 TYR A C 1
ATOM 2723 O O . TYR A 1 342 ? -7.094 17.165 25.801 1.00 90.25 342 TYR A O 1
ATOM 2731 N N . LEU A 1 343 ? -7.525 15.815 27.547 1.00 90.38 343 LEU A N 1
ATOM 2732 C CA . LEU A 1 343 ? -6.939 14.617 26.932 1.00 90.38 343 LEU A CA 1
ATOM 2733 C C . LEU A 1 343 ? -7.819 14.069 25.805 1.00 90.38 343 LEU A C 1
ATOM 2735 O O . LEU A 1 343 ? -7.307 13.769 24.727 1.00 90.38 343 LEU A O 1
ATOM 2739 N N . ILE A 1 344 ? -9.139 13.985 26.018 1.00 90.00 344 ILE A N 1
ATOM 2740 C CA . ILE A 1 344 ? -10.088 13.568 24.971 1.00 90.00 344 ILE A CA 1
ATOM 2741 C C . ILE A 1 344 ? -10.020 14.524 23.775 1.00 90.00 344 ILE A C 1
ATOM 2743 O O . ILE A 1 344 ? -10.047 14.069 22.631 1.00 90.00 344 ILE A O 1
ATOM 2747 N N . GLN A 1 345 ? -9.891 15.834 24.017 1.00 88.44 345 GLN A N 1
ATOM 2748 C CA . GLN A 1 345 ? -9.855 16.840 22.952 1.00 88.44 345 GLN A CA 1
ATOM 2749 C C . GLN A 1 345 ? -8.757 16.582 21.910 1.00 88.44 345 GLN A C 1
ATOM 2751 O O . GLN A 1 345 ? -8.981 16.859 20.730 1.00 88.44 345 GLN A O 1
ATOM 2756 N N . GLN A 1 346 ? -7.633 15.968 22.303 1.00 86.50 346 GLN A N 1
ATOM 2757 C CA . GLN A 1 346 ? -6.542 15.600 21.390 1.00 86.50 346 GLN A CA 1
ATOM 2758 C C . GLN A 1 346 ? -6.972 14.591 20.313 1.00 86.50 346 GLN A C 1
ATOM 2760 O O . GLN A 1 346 ? -6.392 14.548 19.230 1.00 86.50 346 GLN A O 1
ATOM 2765 N N . PHE A 1 347 ? -8.005 13.793 20.591 1.00 84.25 347 PHE A N 1
ATOM 2766 C CA . PHE A 1 347 ? -8.501 12.733 19.715 1.00 84.25 347 PHE A CA 1
ATOM 2767 C C . PHE A 1 347 ? -9.739 13.131 18.899 1.00 84.25 347 PHE A C 1
ATOM 2769 O O . PHE A 1 347 ? -10.174 12.352 18.052 1.00 84.25 347 PHE A O 1
ATOM 2776 N N . THR A 1 348 ? -10.282 14.340 19.087 1.00 80.56 348 THR A N 1
ATOM 2777 C CA . THR A 1 348 ? -11.537 14.801 18.453 1.00 80.56 348 THR A CA 1
ATOM 2778 C C . THR A 1 348 ? -11.552 14.601 16.938 1.00 80.56 348 THR A C 1
ATOM 2780 O O . THR A 1 348 ? -12.514 14.065 16.397 1.00 80.56 348 THR A O 1
ATOM 2783 N N . ARG A 1 349 ? -10.461 14.954 16.246 1.00 75.31 349 ARG A N 1
ATOM 2784 C CA . ARG A 1 349 ? -10.366 14.824 14.783 1.00 75.31 349 ARG A CA 1
ATOM 2785 C C . ARG A 1 349 ? -10.523 13.379 14.307 1.00 75.31 349 ARG A C 1
ATOM 2787 O O . ARG A 1 349 ? -11.203 13.122 13.319 1.00 75.31 349 ARG A O 1
ATOM 2794 N N . MET A 1 350 ? -9.907 12.439 15.017 1.00 75.69 350 MET A N 1
ATOM 2795 C CA . MET A 1 350 ? -9.983 11.013 14.698 1.00 75.69 350 MET A CA 1
ATOM 2796 C C . MET A 1 350 ? -11.394 10.464 14.947 1.00 75.69 350 MET A C 1
ATOM 2798 O O . MET A 1 350 ? -11.901 9.693 14.133 1.00 75.69 350 MET A O 1
ATOM 2802 N N . LEU A 1 351 ? -12.066 10.933 16.005 1.00 75.81 351 LEU A N 1
ATOM 2803 C CA . LEU A 1 351 ? -13.459 10.579 16.287 1.00 75.81 351 LEU A CA 1
ATOM 2804 C C . LEU A 1 351 ? -14.397 11.020 15.161 1.00 75.81 351 LEU A C 1
ATOM 2806 O O . LEU A 1 351 ? -15.202 10.215 14.692 1.00 75.81 351 LEU A O 1
ATOM 2810 N N . THR A 1 352 ? -14.256 12.262 14.693 1.00 78.62 352 THR A N 1
ATOM 2811 C CA . THR A 1 352 ? -15.038 12.790 13.567 1.00 78.62 352 THR A CA 1
ATOM 2812 C C . THR A 1 352 ? -14.765 12.000 12.284 1.00 78.62 352 THR A C 1
ATOM 2814 O O . THR A 1 352 ? -15.699 11.613 11.585 1.00 78.62 352 THR A O 1
ATOM 2817 N N . LEU A 1 353 ? -13.499 11.670 12.003 1.00 79.94 353 LEU A N 1
ATOM 2818 C CA . LEU A 1 353 ? -13.120 10.915 10.806 1.00 79.94 353 LEU A CA 1
ATOM 2819 C C . LEU A 1 353 ? -13.774 9.522 10.769 1.00 79.94 353 LEU A C 1
ATOM 2821 O O . LEU A 1 353 ? -14.361 9.142 9.752 1.00 79.94 353 LEU A O 1
ATOM 2825 N N . PHE A 1 354 ? -13.707 8.764 11.868 1.00 76.12 354 PHE A N 1
ATOM 2826 C CA . PHE A 1 354 ? -14.245 7.400 11.917 1.00 76.12 354 PHE A CA 1
ATOM 2827 C C . PHE A 1 354 ? -15.772 7.339 12.003 1.00 76.12 354 PHE A C 1
ATOM 2829 O O . PHE A 1 354 ? -16.374 6.489 11.347 1.00 76.12 354 PHE A O 1
ATOM 2836 N N . ASN A 1 355 ? -16.410 8.205 12.794 1.00 73.62 355 ASN A N 1
ATOM 2837 C CA . ASN A 1 355 ? -17.855 8.122 13.030 1.00 73.62 355 ASN A CA 1
ATOM 2838 C C . ASN A 1 355 ? -18.682 8.930 12.022 1.00 73.62 355 ASN A C 1
ATOM 2840 O O . ASN A 1 355 ? -19.734 8.463 11.563 1.00 73.62 355 ASN A O 1
ATOM 2844 N N . ASP A 1 356 ? -18.210 10.120 11.651 1.00 74.25 356 ASP A N 1
ATOM 2845 C CA . ASP A 1 356 ? -19.019 11.080 10.903 1.00 74.25 356 ASP A CA 1
ATOM 2846 C C . ASP A 1 356 ? -18.718 11.022 9.405 1.00 74.25 356 ASP A C 1
ATOM 2848 O O . ASP A 1 356 ? -19.649 10.861 8.607 1.00 74.25 356 ASP A O 1
ATOM 2852 N N . THR A 1 357 ? -17.438 11.069 9.028 1.00 78.06 357 THR A N 1
ATOM 2853 C CA . THR A 1 357 ? -17.018 11.122 7.619 1.00 78.06 357 THR A CA 1
ATOM 2854 C C . THR A 1 357 ? -17.031 9.738 6.961 1.00 78.06 357 THR A C 1
ATOM 2856 O O . THR A 1 357 ? -17.697 9.534 5.943 1.00 78.06 357 THR A O 1
ATOM 2859 N N . TYR A 1 358 ? -16.368 8.744 7.566 1.00 82.38 358 TYR A N 1
ATOM 2860 C CA . TYR A 1 358 ? -16.160 7.421 6.952 1.00 82.38 358 TYR A CA 1
ATOM 2861 C C . TYR A 1 358 ? -16.778 6.256 7.724 1.00 82.38 358 TYR A C 1
ATOM 2863 O O . TYR A 1 358 ? -16.388 5.104 7.529 1.00 82.38 358 TYR A O 1
ATOM 2871 N N . GLY A 1 359 ? -17.806 6.513 8.535 1.00 80.94 359 GLY A N 1
ATOM 2872 C CA . GLY A 1 359 ? -18.520 5.460 9.270 1.00 80.94 359 GLY A CA 1
ATOM 2873 C C . GLY A 1 359 ? -19.210 4.407 8.387 1.00 80.94 359 GLY A C 1
ATOM 2874 O O . GLY A 1 359 ? -19.721 3.420 8.908 1.00 80.94 359 GLY A O 1
ATOM 2875 N N . HIS A 1 360 ? -19.243 4.618 7.066 1.00 83.56 360 HIS A N 1
ATOM 2876 C CA . HIS A 1 360 ? -19.717 3.665 6.061 1.00 83.56 360 HIS A CA 1
ATOM 2877 C C . HIS A 1 360 ? -18.614 2.729 5.528 1.00 83.56 360 HIS A C 1
ATOM 2879 O O . HIS A 1 360 ? -18.940 1.695 4.950 1.00 83.56 360 HIS A O 1
ATOM 2885 N N . VAL A 1 361 ? -17.336 3.091 5.701 1.00 88.94 361 VAL A N 1
ATOM 2886 C CA . VAL A 1 361 ? -16.166 2.261 5.367 1.00 88.94 361 VAL A CA 1
ATOM 2887 C C . VAL A 1 361 ? -15.697 1.502 6.606 1.00 88.94 361 VAL A C 1
ATOM 2889 O O . VAL A 1 361 ? -15.395 0.315 6.525 1.00 88.94 361 VAL A O 1
ATOM 2892 N N . PHE A 1 362 ? -15.651 2.158 7.766 1.00 88.62 362 PHE A N 1
ATOM 2893 C CA . PHE A 1 362 ? -15.219 1.511 9.002 1.00 88.62 362 PHE A CA 1
ATOM 2894 C C . PHE A 1 362 ? -16.355 0.703 9.630 1.00 88.62 362 PHE A C 1
ATOM 2896 O O . PHE A 1 362 ? -17.400 1.250 9.983 1.00 88.62 362 PHE A O 1
ATOM 2903 N N . ALA A 1 363 ? -16.152 -0.612 9.735 1.00 84.81 363 ALA A N 1
ATOM 2904 C CA . ALA A 1 363 ? -17.143 -1.530 10.284 1.00 84.81 363 ALA A CA 1
ATOM 2905 C C . ALA A 1 363 ? -17.196 -1.485 11.815 1.00 84.81 363 ALA A C 1
ATOM 2907 O O . ALA A 1 363 ? -16.193 -1.277 12.492 1.00 84.81 363 ALA A O 1
ATOM 2908 N N . GLU A 1 364 ? -18.383 -1.765 12.349 1.00 80.69 364 GLU A N 1
ATOM 2909 C CA . GLU A 1 364 ? -18.610 -2.009 13.777 1.00 80.69 364 GLU A CA 1
ATOM 2910 C C . GLU A 1 364 ? -18.161 -3.408 14.217 1.00 80.69 364 GLU A C 1
ATOM 2912 O O . GLU A 1 364 ? -17.685 -3.577 15.339 1.00 80.69 364 GLU A O 1
ATOM 2917 N N . GLY A 1 365 ? -18.347 -4.388 13.331 1.00 84.50 365 GLY A N 1
ATOM 2918 C CA . GLY A 1 365 ? -18.041 -5.801 13.527 1.00 84.50 365 GLY A CA 1
ATOM 2919 C C . GLY A 1 365 ? -16.737 -6.223 12.852 1.00 84.50 365 GLY A C 1
ATOM 2920 O O . GLY A 1 365 ? -15.773 -5.461 12.826 1.00 84.50 365 GLY A O 1
ATOM 2921 N N . ALA A 1 366 ? -16.685 -7.426 12.284 1.00 82.31 366 ALA A N 1
ATOM 2922 C CA . ALA A 1 366 ? -15.481 -7.977 11.644 1.00 82.31 366 ALA A CA 1
ATOM 2923 C C . ALA A 1 366 ? -14.995 -7.153 10.433 1.00 82.31 366 ALA A C 1
ATOM 2925 O O . ALA A 1 366 ? -13.793 -6.984 10.229 1.00 82.31 366 ALA A O 1
ATOM 2926 N N . GLY A 1 367 ? -15.935 -6.602 9.660 1.00 89.00 367 GLY A N 1
ATOM 2927 C CA . GLY A 1 367 ? -15.666 -5.965 8.370 1.00 89.00 367 GLY A CA 1
ATOM 2928 C C . GLY A 1 367 ? -15.546 -6.966 7.214 1.00 89.00 367 GLY A C 1
ATOM 2929 O O . GLY A 1 367 ? -15.303 -8.152 7.410 1.00 89.00 367 GLY A O 1
ATOM 2930 N N . ASP A 1 368 ? -15.739 -6.478 5.989 1.00 90.62 368 ASP A N 1
ATOM 2931 C CA . ASP A 1 368 ? -15.644 -7.274 4.755 1.00 90.62 368 ASP A CA 1
ATOM 2932 C C . ASP A 1 368 ? -14.189 -7.555 4.326 1.00 90.62 368 ASP A C 1
ATOM 2934 O O . ASP A 1 368 ? -13.919 -8.519 3.604 1.00 90.62 368 ASP A O 1
ATOM 2938 N N . VAL A 1 369 ? -13.267 -6.654 4.678 1.00 92.06 369 VAL A N 1
ATOM 2939 C CA . VAL A 1 369 ? -11.862 -6.680 4.257 1.00 92.06 369 VAL A CA 1
ATOM 2940 C C . VAL A 1 369 ? -10.966 -6.948 5.454 1.00 92.06 369 VAL A C 1
ATOM 2942 O O . VAL A 1 369 ? -10.857 -6.122 6.355 1.00 92.06 369 VAL A O 1
ATOM 2945 N N . GLU A 1 370 ? -10.244 -8.061 5.406 1.00 90.44 370 GLU A N 1
ATOM 2946 C CA . GLU A 1 370 ? -9.131 -8.344 6.304 1.00 90.44 370 GLU A CA 1
ATOM 2947 C C . GLU A 1 370 ? -7.824 -8.274 5.504 1.00 90.44 370 GLU A C 1
ATOM 2949 O O . GLU A 1 370 ? -7.572 -9.100 4.629 1.00 90.44 370 GLU A O 1
ATOM 2954 N N . LEU A 1 371 ? -6.961 -7.293 5.799 1.00 90.31 371 LEU A N 1
ATOM 2955 C CA . LEU A 1 371 ? -5.721 -7.122 5.030 1.00 90.31 371 LEU A CA 1
ATOM 2956 C C . LEU A 1 371 ? -4.767 -8.312 5.149 1.00 90.31 371 LEU A C 1
ATOM 2958 O O . LEU A 1 371 ? -4.039 -8.587 4.201 1.00 90.31 371 LEU A O 1
ATOM 2962 N N . ARG A 1 372 ? -4.774 -9.031 6.277 1.00 88.19 372 ARG A N 1
ATOM 2963 C CA . ARG A 1 372 ? -3.943 -10.229 6.449 1.00 88.19 372 ARG A CA 1
ATOM 2964 C C . ARG A 1 372 ? -4.347 -11.313 5.457 1.00 88.19 372 ARG A C 1
ATOM 2966 O O . ARG A 1 372 ? -3.490 -11.881 4.791 1.00 88.19 372 ARG A O 1
ATOM 2973 N N . ASP A 1 373 ? -5.645 -11.543 5.319 1.00 89.88 373 ASP A N 1
ATOM 2974 C CA . ASP A 1 373 ? -6.197 -12.446 4.317 1.00 89.88 373 ASP A CA 1
ATOM 2975 C C . ASP A 1 373 ? -5.915 -11.946 2.889 1.00 89.88 373 ASP A C 1
ATOM 2977 O O . ASP A 1 373 ? -5.518 -12.741 2.040 1.00 89.88 373 ASP A O 1
ATOM 2981 N N . CYS A 1 374 ? -6.005 -10.638 2.620 1.00 91.50 374 CYS A N 1
ATOM 2982 C CA . CYS A 1 374 ? -5.660 -10.113 1.297 1.00 91.50 374 CYS A CA 1
ATOM 2983 C C . CYS A 1 374 ? -4.200 -10.368 0.898 1.00 91.50 374 CYS A C 1
ATOM 2985 O O . CYS A 1 374 ? -3.949 -10.743 -0.246 1.00 91.50 374 CYS A O 1
ATOM 2987 N N . LEU A 1 375 ? -3.259 -10.175 1.826 1.00 89.69 375 LEU A N 1
ATOM 2988 C CA . LEU A 1 375 ? -1.826 -10.353 1.580 1.00 89.69 375 LEU A CA 1
ATOM 2989 C C . LEU A 1 375 ? -1.440 -11.835 1.470 1.00 89.69 375 LEU A C 1
ATOM 2991 O O . LEU A 1 375 ? -0.676 -12.196 0.579 1.00 89.69 375 LEU A O 1
ATOM 2995 N N . HIS A 1 376 ? -1.991 -12.694 2.335 1.00 86.94 376 HIS A N 1
ATOM 2996 C CA . HIS A 1 376 ? -1.600 -14.109 2.420 1.00 86.94 376 HIS A CA 1
ATOM 2997 C C . HIS A 1 376 ? -2.327 -15.024 1.443 1.00 86.94 376 HIS A C 1
ATOM 2999 O O . HIS A 1 376 ? -1.742 -16.000 0.981 1.00 86.94 376 HIS A O 1
ATOM 3005 N N . ASN A 1 377 ? -3.581 -14.709 1.110 1.00 89.94 377 ASN A N 1
ATOM 3006 C CA . ASN A 1 377 ? -4.407 -15.500 0.196 1.00 89.94 377 ASN A CA 1
ATOM 3007 C C . ASN A 1 377 ? -4.514 -14.866 -1.199 1.00 89.94 377 ASN A C 1
ATOM 3009 O O . ASN A 1 377 ? -5.443 -15.171 -1.945 1.00 89.94 377 ASN A O 1
ATOM 3013 N N . ASP A 1 378 ? -3.579 -13.976 -1.555 1.00 91.75 378 ASP A N 1
ATOM 3014 C CA . ASP A 1 378 ? -3.473 -13.369 -2.885 1.00 91.75 378 ASP A CA 1
ATOM 3015 C C . ASP A 1 378 ? -4.779 -12.705 -3.371 1.00 91.75 378 ASP A C 1
ATOM 3017 O O . ASP A 1 378 ? -5.103 -12.762 -4.562 1.00 91.75 378 ASP A O 1
ATOM 3021 N N . ARG A 1 379 ? -5.544 -12.055 -2.482 1.00 94.88 379 ARG A N 1
ATOM 3022 C CA . ARG A 1 379 ? -6.758 -11.317 -2.886 1.00 94.88 379 ARG A CA 1
ATOM 3023 C C . ARG A 1 379 ? -6.411 -9.938 -3.446 1.00 94.88 379 ARG A C 1
ATOM 3025 O O . ARG A 1 379 ? -5.303 -9.432 -3.273 1.00 94.88 379 ARG A O 1
ATOM 3032 N N . ILE A 1 380 ? -7.364 -9.328 -4.148 1.00 96.81 380 ILE A N 1
ATOM 3033 C CA . ILE A 1 380 ? -7.174 -8.024 -4.790 1.00 96.81 380 ILE A CA 1
ATOM 3034 C C . ILE A 1 380 ? -7.868 -6.967 -3.941 1.00 96.81 380 ILE A C 1
ATOM 3036 O O . ILE A 1 380 ? -9.082 -7.022 -3.753 1.00 96.81 380 ILE A O 1
ATOM 3040 N N . VAL A 1 381 ? -7.113 -5.984 -3.456 1.00 96.31 381 VAL A N 1
ATOM 3041 C CA . VAL A 1 381 ? -7.663 -4.857 -2.694 1.00 96.31 381 VAL A CA 1
ATOM 3042 C C . VAL A 1 381 ? -7.404 -3.555 -3.440 1.00 96.31 381 VAL A C 1
ATOM 3044 O O . VAL A 1 381 ? -6.269 -3.239 -3.787 1.00 96.31 381 VAL A O 1
ATOM 3047 N N . VAL A 1 382 ? -8.470 -2.803 -3.702 1.00 95.88 382 VAL A N 1
ATOM 3048 C CA . VAL A 1 382 ? -8.419 -1.497 -4.364 1.00 95.88 382 VAL A CA 1
ATOM 3049 C C . VAL A 1 382 ? -8.879 -0.436 -3.376 1.00 95.88 382 VAL A C 1
ATOM 3051 O O . VAL A 1 382 ? -10.004 -0.497 -2.884 1.00 95.88 382 VAL A O 1
ATOM 3054 N N . VAL A 1 383 ? -8.016 0.531 -3.089 1.00 94.69 383 VAL A N 1
ATOM 3055 C CA . VAL A 1 383 ? -8.250 1.614 -2.135 1.00 94.69 383 VAL A CA 1
ATOM 3056 C C . VAL A 1 383 ? -8.299 2.936 -2.886 1.00 94.69 383 VAL A C 1
ATOM 3058 O O . VAL A 1 383 ? -7.322 3.325 -3.519 1.00 94.69 383 VAL A O 1
ATOM 3061 N N . LEU A 1 384 ? -9.431 3.630 -2.816 1.00 93.38 384 LEU A N 1
ATOM 3062 C CA . LEU A 1 384 ? -9.643 4.920 -3.471 1.00 93.38 384 LEU A CA 1
ATOM 3063 C C . LEU A 1 384 ? -9.627 6.019 -2.412 1.00 93.38 384 LEU A C 1
ATOM 3065 O O . LEU A 1 384 ? -10.550 6.092 -1.600 1.00 93.38 384 LEU A O 1
ATOM 3069 N N . ILE A 1 385 ? -8.586 6.856 -2.411 1.00 90.75 385 ILE A N 1
ATOM 3070 C CA . ILE A 1 385 ? -8.429 7.978 -1.475 1.00 90.75 385 ILE A CA 1
ATOM 3071 C C . ILE A 1 385 ? -8.594 9.281 -2.265 1.00 90.75 385 ILE A C 1
ATOM 3073 O O . ILE A 1 385 ? -7.708 9.619 -3.050 1.00 90.75 385 ILE A O 1
ATOM 3077 N N . PRO A 1 386 ? -9.706 10.021 -2.106 1.00 86.25 386 PRO A N 1
ATOM 3078 C CA . PRO A 1 386 ? -10.002 11.189 -2.932 1.00 86.25 386 PRO A CA 1
ATOM 3079 C C . PRO A 1 386 ? -9.213 12.423 -2.485 1.00 86.25 386 PRO A C 1
ATOM 3081 O O . PRO A 1 386 ? -9.754 13.328 -1.855 1.00 86.25 386 PRO A O 1
ATOM 3084 N N . ALA A 1 387 ? -7.932 12.514 -2.851 1.00 77.19 387 ALA A N 1
ATOM 3085 C CA . ALA A 1 387 ? -7.076 13.631 -2.437 1.00 77.19 387 ALA A CA 1
ATOM 3086 C C . ALA A 1 387 ? -7.520 15.016 -2.965 1.00 77.19 387 ALA A C 1
ATOM 3088 O O . ALA A 1 387 ? -6.990 16.024 -2.514 1.00 77.19 387 ALA A O 1
ATOM 3089 N N . LEU A 1 388 ? -8.462 15.083 -3.919 1.00 71.94 388 LEU A N 1
ATOM 3090 C CA . LEU A 1 388 ? -9.077 16.335 -4.390 1.00 71.94 388 LEU A CA 1
ATOM 3091 C C . LEU A 1 388 ? -10.328 16.746 -3.598 1.00 71.94 388 LEU A C 1
ATOM 3093 O O . LEU A 1 388 ? -10.648 17.930 -3.566 1.00 71.94 388 LEU A O 1
ATOM 3097 N N . GLU A 1 389 ? -11.056 15.790 -3.007 1.00 71.06 389 GLU A N 1
ATOM 3098 C CA . GLU A 1 389 ? -12.207 16.098 -2.138 1.00 71.06 389 GLU A CA 1
ATOM 3099 C C . GLU A 1 389 ? -11.741 16.490 -0.731 1.00 71.06 389 GLU A C 1
ATOM 3101 O O . GLU A 1 389 ? -12.435 17.226 -0.032 1.00 71.06 389 GLU A O 1
ATOM 3106 N N . LEU A 1 390 ? -10.572 15.987 -0.324 1.00 75.12 390 LEU A N 1
ATOM 3107 C CA . LEU A 1 390 ? -10.066 16.061 1.041 1.00 75.12 390 LEU A CA 1
ATOM 3108 C C . LEU A 1 390 ? -8.939 17.071 1.197 1.00 75.12 390 LEU A C 1
ATOM 3110 O O . LEU A 1 390 ? -8.179 17.352 0.271 1.00 75.12 390 LEU A O 1
ATOM 3114 N N . GLU A 1 391 ? -8.775 17.549 2.428 1.00 77.50 391 GLU A N 1
ATOM 3115 C CA . GLU A 1 391 ? -7.547 18.224 2.822 1.00 77.50 391 GLU A CA 1
ATOM 3116 C C . GLU A 1 391 ? -6.365 17.240 2.756 1.00 77.50 391 GLU A C 1
ATOM 3118 O O . GLU A 1 391 ? -6.492 16.050 3.069 1.00 77.50 391 GLU A O 1
ATOM 3123 N N . SER A 1 392 ? -5.189 17.740 2.374 1.00 75.94 392 SER A N 1
ATOM 3124 C CA . SER A 1 392 ? -3.969 16.939 2.213 1.00 75.94 392 SER A CA 1
ATOM 3125 C C . SER A 1 392 ? -3.626 16.107 3.454 1.00 75.94 392 SER A C 1
ATOM 3127 O O . SER A 1 392 ? -3.195 14.959 3.340 1.00 75.94 392 SER A O 1
ATOM 3129 N N . GLU A 1 393 ? -3.858 16.648 4.648 1.00 78.12 393 GLU A N 1
ATOM 3130 C CA . GLU A 1 393 ? -3.585 15.953 5.904 1.00 78.12 393 GLU A CA 1
ATOM 3131 C C . GLU A 1 393 ? -4.593 14.823 6.196 1.00 78.12 393 GLU A C 1
ATOM 3133 O O . GLU A 1 393 ? -4.225 13.789 6.764 1.00 78.12 393 GLU A O 1
ATOM 3138 N N . GLU A 1 394 ? -5.849 14.964 5.765 1.00 80.38 394 GLU A N 1
ATOM 3139 C CA . GLU A 1 394 ? -6.869 13.920 5.913 1.00 80.38 394 GLU A CA 1
ATOM 3140 C C . GLU A 1 394 ? -6.577 12.731 4.986 1.00 80.38 394 GLU A C 1
ATOM 3142 O O . GLU A 1 394 ? -6.555 11.581 5.438 1.00 80.38 394 GLU A O 1
ATOM 3147 N N . ALA A 1 395 ? -6.231 12.999 3.722 1.00 82.50 395 ALA A N 1
ATOM 3148 C CA . ALA A 1 395 ? -5.789 11.974 2.775 1.00 82.50 395 ALA A CA 1
ATOM 3149 C C . ALA A 1 395 ? -4.527 11.239 3.270 1.00 82.50 395 ALA A C 1
ATOM 3151 O O . ALA A 1 395 ? -4.450 10.006 3.217 1.00 82.50 395 ALA A O 1
ATOM 3152 N N . ALA A 1 396 ? -3.560 11.975 3.829 1.00 80.69 396 ALA A N 1
ATOM 3153 C CA . ALA A 1 396 ? -2.367 11.390 4.436 1.00 80.69 396 ALA A CA 1
ATOM 3154 C C . ALA A 1 396 ? -2.697 10.519 5.663 1.00 80.69 396 ALA A C 1
ATOM 3156 O O . ALA A 1 396 ? -2.048 9.494 5.879 1.00 80.69 396 ALA A O 1
ATOM 3157 N N . THR A 1 397 ? -3.713 10.885 6.453 1.00 82.06 397 THR A N 1
ATOM 3158 C CA . THR A 1 397 ? -4.181 10.104 7.614 1.00 82.06 397 THR A CA 1
ATOM 3159 C C . THR A 1 397 ? -4.793 8.771 7.183 1.00 82.06 397 THR A C 1
ATOM 3161 O O . THR A 1 397 ? -4.452 7.731 7.752 1.00 82.06 397 THR A O 1
ATOM 3164 N N . LEU A 1 398 ? -5.622 8.768 6.133 1.00 85.94 398 LEU A N 1
ATOM 3165 C CA . LEU A 1 398 ? -6.164 7.538 5.539 1.00 85.94 398 LEU A CA 1
ATOM 3166 C C . LEU A 1 398 ? -5.055 6.644 4.966 1.00 85.94 398 LEU A C 1
ATOM 3168 O O . LEU A 1 398 ? -5.027 5.441 5.235 1.00 85.94 398 LEU A O 1
ATOM 3172 N N . GLY A 1 399 ? -4.092 7.229 4.245 1.00 86.06 399 GLY A N 1
ATOM 3173 C CA . GLY A 1 399 ? -2.910 6.505 3.772 1.00 86.06 399 GLY A CA 1
ATOM 3174 C C . GLY A 1 399 ? -2.108 5.897 4.928 1.00 86.06 399 GLY A C 1
ATOM 3175 O O . GLY A 1 399 ? -1.716 4.732 4.871 1.00 86.06 399 GLY A O 1
ATOM 3176 N N . ARG A 1 400 ? -1.916 6.648 6.020 1.00 83.69 400 ARG A N 1
ATOM 3177 C CA . ARG A 1 400 ? -1.185 6.195 7.218 1.00 83.69 400 ARG A CA 1
ATOM 3178 C C . ARG A 1 400 ? -1.859 5.011 7.861 1.00 83.69 400 ARG A C 1
ATOM 3180 O O . ARG A 1 400 ? -1.179 4.042 8.175 1.00 83.69 400 ARG A O 1
ATOM 3187 N N . LEU A 1 401 ? -3.176 5.077 7.998 1.00 85.19 401 LEU A N 1
ATOM 3188 C CA . LEU A 1 401 ? -3.981 3.994 8.531 1.00 85.19 401 LEU A CA 1
ATOM 3189 C C . LEU A 1 401 ? -3.795 2.705 7.722 1.00 85.19 401 LEU A C 1
ATOM 3191 O O . LEU A 1 401 ? -3.499 1.656 8.293 1.00 85.19 401 LEU A O 1
ATOM 3195 N N . TYR A 1 402 ? -3.901 2.809 6.398 1.00 88.81 402 TYR A N 1
ATOM 3196 C CA . TYR A 1 402 ? -3.788 1.675 5.487 1.00 88.81 402 TYR A CA 1
ATOM 3197 C C . TYR A 1 402 ? -2.383 1.050 5.480 1.00 88.81 402 TYR A C 1
ATOM 3199 O O . TYR A 1 402 ? -2.217 -0.144 5.745 1.00 88.81 402 TYR A O 1
ATOM 3207 N N . TYR A 1 403 ? -1.342 1.854 5.241 1.00 88.69 403 TYR A N 1
ATOM 3208 C CA . TYR A 1 403 ? 0.031 1.350 5.161 1.00 88.69 403 TYR A CA 1
ATOM 3209 C C . TYR A 1 403 ? 0.594 0.925 6.522 1.00 88.69 403 TYR A C 1
ATOM 3211 O O . TYR A 1 403 ? 1.414 0.010 6.568 1.00 88.69 403 TYR A O 1
ATOM 3219 N N . ALA A 1 404 ? 0.156 1.527 7.636 1.00 86.19 404 ALA A N 1
ATOM 3220 C CA . ALA A 1 404 ? 0.546 1.070 8.972 1.00 86.19 404 ALA A CA 1
ATOM 3221 C C . ALA A 1 404 ? -0.012 -0.324 9.273 1.00 86.19 404 ALA A C 1
ATOM 3223 O O . ALA A 1 404 ? 0.713 -1.165 9.800 1.00 86.19 404 ALA A O 1
ATOM 3224 N N . GLN A 1 405 ? -1.267 -0.589 8.905 1.00 85.94 405 GLN A N 1
ATOM 3225 C CA . GLN A 1 405 ? -1.868 -1.910 9.071 1.00 85.94 405 GLN A CA 1
ATOM 3226 C C . GLN A 1 405 ? -1.141 -2.965 8.233 1.00 85.94 405 GLN A C 1
ATOM 3228 O O .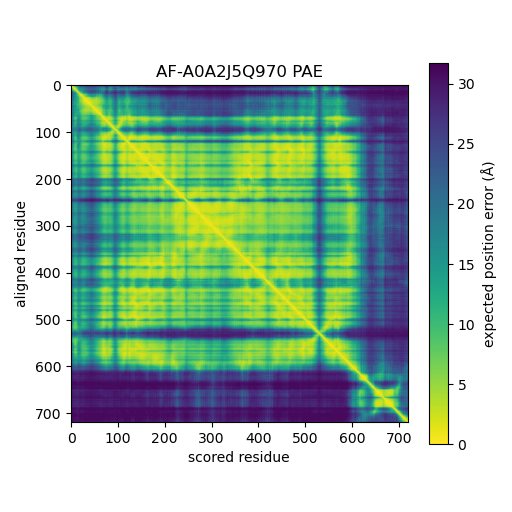 GLN A 1 405 ? -0.804 -4.030 8.748 1.00 85.94 405 GLN A O 1
ATOM 3233 N N . MET A 1 406 ? -0.823 -2.643 6.978 1.00 88.25 406 MET A N 1
ATOM 3234 C CA . MET A 1 406 ? -0.016 -3.509 6.117 1.00 88.25 406 MET A CA 1
ATOM 3235 C C . MET A 1 406 ? 1.375 -3.769 6.714 1.00 88.25 406 MET A C 1
ATOM 3237 O O . MET A 1 406 ? 1.799 -4.917 6.804 1.00 88.25 406 MET A O 1
ATOM 3241 N N . ALA A 1 407 ? 2.063 -2.727 7.191 1.00 85.62 407 ALA A N 1
ATOM 3242 C CA . ALA A 1 407 ? 3.368 -2.859 7.835 1.00 85.62 407 ALA A CA 1
ATOM 3243 C C . ALA A 1 407 ? 3.322 -3.716 9.104 1.00 85.62 407 ALA A C 1
ATOM 3245 O O . ALA A 1 407 ? 4.235 -4.504 9.325 1.00 85.62 407 ALA A O 1
ATOM 3246 N N . MET A 1 408 ? 2.267 -3.609 9.915 1.00 81.12 408 MET A N 1
ATOM 3247 C CA . MET A 1 408 ? 2.099 -4.455 11.098 1.00 81.12 408 MET A CA 1
ATOM 3248 C C . MET A 1 408 ? 1.965 -5.926 10.716 1.00 81.12 408 MET A C 1
ATOM 3250 O O . MET A 1 408 ? 2.673 -6.756 11.283 1.00 81.12 408 MET A O 1
ATOM 3254 N N . ILE A 1 409 ? 1.068 -6.241 9.778 1.00 83.56 409 ILE A N 1
ATOM 3255 C CA . ILE A 1 409 ? 0.839 -7.624 9.346 1.00 83.56 409 ILE A CA 1
ATOM 3256 C C . ILE A 1 409 ? 2.156 -8.220 8.856 1.00 83.56 409 ILE A C 1
ATOM 3258 O O . ILE A 1 409 ? 2.602 -9.237 9.379 1.00 83.56 409 ILE A O 1
ATOM 3262 N N . LEU A 1 410 ? 2.835 -7.508 7.955 1.00 84.44 410 LEU A N 1
ATOM 3263 C CA . LEU A 1 410 ? 4.103 -7.962 7.400 1.00 84.44 410 LEU A CA 1
ATOM 3264 C C . LEU A 1 410 ? 5.194 -8.075 8.471 1.00 84.44 410 LEU A C 1
ATOM 3266 O O . LEU A 1 410 ? 5.960 -9.027 8.440 1.00 84.44 410 LEU A O 1
ATOM 3270 N N . SER A 1 411 ? 5.246 -7.162 9.446 1.00 79.88 411 SER A N 1
ATOM 3271 C CA . SER A 1 411 ? 6.190 -7.228 10.572 1.00 79.88 411 SER A CA 1
ATOM 3272 C C . SER A 1 411 ? 5.986 -8.479 11.432 1.00 79.88 411 SER A C 1
ATOM 3274 O O . SER A 1 411 ? 6.956 -9.119 11.829 1.00 79.88 411 SER A O 1
ATOM 3276 N N . GLN A 1 412 ? 4.737 -8.883 11.670 1.00 77.00 412 GLN A N 1
ATOM 3277 C CA . GLN A 1 412 ? 4.434 -10.135 12.372 1.00 77.00 412 GLN A CA 1
ATOM 3278 C C . GLN A 1 412 ? 4.862 -11.358 11.550 1.00 77.00 412 GLN A C 1
ATOM 3280 O O . GLN A 1 412 ? 5.361 -12.336 12.108 1.00 77.00 412 GLN A O 1
ATOM 3285 N N . ASP A 1 413 ? 4.742 -11.283 10.223 1.00 75.19 413 ASP A N 1
ATOM 3286 C CA . ASP A 1 413 ? 5.165 -12.359 9.324 1.00 75.19 413 ASP A CA 1
ATOM 3287 C C . ASP A 1 413 ? 6.691 -12.538 9.268 1.00 75.19 413 ASP A C 1
ATOM 3289 O O . ASP A 1 413 ? 7.150 -13.629 8.918 1.00 75.19 413 ASP A O 1
ATOM 3293 N N . LEU A 1 414 ? 7.490 -11.523 9.650 1.00 72.75 414 LEU A N 1
ATOM 3294 C CA . LEU A 1 414 ? 8.945 -11.678 9.817 1.00 72.75 414 LEU A CA 1
ATOM 3295 C C . LEU A 1 414 ? 9.310 -12.697 10.917 1.00 72.75 414 LEU A C 1
ATOM 3297 O O . LEU A 1 414 ? 10.418 -13.236 10.893 1.00 72.75 414 LEU A O 1
ATOM 3301 N N . GLY A 1 415 ? 8.377 -13.013 11.818 1.00 66.94 415 GLY A N 1
ATOM 3302 C CA . GLY A 1 415 ? 8.513 -14.049 12.834 1.00 66.94 415 GLY A CA 1
ATOM 3303 C C . GLY A 1 415 ? 8.842 -13.498 14.222 1.00 66.94 415 GLY A C 1
ATOM 3304 O O . GLY A 1 415 ? 9.729 -12.668 14.398 1.00 66.94 415 GLY A O 1
ATOM 3305 N N . GLU A 1 416 ? 8.118 -14.004 15.220 1.00 70.06 416 GLU A N 1
ATOM 3306 C CA . GLU A 1 416 ? 8.295 -13.684 16.644 1.00 70.06 416 GLU A CA 1
ATOM 3307 C C . GLU A 1 416 ? 9.140 -14.745 17.369 1.00 70.06 416 GLU A C 1
ATOM 3309 O O . GLU A 1 416 ? 9.993 -14.434 18.199 1.00 70.06 416 GLU A O 1
ATOM 3314 N N . LYS A 1 417 ? 8.899 -16.022 17.049 1.00 73.50 417 LYS A N 1
ATOM 3315 C CA . LYS A 1 417 ? 9.501 -17.168 17.735 1.00 73.50 417 LYS A CA 1
ATOM 3316 C C . LYS A 1 417 ? 10.817 -17.558 17.079 1.00 73.50 417 LYS A C 1
ATOM 3318 O O . LYS A 1 417 ? 10.875 -17.742 15.869 1.00 73.50 417 LYS A O 1
ATOM 3323 N N . ILE A 1 418 ? 11.856 -17.743 17.888 1.00 78.06 418 ILE A N 1
ATOM 3324 C CA . ILE A 1 418 ? 13.177 -18.217 17.435 1.00 78.06 418 ILE A CA 1
ATOM 3325 C C . ILE A 1 418 ? 13.334 -19.728 17.681 1.00 78.06 418 ILE A C 1
ATOM 3327 O O . ILE A 1 418 ? 14.118 -20.393 17.007 1.00 78.06 418 ILE A O 1
ATOM 3331 N N . GLU A 1 419 ? 12.561 -20.283 18.615 1.00 79.06 419 GLU A N 1
ATOM 3332 C CA . GLU A 1 419 ? 12.633 -21.682 19.038 1.00 79.06 419 GLU A CA 1
ATOM 3333 C C . GLU A 1 419 ? 11.441 -22.492 18.512 1.00 79.06 419 GLU A C 1
ATOM 3335 O O . GLU A 1 419 ? 10.310 -22.006 18.468 1.00 79.06 419 GLU A O 1
ATOM 3340 N N . GLY A 1 420 ? 11.706 -23.732 18.091 1.00 83.12 420 GLY A N 1
ATOM 3341 C CA . GLY A 1 420 ? 10.725 -24.608 17.447 1.00 83.12 420 GLY A CA 1
ATOM 3342 C C . GLY A 1 420 ? 11.207 -25.198 16.116 1.00 83.12 420 GLY A C 1
ATOM 3343 O O . GLY A 1 420 ? 12.347 -24.983 15.692 1.00 83.12 420 GLY A O 1
ATOM 3344 N N . PRO A 1 421 ? 10.364 -25.990 15.437 1.00 80.38 421 PRO A N 1
ATOM 3345 C CA . PRO A 1 421 ? 10.684 -26.504 14.116 1.00 80.38 421 PRO A CA 1
ATOM 3346 C C . PRO A 1 421 ? 10.684 -25.370 13.082 1.00 80.38 421 PRO A C 1
ATOM 3348 O O . PRO A 1 421 ? 9.877 -24.441 13.129 1.00 80.38 421 PRO A O 1
ATOM 3351 N N . ALA A 1 422 ? 11.571 -25.468 12.089 1.00 75.62 422 ALA A N 1
ATOM 3352 C CA . ALA A 1 422 ? 11.704 -24.459 11.037 1.00 75.62 422 ALA A CA 1
ATOM 3353 C C . ALA A 1 422 ? 10.401 -24.231 10.247 1.00 75.62 422 ALA A C 1
ATOM 3355 O O . ALA A 1 422 ? 10.197 -23.138 9.727 1.00 75.62 422 ALA A O 1
ATOM 3356 N N . SER A 1 423 ? 9.520 -25.236 10.169 1.00 73.88 423 SER A N 1
ATOM 3357 C CA . SER A 1 423 ? 8.189 -25.106 9.570 1.00 73.88 423 SER A CA 1
ATOM 3358 C C . SER A 1 423 ? 7.307 -24.107 10.305 1.00 73.88 423 SER A C 1
ATOM 3360 O O . SER A 1 423 ? 6.473 -23.480 9.668 1.00 73.88 423 SER A O 1
ATOM 3362 N N . ASP A 1 424 ? 7.479 -23.935 11.612 1.00 71.94 424 ASP A N 1
ATOM 3363 C CA . ASP A 1 424 ? 6.602 -23.097 12.431 1.00 71.94 424 ASP A CA 1
ATOM 3364 C C . ASP A 1 424 ? 7.208 -21.709 12.629 1.00 71.94 424 ASP A C 1
ATOM 3366 O O . ASP A 1 424 ? 6.480 -20.721 12.612 1.00 71.94 424 ASP A O 1
ATOM 3370 N N . ILE A 1 425 ? 8.540 -21.634 12.713 1.00 74.31 425 ILE A N 1
ATOM 3371 C CA . ILE A 1 425 ? 9.293 -20.380 12.841 1.00 74.31 425 ILE A CA 1
ATOM 3372 C C . ILE A 1 425 ? 9.358 -19.610 11.519 1.00 74.31 425 ILE A C 1
ATOM 3374 O O . ILE A 1 425 ? 9.144 -18.401 11.486 1.00 74.31 425 ILE A O 1
ATOM 3378 N N . LEU A 1 426 ? 9.675 -20.285 10.407 1.00 71.69 426 LEU A N 1
ATOM 3379 C CA . LEU A 1 426 ? 9.906 -19.623 9.119 1.00 71.69 426 LEU A CA 1
ATOM 3380 C C . LEU A 1 426 ? 8.585 -19.372 8.385 1.00 71.69 426 LEU A C 1
ATOM 3382 O O . LEU A 1 426 ? 8.423 -19.780 7.234 1.00 71.69 426 LEU A O 1
ATOM 3386 N N . VAL A 1 427 ? 7.657 -18.667 9.039 1.00 69.56 427 VAL A N 1
ATOM 3387 C CA . VAL A 1 427 ? 6.380 -18.216 8.459 1.00 69.56 427 VAL A CA 1
ATOM 3388 C C . VAL A 1 427 ? 6.616 -17.473 7.141 1.00 69.56 427 VAL A C 1
ATOM 3390 O O . VAL A 1 427 ? 5.928 -17.742 6.160 1.00 69.56 427 VAL A O 1
ATOM 3393 N N . ILE A 1 428 ? 7.693 -16.682 7.060 1.00 65.62 428 ILE A N 1
ATOM 3394 C CA . ILE A 1 428 ? 8.168 -16.023 5.831 1.00 65.62 428 ILE A CA 1
ATOM 3395 C C . ILE A 1 428 ? 8.224 -16.977 4.628 1.00 65.62 428 ILE A C 1
ATOM 3397 O O . ILE A 1 428 ? 7.887 -16.602 3.508 1.00 65.62 428 ILE A O 1
ATOM 3401 N N . ARG A 1 429 ? 8.686 -18.220 4.823 1.00 68.12 429 ARG A N 1
ATOM 3402 C CA . ARG A 1 429 ? 8.816 -19.190 3.725 1.00 68.12 429 ARG A CA 1
ATOM 3403 C C . ARG A 1 429 ? 7.482 -19.802 3.312 1.00 68.12 429 ARG A C 1
ATOM 3405 O O . ARG A 1 429 ? 7.419 -20.309 2.200 1.00 68.12 429 ARG A O 1
ATOM 3412 N N . LYS A 1 430 ? 6.452 -19.765 4.165 1.00 74.19 430 LYS A N 1
ATOM 3413 C CA . LYS A 1 430 ? 5.128 -20.329 3.856 1.00 74.19 430 LYS A CA 1
ATOM 3414 C C . LYS A 1 430 ? 4.431 -19.547 2.748 1.00 74.19 430 LYS A C 1
ATOM 3416 O O . LYS A 1 430 ? 3.868 -20.156 1.851 1.00 74.19 430 LYS A O 1
ATOM 3421 N N . PHE A 1 431 ? 4.515 -18.219 2.802 1.00 72.31 431 PHE A N 1
ATOM 3422 C CA . PHE A 1 431 ? 3.824 -17.322 1.866 1.00 72.31 431 PHE A CA 1
ATOM 3423 C C . PHE A 1 431 ? 4.686 -16.902 0.670 1.00 72.31 431 PHE A C 1
ATOM 3425 O O . PHE A 1 431 ? 4.211 -16.248 -0.256 1.00 72.31 431 PHE A O 1
ATOM 3432 N N . LYS A 1 432 ? 5.969 -17.279 0.664 1.00 78.88 432 LYS A N 1
ATOM 3433 C CA . LYS A 1 432 ? 6.876 -16.944 -0.429 1.00 78.88 432 LYS A CA 1
ATOM 3434 C C . LYS A 1 432 ? 6.613 -17.830 -1.644 1.00 78.88 432 LYS A C 1
ATOM 3436 O O . LYS A 1 432 ? 6.948 -19.012 -1.638 1.00 78.88 432 LYS A O 1
ATOM 3441 N N . ASP A 1 433 ? 6.118 -17.217 -2.711 1.00 83.81 433 ASP A N 1
ATOM 3442 C CA . ASP A 1 433 ? 5.869 -17.878 -3.992 1.00 83.81 433 ASP A CA 1
ATOM 3443 C C . ASP A 1 433 ? 6.898 -17.475 -5.075 1.00 83.81 433 ASP A C 1
ATOM 3445 O O . ASP A 1 433 ? 7.811 -16.673 -4.853 1.00 83.81 433 ASP A O 1
ATOM 3449 N N . ARG A 1 434 ? 6.767 -18.054 -6.274 1.00 85.94 434 ARG A N 1
ATOM 3450 C CA . ARG A 1 434 ? 7.551 -17.764 -7.480 1.00 85.94 434 ARG A CA 1
ATOM 3451 C C . ARG A 1 434 ? 7.389 -16.319 -7.964 1.00 85.94 434 ARG A C 1
ATOM 3453 O O . ARG A 1 434 ? 8.326 -15.782 -8.558 1.00 85.94 434 ARG A O 1
ATOM 3460 N N . PHE A 1 435 ? 6.220 -15.723 -7.745 1.00 91.94 435 PHE A N 1
ATOM 3461 C CA . PHE A 1 435 ? 5.871 -14.363 -8.158 1.00 91.94 435 PHE A CA 1
ATOM 3462 C C . PHE A 1 435 ? 5.649 -13.470 -6.932 1.00 91.94 435 PHE A C 1
ATOM 3464 O O . PHE A 1 435 ? 5.179 -13.972 -5.908 1.00 91.94 435 PHE A O 1
ATOM 3471 N N . PRO A 1 436 ? 5.964 -12.165 -7.013 1.00 92.19 436 PRO A N 1
ATOM 3472 C CA . PRO A 1 436 ? 5.771 -11.261 -5.893 1.00 92.19 436 PRO A CA 1
ATOM 3473 C C . PRO A 1 436 ? 4.318 -10.805 -5.790 1.00 92.19 436 PRO A C 1
ATOM 3475 O O . PRO A 1 436 ? 3.672 -10.556 -6.809 1.00 92.19 436 PRO A O 1
ATOM 3478 N N . PHE A 1 437 ? 3.844 -10.589 -4.564 1.00 93.56 437 PHE A N 1
ATOM 3479 C CA . PHE A 1 437 ? 2.645 -9.784 -4.343 1.00 93.56 437 PHE A CA 1
ATOM 3480 C C . PHE A 1 437 ? 3.000 -8.307 -4.555 1.00 93.56 437 PHE A C 1
ATOM 3482 O O . PHE A 1 437 ? 3.993 -7.809 -4.008 1.00 93.56 437 PHE A O 1
ATOM 3489 N N . LEU A 1 438 ? 2.219 -7.608 -5.379 1.00 95.25 438 LEU A N 1
ATOM 3490 C CA . LEU A 1 438 ? 2.488 -6.217 -5.738 1.00 95.25 438 LEU A CA 1
ATOM 3491 C C . LEU A 1 438 ? 1.668 -5.258 -4.875 1.00 95.25 438 LEU A C 1
ATOM 3493 O O . LEU A 1 438 ? 0.449 -5.376 -4.771 1.00 95.25 438 LEU A O 1
ATOM 3497 N N . ILE A 1 439 ? 2.347 -4.276 -4.293 1.00 95.44 439 ILE A N 1
ATOM 3498 C CA . ILE A 1 439 ? 1.743 -3.134 -3.611 1.00 95.44 439 ILE A CA 1
ATOM 3499 C C . ILE A 1 439 ? 1.961 -1.921 -4.511 1.00 95.44 439 ILE A C 1
ATOM 3501 O O . ILE A 1 439 ? 3.075 -1.412 -4.650 1.00 95.44 439 ILE A O 1
ATOM 3505 N N . ILE A 1 440 ? 0.889 -1.501 -5.167 1.00 95.94 440 ILE A N 1
ATOM 3506 C CA . ILE A 1 440 ? 0.869 -0.456 -6.179 1.00 95.94 440 ILE A CA 1
ATOM 3507 C C . ILE A 1 440 ? 0.254 0.799 -5.562 1.00 95.94 440 ILE A C 1
ATOM 3509 O O . ILE A 1 440 ? -0.851 0.749 -5.028 1.00 95.94 440 ILE A O 1
ATOM 3513 N N . GLY A 1 441 ? 0.962 1.923 -5.636 1.00 93.38 441 GLY A N 1
ATOM 3514 C CA . GLY A 1 441 ? 0.462 3.225 -5.198 1.00 93.38 441 GLY A CA 1
ATOM 3515 C C . GLY A 1 441 ? 0.517 4.236 -6.334 1.00 93.38 441 GLY A C 1
ATOM 3516 O O . GLY A 1 441 ? 1.612 4.672 -6.694 1.00 93.38 441 GLY A O 1
ATOM 3517 N N . ASP A 1 442 ? -0.640 4.615 -6.880 1.00 92.06 442 ASP A N 1
ATOM 3518 C CA . ASP A 1 442 ? -0.764 5.763 -7.780 1.00 92.06 442 ASP A CA 1
ATOM 3519 C C . ASP A 1 442 ? -0.840 7.059 -6.965 1.00 92.06 442 ASP A C 1
ATOM 3521 O O . ASP A 1 442 ? -1.468 7.132 -5.909 1.00 92.06 442 ASP A O 1
ATOM 3525 N N . GLU A 1 443 ? -0.188 8.094 -7.477 1.00 87.50 443 GLU A N 1
ATOM 3526 C CA . GLU A 1 443 ? -0.086 9.414 -6.857 1.00 87.50 443 GLU A CA 1
ATOM 3527 C C . GLU A 1 443 ? 0.444 9.389 -5.408 1.00 87.50 443 GLU A C 1
ATOM 3529 O O . GLU A 1 443 ? -0.071 10.056 -4.509 1.00 87.50 443 GLU A O 1
ATOM 3534 N N . ILE A 1 444 ? 1.543 8.658 -5.190 1.00 87.50 444 ILE A N 1
ATOM 3535 C CA .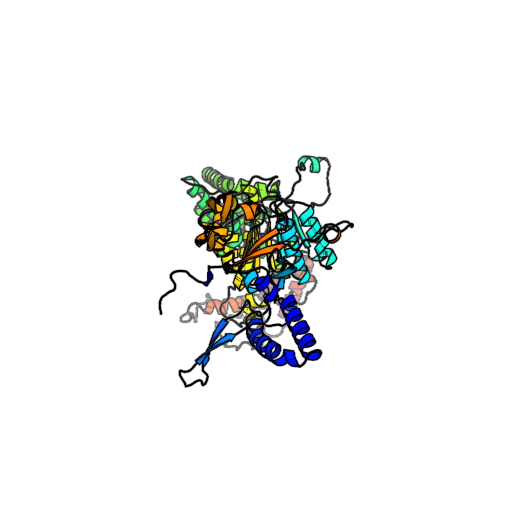 ILE A 1 444 ? 2.133 8.422 -3.866 1.00 87.50 444 ILE A CA 1
ATOM 3536 C C . ILE A 1 444 ? 2.453 9.705 -3.093 1.00 87.50 444 ILE A C 1
ATOM 3538 O O . ILE A 1 444 ? 2.429 9.682 -1.871 1.00 87.50 444 ILE A O 1
ATOM 3542 N N . GLY A 1 445 ? 2.727 10.824 -3.773 1.00 84.25 445 GLY A N 1
ATOM 3543 C CA . GLY A 1 445 ? 2.998 12.111 -3.126 1.00 84.25 445 GLY A CA 1
ATOM 3544 C C . GLY A 1 445 ? 1.817 12.649 -2.308 1.00 84.25 445 GLY A C 1
ATOM 3545 O O . GLY A 1 445 ? 2.043 13.326 -1.313 1.00 84.25 445 GLY A O 1
ATOM 3546 N N . ALA A 1 446 ? 0.576 12.314 -2.681 1.00 81.06 446 ALA A N 1
ATOM 3547 C CA . ALA A 1 446 ? -0.623 12.735 -1.953 1.00 81.06 446 ALA A CA 1
ATOM 3548 C C . ALA A 1 446 ? -0.925 11.840 -0.738 1.00 81.06 446 ALA A C 1
ATOM 3550 O O . ALA A 1 446 ? -1.443 12.310 0.270 1.00 81.06 446 ALA A O 1
ATOM 3551 N N . THR A 1 447 ? -0.581 10.552 -0.818 1.00 82.31 447 THR A N 1
ATOM 3552 C CA . THR A 1 447 ? -0.865 9.553 0.228 1.00 82.31 447 THR A CA 1
ATOM 3553 C C . THR A 1 447 ? 0.401 9.074 0.944 1.00 82.31 447 THR A C 1
ATOM 3555 O O . THR A 1 447 ? 0.405 7.992 1.539 1.00 82.31 447 THR A O 1
ATOM 3558 N N . TYR A 1 448 ? 1.509 9.811 0.826 1.00 85.62 448 TYR A N 1
ATOM 3559 C CA . TYR A 1 448 ? 2.805 9.372 1.334 1.00 85.62 448 TYR A CA 1
ATOM 3560 C C . TYR A 1 448 ? 2.792 9.292 2.855 1.00 85.62 448 TYR A C 1
ATOM 3562 O O . TYR A 1 448 ? 2.297 10.187 3.540 1.00 85.62 448 TYR A O 1
ATOM 3570 N N . THR A 1 449 ? 3.418 8.241 3.386 1.00 83.81 449 THR A N 1
ATOM 3571 C CA . THR A 1 449 ? 3.659 8.107 4.820 1.00 83.81 449 THR A CA 1
ATOM 3572 C C . THR A 1 449 ? 5.006 7.469 5.098 1.00 83.81 449 THR A C 1
ATOM 3574 O O . THR A 1 449 ? 5.518 6.681 4.301 1.00 83.81 449 THR A O 1
ATOM 3577 N N . ASP A 1 450 ? 5.548 7.751 6.281 1.00 83.62 450 ASP A N 1
ATOM 3578 C CA . ASP A 1 450 ? 6.807 7.169 6.754 1.00 83.62 450 ASP A CA 1
ATOM 3579 C C . ASP A 1 450 ? 6.813 5.633 6.709 1.00 83.62 450 ASP A C 1
ATOM 3581 O O . ASP A 1 450 ? 7.841 5.018 6.417 1.00 83.62 450 ASP A O 1
ATOM 3585 N N . LYS A 1 451 ? 5.646 5.010 6.918 1.00 85.44 451 LYS A N 1
ATOM 3586 C CA . LYS A 1 451 ? 5.478 3.554 6.871 1.00 85.44 451 LYS A CA 1
ATOM 3587 C C . LYS A 1 451 ? 5.761 2.962 5.497 1.00 85.44 451 LYS A C 1
ATOM 3589 O O . LYS A 1 451 ? 6.280 1.856 5.425 1.00 85.44 451 LYS A O 1
ATOM 3594 N N . ILE A 1 452 ? 5.532 3.701 4.415 1.00 88.31 452 ILE A N 1
ATOM 3595 C CA . ILE A 1 452 ? 5.886 3.252 3.059 1.00 88.31 452 ILE A CA 1
ATOM 3596 C C . ILE A 1 452 ? 7.408 3.170 2.897 1.00 88.31 452 ILE A C 1
ATOM 3598 O O . ILE A 1 452 ? 7.918 2.240 2.273 1.00 88.31 452 ILE A O 1
ATOM 3602 N N . GLY A 1 453 ? 8.146 4.116 3.488 1.00 86.12 453 GLY A N 1
ATOM 3603 C CA . GLY A 1 453 ? 9.609 4.082 3.503 1.00 86.12 453 GLY A CA 1
ATOM 3604 C C . GLY A 1 453 ? 10.160 2.880 4.276 1.00 86.12 453 GLY A C 1
ATOM 3605 O O . GLY A 1 453 ? 11.070 2.209 3.793 1.00 86.12 453 GLY A O 1
ATOM 3606 N N . GLU A 1 454 ? 9.575 2.574 5.437 1.00 86.06 454 GLU A N 1
ATOM 3607 C CA . GLU A 1 454 ? 9.908 1.385 6.236 1.00 86.06 454 GLU A CA 1
ATOM 3608 C C . GLU A 1 454 ? 9.581 0.079 5.488 1.00 86.06 454 GLU A C 1
ATOM 3610 O O . GLU A 1 454 ? 10.426 -0.818 5.404 1.00 86.06 454 GLU A O 1
ATOM 3615 N N . LEU A 1 455 ? 8.405 -0.000 4.852 1.00 88.62 455 LEU A N 1
ATOM 3616 C CA . LEU A 1 455 ? 8.024 -1.120 3.988 1.00 88.62 455 LEU A CA 1
ATOM 3617 C C . LEU A 1 455 ? 9.062 -1.347 2.879 1.00 88.62 455 LEU A C 1
ATOM 3619 O O . LEU A 1 455 ? 9.547 -2.465 2.719 1.00 88.62 455 LEU A O 1
ATOM 3623 N N . ALA A 1 456 ? 9.485 -0.285 2.186 1.00 88.50 456 ALA A N 1
ATOM 3624 C CA . ALA A 1 456 ? 10.492 -0.357 1.125 1.00 88.50 456 ALA A CA 1
ATOM 3625 C C . ALA A 1 456 ? 11.870 -0.862 1.593 1.00 88.50 456 ALA A C 1
ATOM 3627 O O . ALA A 1 456 ? 12.687 -1.266 0.771 1.00 88.50 456 ALA A O 1
ATOM 3628 N N . THR A 1 457 ? 12.156 -0.847 2.899 1.00 85.69 457 THR A N 1
ATOM 3629 C CA . THR A 1 457 ? 13.394 -1.429 3.441 1.00 85.69 457 THR A CA 1
ATOM 3630 C C . THR A 1 457 ? 13.270 -2.902 3.816 1.00 85.69 457 THR A C 1
ATOM 3632 O O . THR A 1 457 ? 14.244 -3.644 3.692 1.00 85.69 457 THR A O 1
ATOM 3635 N N . GLN A 1 458 ? 12.102 -3.336 4.296 1.00 83.19 458 GLN A N 1
ATOM 3636 C CA . GLN A 1 458 ? 11.971 -4.606 5.019 1.00 83.19 458 GLN A CA 1
ATOM 3637 C C . GLN A 1 458 ? 11.321 -5.718 4.190 1.00 83.19 458 GLN A C 1
ATOM 3639 O O . GLN A 1 458 ? 11.680 -6.884 4.344 1.00 83.19 458 GLN A O 1
ATOM 3644 N N . ILE A 1 459 ? 10.409 -5.392 3.270 1.00 86.62 459 ILE A N 1
ATOM 3645 C CA . ILE A 1 459 ? 9.543 -6.411 2.648 1.00 86.62 459 ILE A CA 1
ATOM 3646 C C . ILE A 1 459 ? 10.202 -7.187 1.498 1.00 86.62 459 ILE A C 1
ATOM 3648 O O . ILE A 1 459 ? 9.644 -8.164 0.993 1.00 86.62 459 ILE A O 1
ATOM 3652 N N . ARG A 1 460 ? 11.413 -6.795 1.086 1.00 83.19 460 ARG A N 1
ATOM 3653 C CA . ARG A 1 460 ? 12.162 -7.476 0.020 1.00 83.19 460 ARG A CA 1
ATOM 3654 C C . ARG A 1 460 ? 12.415 -8.953 0.337 1.00 83.19 460 ARG A C 1
ATOM 3656 O O . ARG A 1 460 ? 12.344 -9.795 -0.557 1.00 83.19 460 ARG A O 1
ATOM 3663 N N . SER A 1 461 ? 12.716 -9.280 1.595 1.00 79.62 461 SER A N 1
ATOM 3664 C CA . SER A 1 461 ? 12.964 -10.661 2.042 1.00 79.62 461 SER A CA 1
ATOM 3665 C C . SER A 1 461 ? 11.699 -11.524 2.003 1.00 79.62 461 SER A C 1
ATOM 3667 O O . SER A 1 461 ? 11.785 -12.722 1.715 1.00 79.62 461 SER A O 1
ATOM 3669 N N . LEU A 1 462 ? 10.547 -10.887 2.230 1.00 81.31 462 LEU A N 1
ATOM 3670 C CA . LEU A 1 462 ? 9.216 -11.483 2.238 1.00 81.31 462 LEU A CA 1
ATOM 3671 C C . LEU A 1 462 ? 8.672 -11.757 0.823 1.00 81.31 462 LEU A C 1
ATOM 3673 O O . LEU A 1 462 ? 7.734 -12.527 0.670 1.00 81.31 462 LEU A O 1
ATOM 3677 N N . GLY A 1 463 ? 9.281 -11.181 -0.220 1.00 86.69 463 GLY A N 1
ATOM 3678 C CA . GLY A 1 463 ? 8.855 -11.391 -1.607 1.00 86.69 463 GLY A CA 1
ATOM 3679 C C . GLY A 1 463 ? 7.762 -10.434 -2.087 1.00 86.69 463 GLY A C 1
ATOM 3680 O O . GLY A 1 463 ? 7.095 -10.741 -3.067 1.00 86.69 463 GLY A O 1
ATOM 3681 N N . TYR A 1 464 ? 7.605 -9.273 -1.448 1.00 91.31 464 TYR A N 1
ATOM 3682 C CA . TYR A 1 464 ? 6.682 -8.226 -1.894 1.00 91.31 464 TYR A CA 1
ATOM 3683 C C . TYR A 1 464 ? 7.402 -7.198 -2.777 1.00 91.31 464 TYR A C 1
ATOM 3685 O O . TYR A 1 464 ? 8.556 -6.836 -2.527 1.00 91.31 464 TYR A O 1
ATOM 3693 N N . GLY A 1 465 ? 6.719 -6.716 -3.815 1.00 93.06 465 GLY A N 1
ATOM 3694 C CA . GLY A 1 465 ? 7.192 -5.646 -4.696 1.00 93.06 465 GLY A CA 1
ATOM 3695 C C . GLY A 1 465 ? 6.395 -4.363 -4.471 1.00 93.06 465 GLY A C 1
ATOM 3696 O O . GLY A 1 465 ? 5.174 -4.413 -4.394 1.00 93.06 465 GLY A O 1
ATOM 3697 N N . LEU A 1 466 ? 7.071 -3.212 -4.404 1.00 95.12 466 LEU A N 1
ATOM 3698 C CA . LEU A 1 466 ? 6.401 -1.904 -4.342 1.00 95.12 466 LEU A CA 1
ATOM 3699 C C . LEU A 1 466 ? 6.498 -1.271 -5.720 1.00 95.12 466 LEU A C 1
ATOM 3701 O O . LEU A 1 466 ? 7.589 -1.215 -6.285 1.00 95.12 466 LEU A O 1
ATOM 3705 N N . PHE A 1 467 ? 5.375 -0.796 -6.237 1.00 95.31 467 PHE A N 1
ATOM 3706 C CA . PHE A 1 467 ? 5.287 -0.024 -7.470 1.00 95.31 467 PHE A CA 1
ATOM 3707 C C . PHE A 1 467 ? 4.659 1.323 -7.141 1.00 95.31 467 PHE A C 1
ATOM 3709 O O . PHE A 1 467 ? 3.444 1.446 -7.026 1.00 95.31 467 PHE A O 1
ATOM 3716 N N . LEU A 1 468 ? 5.501 2.329 -6.937 1.00 94.50 468 LEU A N 1
ATOM 3717 C CA . LEU A 1 468 ? 5.063 3.663 -6.546 1.00 94.50 468 LEU A CA 1
ATOM 3718 C C . LEU A 1 468 ? 5.083 4.573 -7.770 1.00 94.50 468 LEU A C 1
ATOM 3720 O O . LEU A 1 468 ? 6.068 4.587 -8.506 1.00 94.50 468 LEU A O 1
ATOM 3724 N N . ALA A 1 469 ? 4.026 5.349 -7.979 1.00 93.19 469 ALA A N 1
ATOM 3725 C CA . ALA A 1 469 ? 3.954 6.341 -9.040 1.00 93.19 469 ALA A CA 1
ATOM 3726 C C . ALA A 1 469 ? 3.689 7.738 -8.467 1.00 93.19 469 ALA A C 1
ATOM 3728 O O . ALA A 1 469 ? 2.830 7.917 -7.610 1.00 93.19 469 ALA A O 1
ATOM 3729 N N . GLY A 1 470 ? 4.413 8.746 -8.949 1.00 90.38 470 GLY A N 1
ATOM 3730 C CA . GLY A 1 470 ? 4.282 10.150 -8.539 1.00 90.38 470 GLY A CA 1
ATOM 3731 C C . GLY A 1 470 ? 4.271 11.095 -9.740 1.00 90.38 470 GLY A C 1
ATOM 3732 O O . GLY A 1 470 ? 4.660 10.704 -10.839 1.00 90.38 470 GLY A O 1
ATOM 3733 N N . GLN A 1 471 ? 3.739 12.313 -9.581 1.00 86.62 471 GLN A N 1
ATOM 3734 C CA . GLN A 1 471 ? 3.800 13.344 -10.635 1.00 86.62 471 GLN A CA 1
ATOM 3735 C C . GLN A 1 471 ? 5.213 13.886 -10.816 1.00 86.62 471 GLN A C 1
ATOM 3737 O O . GLN A 1 471 ? 5.768 13.832 -11.909 1.00 86.62 471 GLN A O 1
ATOM 3742 N N . ASP A 1 472 ? 5.785 14.360 -9.721 1.00 81.69 472 ASP A N 1
ATOM 3743 C CA . ASP A 1 472 ? 7.119 14.926 -9.641 1.00 81.69 472 ASP A CA 1
ATOM 3744 C C . ASP A 1 472 ? 7.796 14.417 -8.365 1.00 81.69 472 ASP A C 1
ATOM 3746 O O . ASP A 1 472 ? 7.155 13.878 -7.451 1.00 81.69 472 ASP A O 1
ATOM 3750 N N . LEU A 1 473 ? 9.121 14.535 -8.325 1.00 86.31 473 LEU A N 1
ATOM 3751 C CA . LEU A 1 473 ? 9.874 14.195 -7.127 1.00 86.31 473 LEU A CA 1
ATOM 3752 C C . LEU A 1 473 ? 9.672 15.234 -6.013 1.00 86.31 473 LEU A C 1
ATOM 3754 O O . LEU A 1 473 ? 9.729 14.882 -4.836 1.00 86.31 473 LEU A O 1
ATOM 3758 N N . GLN A 1 474 ? 9.384 16.484 -6.372 1.00 85.44 474 GLN A N 1
ATOM 3759 C CA . GLN A 1 474 ? 9.276 17.595 -5.433 1.00 85.44 474 GLN A CA 1
ATOM 3760 C C . GLN A 1 474 ? 8.134 17.415 -4.431 1.00 85.44 474 GLN A C 1
ATOM 3762 O O . GLN A 1 474 ? 8.333 17.595 -3.232 1.00 85.44 474 GLN A O 1
ATOM 3767 N N . ARG A 1 475 ? 6.948 16.974 -4.865 1.00 82.88 475 ARG A N 1
ATOM 3768 C CA . ARG A 1 475 ? 5.836 16.644 -3.957 1.00 82.88 475 ARG A CA 1
ATOM 3769 C C . ARG A 1 475 ? 6.205 15.536 -2.988 1.00 82.88 475 ARG A C 1
ATOM 3771 O O . ARG A 1 475 ? 5.821 15.584 -1.822 1.00 82.88 475 ARG A O 1
ATOM 3778 N N . LEU A 1 476 ? 6.975 14.556 -3.453 1.00 85.19 476 LEU A N 1
ATOM 3779 C CA . LEU A 1 476 ? 7.477 13.496 -2.591 1.00 85.19 476 LEU A CA 1
ATOM 3780 C C . LEU A 1 476 ? 8.496 14.041 -1.583 1.00 85.19 476 LEU A C 1
ATOM 3782 O O . LEU A 1 476 ? 8.456 13.640 -0.427 1.00 85.19 476 LEU A O 1
ATOM 3786 N N . ILE A 1 477 ? 9.348 14.990 -1.981 1.00 87.56 477 ILE A N 1
ATOM 3787 C CA . ILE A 1 477 ? 10.283 15.685 -1.084 1.00 87.56 477 ILE A CA 1
ATOM 3788 C C . ILE A 1 477 ? 9.541 16.524 -0.044 1.00 87.56 477 ILE A C 1
ATOM 3790 O O . ILE A 1 477 ? 9.910 16.490 1.128 1.00 87.56 477 ILE A O 1
ATOM 3794 N N . VAL A 1 478 ? 8.471 17.220 -0.426 1.00 84.69 478 VAL A N 1
ATOM 3795 C CA . VAL A 1 478 ? 7.622 17.972 0.510 1.00 84.69 478 VAL A CA 1
ATOM 3796 C C . VAL A 1 478 ? 6.961 17.029 1.518 1.00 84.69 478 VAL A C 1
ATOM 3798 O O . VAL A 1 478 ? 6.949 17.326 2.710 1.00 84.69 478 VAL A O 1
ATOM 3801 N N . ALA A 1 479 ? 6.464 15.875 1.068 1.00 78.50 479 ALA A N 1
ATOM 3802 C CA . ALA A 1 479 ? 5.774 14.925 1.935 1.00 78.50 479 ALA A CA 1
ATOM 3803 C C . ALA A 1 479 ? 6.720 14.102 2.834 1.00 78.50 479 ALA A C 1
ATOM 3805 O O . ALA A 1 479 ? 6.409 13.856 3.998 1.00 78.50 479 ALA A O 1
ATOM 3806 N N . ALA A 1 480 ? 7.869 13.661 2.315 1.00 80.00 480 ALA A N 1
ATOM 3807 C CA . ALA A 1 480 ? 8.796 12.754 3.001 1.00 80.00 480 ALA A CA 1
ATOM 3808 C C . ALA A 1 480 ? 10.019 13.457 3.619 1.00 80.00 480 ALA A C 1
ATOM 3810 O O . ALA A 1 480 ? 10.773 12.861 4.401 1.00 80.00 480 ALA A O 1
ATOM 3811 N N . GLY A 1 481 ? 10.263 14.719 3.263 1.00 85.00 481 GLY A N 1
ATOM 3812 C CA . GLY A 1 481 ? 11.407 15.501 3.716 1.00 85.00 481 GLY A CA 1
ATOM 3813 C C . GLY A 1 481 ? 12.735 14.786 3.457 1.00 85.00 481 GLY A C 1
ATOM 3814 O O . GLY A 1 481 ? 13.024 14.305 2.358 1.00 85.00 481 GLY A O 1
ATOM 3815 N N . LYS A 1 482 ? 13.552 14.660 4.511 1.00 82.00 482 LYS A N 1
ATOM 3816 C CA . LYS A 1 482 ? 14.876 14.014 4.449 1.00 82.00 482 LYS A CA 1
ATOM 3817 C C . LYS A 1 482 ? 14.821 12.516 4.113 1.00 82.00 482 LYS A C 1
ATOM 3819 O O . LYS A 1 482 ? 15.816 11.974 3.636 1.00 82.00 482 LYS A O 1
ATOM 3824 N N . LYS A 1 483 ? 13.687 11.840 4.336 1.00 84.69 483 LYS A N 1
ATOM 3825 C CA . LYS A 1 483 ? 13.543 10.388 4.108 1.00 84.69 483 LYS A CA 1
ATOM 3826 C C . LYS A 1 483 ? 13.387 10.026 2.629 1.00 84.69 483 LYS A C 1
ATOM 3828 O O . LYS A 1 483 ? 13.574 8.865 2.264 1.00 84.69 483 LYS A O 1
ATOM 3833 N N . THR A 1 484 ? 13.132 11.008 1.764 1.00 85.88 484 THR A N 1
ATOM 3834 C CA . THR A 1 484 ? 13.016 10.810 0.311 1.00 85.88 484 THR A CA 1
ATOM 3835 C C . THR A 1 484 ? 14.255 10.154 -0.290 1.00 85.88 484 THR A C 1
ATOM 3837 O O . THR A 1 484 ? 14.139 9.246 -1.108 1.00 85.88 484 THR A O 1
ATOM 3840 N N . GLY A 1 485 ? 15.451 10.555 0.157 1.00 86.00 485 GLY A N 1
ATOM 3841 C CA . GLY A 1 485 ? 16.706 9.966 -0.316 1.00 86.00 485 GLY A CA 1
ATOM 3842 C C . GLY A 1 485 ? 16.816 8.476 0.016 1.00 86.00 485 GLY A C 1
ATOM 3843 O O . GLY A 1 485 ? 17.211 7.681 -0.835 1.00 86.00 485 GLY A O 1
ATOM 3844 N N . THR A 1 486 ? 16.400 8.080 1.222 1.00 87.06 486 THR A N 1
ATOM 3845 C CA . THR A 1 486 ? 16.350 6.672 1.641 1.00 87.06 486 THR A CA 1
ATOM 3846 C C . THR A 1 486 ? 15.350 5.886 0.799 1.00 87.06 486 THR A C 1
ATOM 3848 O O . THR A 1 486 ? 15.678 4.807 0.314 1.00 87.06 486 THR A O 1
ATOM 3851 N N . LEU A 1 487 ? 14.156 6.439 0.565 1.00 88.75 487 LEU A N 1
ATOM 3852 C CA . LEU A 1 487 ? 13.154 5.812 -0.294 1.00 88.75 487 LEU A CA 1
ATOM 3853 C C . LEU A 1 487 ? 13.703 5.599 -1.713 1.00 88.75 487 LEU A C 1
ATOM 3855 O O . LEU A 1 487 ? 13.677 4.477 -2.207 1.00 88.75 487 LEU A O 1
ATOM 3859 N N . LEU A 1 488 ? 14.276 6.634 -2.335 1.00 89.00 488 LEU A N 1
ATOM 3860 C CA . LEU A 1 488 ? 14.875 6.556 -3.673 1.00 89.00 488 LEU A CA 1
ATOM 3861 C C . LEU A 1 488 ? 16.027 5.552 -3.763 1.00 89.00 488 LEU A C 1
ATOM 3863 O O . LEU A 1 488 ? 16.195 4.912 -4.804 1.00 89.00 488 LEU A O 1
ATOM 3867 N N . ALA A 1 489 ? 16.826 5.413 -2.703 1.00 87.19 489 ALA A N 1
ATOM 3868 C CA . ALA A 1 489 ? 17.912 4.439 -2.637 1.00 87.19 489 ALA A CA 1
ATOM 3869 C C . ALA A 1 489 ? 17.392 2.992 -2.625 1.00 87.19 489 ALA A C 1
ATOM 3871 O O . ALA A 1 489 ? 18.033 2.114 -3.200 1.00 87.19 489 ALA A O 1
ATOM 3872 N N . ASN A 1 490 ? 16.217 2.762 -2.032 1.00 90.06 490 ASN A N 1
ATOM 3873 C CA . ASN A 1 490 ? 15.557 1.457 -2.022 1.00 90.06 490 ASN A CA 1
ATOM 3874 C C . ASN A 1 490 ? 14.759 1.165 -3.298 1.00 90.06 490 ASN A C 1
ATOM 3876 O O . ASN A 1 490 ? 14.400 0.014 -3.505 1.00 90.06 490 ASN A O 1
ATOM 3880 N N . MET A 1 491 ? 14.497 2.165 -4.150 1.00 90.94 491 MET A N 1
ATOM 3881 C CA . MET A 1 491 ? 13.862 1.987 -5.463 1.00 90.94 491 MET A CA 1
ATOM 3882 C C . MET A 1 491 ? 14.920 1.608 -6.503 1.00 90.94 491 MET A C 1
ATOM 3884 O O . MET A 1 491 ? 15.609 2.467 -7.063 1.00 90.94 491 MET A O 1
ATOM 3888 N N . GLY A 1 492 ? 15.066 0.306 -6.743 1.00 89.38 492 GLY A N 1
ATOM 3889 C CA . GLY A 1 492 ? 16.075 -0.263 -7.632 1.00 89.38 492 GLY A CA 1
ATOM 3890 C C . GLY A 1 492 ? 15.826 0.033 -9.108 1.00 89.38 492 GLY A C 1
ATOM 3891 O O . GLY A 1 492 ? 16.784 0.275 -9.842 1.00 89.38 492 GLY A O 1
ATOM 3892 N N . THR A 1 493 ? 14.560 0.048 -9.534 1.00 92.75 493 THR A N 1
ATOM 3893 C CA . THR A 1 493 ? 14.167 0.437 -10.896 1.00 92.75 493 THR A CA 1
ATOM 3894 C C . THR A 1 493 ? 13.486 1.799 -10.860 1.00 92.75 493 THR A C 1
ATOM 3896 O O . THR A 1 493 ? 12.565 2.020 -10.073 1.00 92.75 493 THR A O 1
ATOM 3899 N N . ARG A 1 494 ? 13.923 2.727 -11.716 1.00 93.50 494 ARG A N 1
ATOM 3900 C CA . ARG A 1 494 ? 13.317 4.063 -11.829 1.00 93.50 494 ARG A CA 1
ATOM 3901 C C . ARG A 1 494 ? 12.854 4.289 -13.254 1.00 93.50 494 ARG A C 1
ATOM 3903 O O . ARG A 1 494 ? 13.612 4.050 -14.189 1.00 93.50 494 ARG A O 1
ATOM 3910 N N . ILE A 1 495 ? 11.623 4.739 -13.414 1.00 94.00 495 ILE A N 1
ATOM 3911 C CA . ILE A 1 495 ? 10.987 4.959 -14.707 1.00 94.00 495 ILE A CA 1
ATOM 3912 C C . ILE A 1 495 ? 10.608 6.432 -14.791 1.00 94.00 495 ILE A C 1
ATOM 3914 O O . ILE A 1 495 ? 9.895 6.933 -13.924 1.00 94.00 495 ILE A O 1
ATOM 3918 N N . ALA A 1 496 ? 11.099 7.113 -15.820 1.00 93.25 496 ALA A N 1
ATOM 3919 C CA . ALA A 1 496 ? 10.667 8.453 -16.183 1.00 93.25 496 ALA A CA 1
ATOM 3920 C C . ALA A 1 496 ? 9.660 8.357 -17.333 1.00 93.25 496 ALA A C 1
ATOM 3922 O O . ALA A 1 496 ? 9.967 7.784 -18.381 1.00 93.25 496 ALA A O 1
ATOM 3923 N N . GLY A 1 497 ? 8.471 8.915 -17.136 1.00 92.31 497 GLY A N 1
ATOM 3924 C CA . GLY A 1 497 ? 7.591 9.337 -18.219 1.00 92.31 497 GLY A CA 1
ATOM 3925 C C . GLY A 1 497 ? 7.855 10.797 -18.588 1.00 92.31 497 GLY A C 1
ATOM 3926 O O . GLY A 1 497 ? 8.834 11.405 -18.140 1.00 92.31 497 GLY A O 1
ATOM 3927 N N . THR A 1 498 ? 6.948 11.382 -19.368 1.00 90.50 498 THR A N 1
ATOM 3928 C CA . THR A 1 498 ? 7.005 12.804 -19.719 1.00 90.50 498 THR A CA 1
ATOM 3929 C C . THR A 1 498 ? 7.140 13.662 -18.462 1.00 90.50 498 THR A C 1
ATOM 3931 O O . THR A 1 498 ? 6.343 13.540 -17.531 1.00 90.50 498 THR A O 1
ATOM 3934 N N . THR A 1 499 ? 8.171 14.504 -18.417 1.00 85.19 499 THR A N 1
ATOM 3935 C CA . THR A 1 499 ? 8.489 15.338 -17.251 1.00 85.19 499 THR A CA 1
ATOM 3936 C C . THR A 1 499 ? 8.853 16.744 -17.704 1.00 85.19 499 THR A C 1
ATOM 3938 O O . THR A 1 499 ? 9.588 16.914 -18.672 1.00 85.19 499 THR A O 1
ATOM 3941 N N . VAL A 1 500 ? 8.325 17.752 -17.004 1.00 79.81 500 VAL A N 1
ATOM 3942 C CA . VAL A 1 500 ? 8.590 19.176 -17.285 1.00 79.81 500 VAL A CA 1
ATOM 3943 C C . VAL A 1 500 ? 9.509 19.802 -16.230 1.00 79.81 500 VAL A C 1
ATOM 3945 O O . VAL A 1 500 ? 10.079 20.856 -16.483 1.00 79.81 500 VAL A O 1
ATOM 3948 N N . ASP A 1 501 ? 9.691 19.139 -15.084 1.00 79.06 501 ASP A N 1
ATOM 3949 C CA . ASP A 1 501 ? 10.566 19.576 -13.993 1.00 79.06 501 ASP A CA 1
ATOM 3950 C C . ASP A 1 501 ? 12.053 19.568 -14.422 1.00 79.06 501 ASP A C 1
ATOM 3952 O O . ASP A 1 501 ? 12.609 18.488 -14.661 1.00 79.06 501 ASP A O 1
ATOM 3956 N N . PRO A 1 502 ? 12.703 20.746 -14.525 1.00 73.00 502 PRO A N 1
ATOM 3957 C CA . PRO A 1 502 ? 14.093 20.856 -14.949 1.00 73.00 502 PRO A CA 1
ATOM 3958 C C . PRO A 1 502 ? 15.101 20.577 -13.825 1.00 73.00 502 PRO A C 1
ATOM 3960 O O . PRO A 1 502 ? 16.293 20.461 -14.112 1.00 73.00 502 PRO A O 1
ATOM 3963 N N . GLU A 1 503 ? 14.671 20.487 -12.562 1.00 82.81 503 GLU A N 1
ATOM 3964 C CA . GLU A 1 503 ? 15.580 20.467 -11.416 1.00 82.81 503 GLU A CA 1
ATOM 3965 C C . GLU A 1 503 ? 15.653 19.094 -10.747 1.00 82.81 503 GLU A C 1
ATOM 3967 O O . GLU A 1 503 ? 16.525 18.288 -11.078 1.00 82.81 503 GLU A O 1
ATOM 3972 N N . GLU A 1 504 ? 14.788 18.819 -9.772 1.00 84.19 504 GLU A N 1
ATOM 3973 C CA . GLU A 1 504 ? 14.976 17.702 -8.843 1.00 84.19 504 GLU A CA 1
ATOM 3974 C C . GLU A 1 504 ? 14.791 16.354 -9.537 1.00 84.19 504 GLU A C 1
ATOM 3976 O O . GLU A 1 504 ? 15.636 15.459 -9.412 1.00 84.19 504 GLU A O 1
ATOM 3981 N N . THR A 1 505 ? 13.715 16.219 -10.314 1.00 83.88 505 THR A N 1
ATOM 3982 C CA . THR A 1 505 ? 13.408 14.978 -11.027 1.00 83.88 505 THR A CA 1
ATOM 3983 C C . THR A 1 505 ? 14.484 14.686 -12.072 1.00 83.88 505 THR A C 1
ATOM 3985 O O . THR A 1 505 ? 15.067 13.597 -12.066 1.00 83.88 505 THR A O 1
ATOM 3988 N N . LEU A 1 506 ? 14.825 15.668 -12.916 1.00 86.88 506 LEU A N 1
ATOM 3989 C CA . LEU A 1 506 ? 15.855 15.513 -13.945 1.00 86.88 506 LEU A CA 1
ATOM 3990 C C . LEU A 1 506 ? 17.211 15.148 -13.339 1.00 86.88 506 LEU A C 1
ATOM 3992 O O . LEU A 1 506 ? 17.845 14.210 -13.813 1.00 86.88 506 LEU A O 1
ATOM 3996 N N . GLN A 1 507 ? 17.644 15.837 -12.279 1.00 86.00 507 GLN A N 1
ATOM 3997 C CA . GLN A 1 507 ? 18.933 15.566 -11.645 1.00 86.00 507 GLN A CA 1
ATOM 3998 C C . GLN A 1 507 ? 19.039 14.139 -11.114 1.00 86.00 507 GLN A C 1
ATOM 4000 O O . GLN A 1 507 ? 20.118 13.550 -11.177 1.00 86.00 507 GLN A O 1
ATOM 4005 N N . VAL A 1 508 ? 17.956 13.569 -10.579 1.00 85.62 508 VAL A N 1
ATOM 4006 C CA . VAL A 1 508 ? 17.963 12.170 -10.133 1.00 85.62 508 VAL A CA 1
ATOM 4007 C C . VAL A 1 508 ? 18.154 11.228 -11.317 1.00 85.62 508 VAL A C 1
ATOM 4009 O O . VAL A 1 508 ? 18.968 10.308 -11.221 1.00 85.62 508 VAL A O 1
ATOM 4012 N N . PHE A 1 509 ? 17.465 11.460 -12.437 1.00 87.19 509 PHE A N 1
ATOM 4013 C CA . PHE A 1 509 ? 17.593 10.611 -13.622 1.00 87.19 509 PHE A CA 1
ATOM 4014 C C . PHE A 1 509 ? 18.934 10.791 -14.346 1.00 87.19 509 PHE A C 1
ATOM 4016 O O . PHE A 1 509 ? 19.558 9.788 -14.693 1.00 87.19 509 PHE A O 1
ATOM 4023 N N . SER A 1 510 ? 19.427 12.020 -14.516 1.00 87.25 510 SER A N 1
ATOM 4024 C CA . SER A 1 510 ? 20.704 12.297 -15.187 1.00 87.25 510 SER A CA 1
ATOM 4025 C C . SER A 1 510 ? 21.893 11.777 -14.377 1.00 87.25 510 SER A C 1
ATOM 4027 O O . SER A 1 510 ? 22.725 11.035 -14.902 1.00 87.25 510 SER A O 1
ATOM 4029 N N . LYS A 1 511 ? 21.931 12.038 -13.060 1.00 87.19 511 LYS A N 1
ATOM 4030 C CA . LYS A 1 511 ? 22.988 11.517 -12.174 1.00 87.19 511 LYS A CA 1
ATOM 4031 C C . LYS A 1 511 ? 22.967 9.991 -12.099 1.00 87.19 511 LYS A C 1
ATOM 4033 O O . LYS A 1 511 ? 24.030 9.376 -12.069 1.00 87.19 511 LYS A O 1
ATOM 4038 N N . ALA A 1 512 ? 21.784 9.371 -12.068 1.00 85.06 512 ALA A N 1
ATOM 4039 C CA . ALA A 1 512 ? 21.664 7.915 -12.000 1.00 85.06 512 ALA A CA 1
ATOM 4040 C C . ALA A 1 512 ? 21.933 7.213 -13.344 1.00 85.06 512 ALA A C 1
ATOM 4042 O O . ALA A 1 512 ? 22.461 6.103 -13.335 1.00 85.06 512 ALA A O 1
ATOM 4043 N N . GLY A 1 513 ? 21.585 7.835 -14.476 1.00 82.19 513 GLY A N 1
ATOM 4044 C CA . GLY A 1 513 ? 21.894 7.342 -15.825 1.00 82.19 513 GLY A CA 1
ATOM 4045 C C . GLY A 1 513 ? 23.353 7.561 -16.240 1.00 82.19 513 GLY A C 1
ATOM 4046 O O . GLY A 1 513 ? 23.849 6.898 -17.155 1.00 82.19 513 GLY A O 1
ATOM 4047 N N . GLY A 1 514 ? 24.048 8.456 -15.536 1.00 85.19 514 GLY A N 1
ATOM 4048 C CA . GLY A 1 514 ? 25.452 8.766 -15.744 1.00 85.19 514 GLY A CA 1
ATOM 4049 C C . GLY A 1 514 ? 25.705 9.634 -16.974 1.00 85.19 514 GLY A C 1
ATOM 4050 O O . GLY A 1 514 ? 24.798 10.049 -17.698 1.00 85.19 514 GLY A O 1
ATOM 4051 N N . ARG A 1 515 ? 26.992 9.888 -17.204 1.00 84.75 515 ARG A N 1
ATOM 4052 C CA . ARG A 1 515 ? 27.496 10.716 -18.297 1.00 84.75 515 ARG A CA 1
ATOM 4053 C C . ARG A 1 515 ? 28.205 9.883 -19.348 1.00 84.75 515 ARG A C 1
ATOM 4055 O O . ARG A 1 515 ? 28.855 8.885 -19.027 1.00 84.75 515 ARG A O 1
ATOM 4062 N N . GLU A 1 516 ? 28.092 10.314 -20.592 1.00 79.50 516 GLU A N 1
ATOM 4063 C CA . GLU A 1 516 ? 28.798 9.749 -21.733 1.00 79.50 516 GLU A CA 1
ATOM 4064 C C . GLU A 1 516 ? 29.636 10.816 -22.436 1.00 79.50 516 GLU A C 1
ATOM 4066 O O . GLU A 1 516 ? 29.290 11.995 -22.461 1.00 79.50 516 GLU A O 1
ATOM 4071 N N . PHE A 1 517 ? 30.756 10.397 -23.014 1.00 77.25 517 PHE A N 1
ATOM 4072 C CA . PHE A 1 517 ? 31.556 11.271 -23.857 1.00 77.25 517 PHE A CA 1
ATOM 4073 C C . PHE A 1 517 ? 31.003 11.216 -25.278 1.00 77.25 517 PHE A C 1
ATOM 4075 O O . PHE A 1 517 ? 30.982 10.149 -25.902 1.00 77.25 517 PHE A O 1
ATOM 4082 N N . ARG A 1 518 ? 30.566 12.366 -25.788 1.00 70.31 518 ARG A N 1
ATOM 4083 C CA . ARG A 1 518 ? 30.173 12.554 -27.183 1.00 70.31 518 ARG A CA 1
ATOM 4084 C C . ARG A 1 518 ? 31.293 13.283 -27.913 1.00 70.31 518 ARG A C 1
ATOM 4086 O O . ARG A 1 518 ? 31.827 14.271 -27.419 1.00 70.31 518 ARG A O 1
ATOM 4093 N N . ALA A 1 519 ? 31.664 12.765 -29.079 1.00 69.25 519 ALA A N 1
ATOM 4094 C CA . ALA A 1 519 ? 32.524 13.492 -29.998 1.00 69.25 519 ALA A CA 1
ATOM 4095 C C . ALA A 1 519 ? 31.676 14.561 -30.693 1.00 69.25 519 ALA A C 1
ATOM 4097 O O . ALA A 1 519 ? 30.755 14.229 -31.442 1.00 69.25 519 ALA A O 1
ATOM 4098 N N . GLU A 1 520 ? 31.965 15.821 -30.401 1.00 68.88 520 GLU A N 1
ATOM 4099 C CA . GLU A 1 520 ? 31.417 16.984 -31.086 1.00 68.88 520 GLU A CA 1
ATOM 4100 C C . GLU A 1 520 ? 32.477 17.547 -32.034 1.00 68.88 520 GLU A C 1
ATOM 4102 O O . GLU A 1 520 ? 33.670 17.563 -31.726 1.00 68.88 520 GLU A O 1
ATOM 4107 N N . MET A 1 521 ? 32.048 18.012 -33.201 1.00 70.06 521 MET A N 1
ATOM 4108 C CA . MET A 1 521 ? 32.929 18.729 -34.120 1.00 70.06 521 MET A CA 1
ATOM 4109 C C . MET A 1 521 ? 33.207 20.126 -33.557 1.00 70.06 521 MET A C 1
ATOM 4111 O O . MET A 1 521 ? 32.285 20.819 -33.126 1.00 70.06 521 MET A O 1
ATOM 4115 N N . ALA A 1 522 ? 34.479 20.526 -33.523 1.00 64.38 522 ALA A N 1
ATOM 4116 C CA . ALA A 1 522 ? 34.909 21.743 -32.836 1.00 64.38 522 ALA A CA 1
ATOM 4117 C C . ALA A 1 522 ? 34.412 23.034 -33.513 1.00 64.38 522 ALA A C 1
ATOM 4119 O O . ALA A 1 522 ? 34.106 24.005 -32.819 1.00 64.38 522 ALA A O 1
ATOM 4120 N N . ALA A 1 523 ? 34.339 23.050 -34.848 1.00 67.50 523 ALA A N 1
ATOM 4121 C CA . ALA A 1 523 ? 33.876 24.187 -35.641 1.00 67.50 523 ALA A CA 1
ATOM 4122 C C . ALA A 1 523 ? 33.425 23.759 -37.051 1.00 67.50 523 ALA A C 1
ATOM 4124 O O . ALA A 1 523 ? 33.824 22.709 -37.559 1.00 67.50 523 ALA A O 1
ATOM 4125 N N . VAL A 1 524 ? 32.625 24.600 -37.703 1.00 64.88 524 VAL A N 1
ATOM 4126 C CA . VAL A 1 524 ? 32.424 24.553 -39.157 1.00 64.88 524 VAL A CA 1
ATOM 4127 C C . VAL A 1 524 ? 33.369 25.589 -39.757 1.00 64.88 524 VAL A C 1
ATOM 4129 O O . VAL A 1 524 ? 33.274 26.772 -39.424 1.00 64.88 524 VAL A O 1
ATOM 4132 N N . GLU A 1 525 ? 34.317 25.153 -40.582 1.00 66.06 525 GLU A N 1
ATOM 4133 C CA . GLU A 1 525 ? 35.304 26.038 -41.192 1.00 66.06 525 GLU A CA 1
ATOM 4134 C C . GLU A 1 525 ? 34.803 26.509 -42.557 1.00 66.06 525 GLU A C 1
ATOM 4136 O O . GLU A 1 525 ? 34.485 25.726 -43.454 1.00 66.06 525 GLU A O 1
ATOM 4141 N N . ARG A 1 526 ? 34.748 27.830 -42.735 1.00 59.38 526 ARG A N 1
ATOM 4142 C CA . ARG A 1 526 ? 34.472 28.426 -44.039 1.00 59.38 526 ARG A CA 1
ATOM 4143 C C . ARG A 1 526 ? 35.709 28.251 -44.917 1.00 59.38 526 ARG A C 1
ATOM 4145 O O . ARG A 1 526 ? 36.738 28.871 -44.653 1.00 59.38 526 ARG A O 1
ATOM 4152 N N . ARG A 1 527 ? 35.609 27.432 -45.965 1.00 61.16 527 ARG A N 1
ATOM 4153 C CA . ARG A 1 527 ? 36.655 27.305 -46.984 1.00 61.16 527 ARG A CA 1
ATOM 4154 C C . ARG A 1 527 ? 36.324 28.268 -48.119 1.00 61.16 527 ARG A C 1
ATOM 4156 O O . ARG A 1 527 ? 35.408 28.039 -48.904 1.00 61.16 527 ARG A O 1
ATOM 4163 N N . GLU A 1 528 ? 37.046 29.383 -48.187 1.00 53.41 528 GLU A N 1
ATOM 4164 C CA . GLU A 1 528 ? 36.923 30.308 -49.317 1.00 53.41 528 GLU A CA 1
ATOM 4165 C C . GLU A 1 528 ? 37.621 29.720 -50.550 1.00 53.41 528 GLU A C 1
ATOM 4167 O O . GLU A 1 528 ? 38.848 29.639 -50.612 1.00 53.41 528 GLU A O 1
ATOM 4172 N N . GLY A 1 529 ? 36.824 29.276 -51.525 1.00 60.56 529 GLY A N 1
ATOM 4173 C CA . GLY A 1 529 ? 37.281 28.943 -52.868 1.00 60.56 529 GLY A CA 1
ATOM 4174 C C . GLY A 1 529 ? 37.266 30.167 -53.788 1.00 60.56 529 GLY A C 1
ATOM 4175 O O . GLY A 1 529 ? 36.579 31.152 -53.538 1.00 60.56 529 GLY A O 1
ATOM 4176 N N . VAL A 1 530 ? 38.012 30.100 -54.896 1.00 62.19 530 VAL A N 1
ATOM 4177 C CA . VAL A 1 530 ? 38.166 31.212 -55.862 1.00 62.19 530 VAL A CA 1
ATOM 4178 C C . VAL A 1 530 ? 36.865 31.536 -56.628 1.00 62.19 530 VAL A C 1
ATOM 4180 O O . VAL A 1 530 ? 36.767 32.599 -57.234 1.00 62.19 530 VAL A O 1
ATOM 4183 N N . ILE A 1 531 ? 35.861 30.648 -56.616 1.00 61.25 531 ILE A N 1
ATOM 4184 C CA . ILE A 1 531 ? 34.597 30.819 -57.364 1.00 61.25 531 ILE A CA 1
ATOM 4185 C C . ILE A 1 531 ? 33.348 30.579 -56.496 1.00 61.25 531 ILE A C 1
ATOM 4187 O O . ILE A 1 531 ? 32.315 31.179 -56.776 1.00 61.25 531 ILE A O 1
ATOM 4191 N N . ASP A 1 532 ? 33.421 29.773 -55.433 1.00 52.47 532 ASP A N 1
ATOM 4192 C CA . ASP A 1 532 ? 32.293 29.556 -54.520 1.00 52.47 532 ASP A CA 1
ATOM 4193 C C . ASP A 1 532 ? 32.778 29.335 -53.080 1.00 52.47 532 ASP A C 1
ATOM 4195 O O . ASP A 1 532 ? 33.896 28.865 -52.842 1.00 52.47 532 ASP A O 1
ATOM 4199 N N . THR A 1 533 ? 31.935 29.714 -52.126 1.00 57.28 533 THR A N 1
ATOM 4200 C CA . THR A 1 533 ? 32.194 29.593 -50.689 1.00 57.28 533 THR A CA 1
ATOM 4201 C C . THR A 1 533 ? 31.579 28.301 -50.183 1.00 57.28 533 THR A C 1
ATOM 4203 O O . THR A 1 533 ? 30.358 28.203 -50.088 1.00 57.28 533 THR A O 1
ATOM 4206 N N . ASP A 1 534 ? 32.422 27.336 -49.824 1.00 56.22 534 ASP A N 1
ATOM 4207 C CA . ASP A 1 534 ? 31.979 26.042 -49.314 1.00 56.22 534 ASP A CA 1
ATOM 4208 C C . ASP A 1 534 ? 32.141 25.992 -47.786 1.00 56.22 534 ASP A C 1
ATOM 4210 O O . ASP A 1 534 ? 33.157 26.421 -47.222 1.00 56.22 534 ASP A O 1
ATOM 4214 N N . TRP A 1 535 ? 31.115 25.502 -47.097 1.00 59.19 535 TRP A N 1
ATOM 4215 C CA . TRP A 1 535 ? 31.152 25.301 -45.649 1.00 59.19 535 TRP A CA 1
ATOM 4216 C C . TRP A 1 535 ? 31.613 23.868 -45.398 1.00 59.19 535 TRP A C 1
ATOM 4218 O O . TRP A 1 535 ? 30.832 22.928 -45.509 1.00 59.19 535 TRP A O 1
ATOM 4228 N N . GLY A 1 536 ? 32.900 23.708 -45.089 1.00 60.47 536 GLY A N 1
ATOM 4229 C CA . GLY A 1 536 ? 33.507 22.410 -44.816 1.00 60.47 536 GLY A CA 1
ATOM 4230 C C . GLY A 1 536 ? 33.531 22.110 -43.319 1.00 60.47 536 GLY A C 1
ATOM 4231 O O . GLY A 1 536 ? 33.870 22.963 -42.499 1.00 60.47 536 GLY A O 1
ATOM 4232 N N . GLU A 1 537 ? 33.194 20.882 -42.943 1.00 56.94 537 GLU A N 1
ATOM 4233 C CA . GLU A 1 537 ? 33.349 20.415 -41.562 1.00 56.94 537 GLU A CA 1
ATOM 4234 C C . GLU A 1 537 ? 34.842 20.422 -41.167 1.00 56.94 537 GLU A C 1
ATOM 4236 O O . GLU A 1 537 ? 35.704 20.057 -41.975 1.00 56.94 537 GLU A O 1
ATOM 4241 N N . SER A 1 538 ? 35.177 20.877 -39.950 1.00 60.84 538 SER A N 1
ATOM 4242 C CA . SER A 1 538 ? 36.560 20.812 -39.451 1.00 60.84 538 SER A CA 1
ATOM 4243 C C . SER A 1 538 ? 36.925 19.386 -39.028 1.00 60.84 538 SER A C 1
ATOM 4245 O O . SER A 1 538 ? 36.115 18.668 -38.445 1.00 60.84 538 SER A O 1
ATOM 4247 N N . ASP A 1 539 ? 38.179 18.992 -39.256 1.00 65.31 539 ASP A N 1
ATOM 4248 C CA . ASP A 1 539 ? 38.692 17.646 -38.938 1.00 65.31 539 ASP A CA 1
ATOM 4249 C C . ASP A 1 539 ? 39.021 17.475 -37.435 1.00 65.31 539 ASP A C 1
ATOM 4251 O O . ASP A 1 539 ? 39.562 16.459 -36.993 1.00 65.31 539 ASP A O 1
ATOM 4255 N N . GLN A 1 540 ? 38.729 18.494 -36.615 1.00 65.00 540 GLN A N 1
ATOM 4256 C CA . GLN A 1 540 ? 38.970 18.479 -35.175 1.00 65.00 540 GLN A CA 1
ATOM 4257 C C . GLN A 1 540 ? 37.732 17.998 -34.409 1.00 65.00 540 GLN A C 1
ATOM 4259 O O . GLN A 1 540 ? 36.740 18.712 -34.249 1.00 65.00 540 GLN A O 1
ATOM 4264 N N . LEU A 1 541 ? 37.835 16.789 -33.857 1.00 67.19 541 LEU A N 1
ATOM 4265 C CA . LEU A 1 541 ? 36.846 16.193 -32.960 1.00 67.19 541 LEU A CA 1
ATOM 4266 C C . LEU A 1 541 ? 37.193 16.512 -31.501 1.00 67.19 541 LEU A C 1
ATOM 4268 O O . LEU A 1 541 ? 38.243 16.110 -30.995 1.00 67.19 541 LEU A O 1
ATOM 4272 N N . GLN A 1 542 ? 36.298 17.203 -30.801 1.00 76.50 542 GLN A N 1
ATOM 4273 C CA . GLN A 1 542 ? 36.380 17.423 -29.358 1.00 76.50 542 GLN A CA 1
ATOM 4274 C C . GLN A 1 542 ? 35.469 16.435 -28.630 1.00 76.50 542 GLN A C 1
ATOM 4276 O O . GLN A 1 542 ? 34.279 16.340 -28.907 1.00 76.50 542 GLN A O 1
ATOM 4281 N N . LEU A 1 543 ? 36.013 15.705 -27.656 1.00 76.75 543 LEU A N 1
ATOM 4282 C CA . LEU A 1 543 ? 35.205 14.873 -26.765 1.00 76.75 543 LEU A CA 1
ATOM 4283 C C . LEU A 1 543 ? 34.637 15.745 -25.644 1.00 76.75 543 LEU A C 1
ATOM 4285 O O . LEU A 1 543 ? 35.395 16.254 -24.818 1.00 76.75 543 LEU A O 1
ATOM 4289 N N . ARG A 1 544 ? 33.313 15.893 -25.598 1.00 79.25 544 ARG A N 1
ATOM 4290 C CA . ARG A 1 544 ? 32.604 16.572 -24.509 1.00 79.25 544 ARG A CA 1
ATOM 4291 C C . ARG A 1 544 ? 31.791 15.584 -23.696 1.00 79.25 544 ARG A C 1
ATOM 4293 O O . ARG A 1 544 ? 31.275 14.597 -24.216 1.00 79.25 544 ARG A O 1
ATOM 4300 N N . GLU A 1 545 ? 31.721 15.828 -22.395 1.00 82.62 545 GLU A N 1
ATOM 4301 C CA . GLU A 1 545 ? 30.914 15.024 -21.485 1.00 82.62 545 GLU A CA 1
ATOM 4302 C C . GLU A 1 545 ? 29.466 15.535 -21.519 1.00 82.62 545 GLU A C 1
ATOM 4304 O O . GLU A 1 545 ? 29.221 16.708 -21.249 1.00 82.62 545 GLU A O 1
ATOM 4309 N N . HIS A 1 546 ? 28.521 14.657 -21.853 1.00 82.56 546 HIS A N 1
ATOM 4310 C CA . HIS A 1 546 ? 27.085 14.933 -21.848 1.00 82.56 546 HIS A CA 1
ATOM 4311 C C . HIS A 1 546 ? 26.368 13.964 -20.910 1.00 82.56 546 HIS A C 1
ATOM 4313 O O . HIS A 1 546 ? 26.767 12.805 -20.764 1.00 82.56 546 HIS A O 1
ATOM 4319 N N . ASP A 1 547 ? 25.292 14.425 -20.280 1.00 86.38 547 ASP A N 1
ATOM 4320 C CA . ASP A 1 547 ? 24.398 13.533 -19.552 1.00 86.38 547 ASP A CA 1
ATOM 4321 C C . ASP A 1 547 ? 23.695 12.592 -20.553 1.00 86.38 547 ASP A C 1
ATOM 4323 O O . ASP A 1 547 ? 23.394 12.952 -21.691 1.00 86.38 547 ASP A O 1
ATOM 4327 N N . ARG A 1 548 ? 23.469 11.333 -20.161 1.00 85.62 548 ARG A N 1
ATOM 4328 C CA . ARG A 1 548 ? 22.830 10.340 -21.050 1.00 85.62 548 ARG A CA 1
ATOM 4329 C C . ARG A 1 548 ? 21.329 10.558 -21.243 1.00 85.62 548 ARG A C 1
ATOM 4331 O O . ARG A 1 548 ? 20.749 9.953 -22.150 1.00 85.62 548 ARG A O 1
ATOM 4338 N N . ILE A 1 549 ? 20.724 11.336 -20.348 1.00 87.81 549 ILE A N 1
ATOM 4339 C CA . ILE A 1 549 ? 19.313 11.713 -20.335 1.00 87.81 549 ILE A CA 1
ATOM 4340 C C . ILE A 1 549 ? 19.268 13.233 -20.235 1.00 87.81 549 ILE A C 1
ATOM 4342 O O . ILE A 1 549 ? 19.707 13.796 -19.232 1.00 87.81 549 ILE A O 1
ATOM 4346 N N . ASP A 1 550 ? 18.693 13.855 -21.256 1.00 87.50 550 ASP A N 1
ATOM 4347 C CA . ASP A 1 550 ? 18.510 15.300 -21.336 1.00 87.50 550 ASP A CA 1
ATOM 4348 C C . ASP A 1 550 ? 17.051 15.680 -21.033 1.00 87.50 550 ASP A C 1
ATOM 4350 O O . ASP A 1 550 ? 16.122 14.892 -21.232 1.00 87.50 550 ASP A O 1
ATOM 4354 N N . LEU A 1 551 ? 16.818 16.920 -20.589 1.00 86.81 551 LEU A N 1
ATOM 4355 C CA . LEU A 1 551 ? 15.461 17.412 -20.316 1.00 86.81 551 LEU A CA 1
ATOM 4356 C C . LEU A 1 551 ? 14.584 17.425 -21.573 1.00 86.81 551 LEU A C 1
ATOM 4358 O O . LEU A 1 551 ? 13.418 17.043 -21.518 1.00 86.81 551 LEU A O 1
ATOM 4362 N N . SER A 1 552 ? 15.151 17.845 -22.705 1.00 87.56 552 SER A N 1
ATOM 4363 C CA . SER A 1 552 ? 14.448 17.890 -23.990 1.00 87.56 552 SER A CA 1
ATOM 4364 C C . SER A 1 552 ? 13.980 16.503 -24.429 1.00 87.56 552 SER A C 1
ATOM 4366 O O . SER A 1 552 ? 12.899 16.376 -24.999 1.00 87.56 552 SER A O 1
ATOM 4368 N N . GLU A 1 553 ? 14.750 15.456 -24.110 1.00 88.81 553 GLU A N 1
ATOM 4369 C CA . GLU A 1 553 ? 14.353 14.071 -24.347 1.00 88.81 553 GLU A CA 1
ATOM 4370 C C . GLU A 1 553 ? 13.122 13.707 -23.510 1.00 88.81 553 GLU A C 1
ATOM 4372 O O . GLU A 1 553 ? 12.133 13.229 -24.062 1.00 88.81 553 GLU A O 1
ATOM 4377 N N . LEU A 1 554 ? 13.154 13.970 -22.197 1.00 89.06 554 LEU A N 1
ATOM 4378 C CA . LEU A 1 554 ? 12.037 13.654 -21.300 1.00 89.06 554 LEU A CA 1
ATOM 4379 C C . LEU A 1 554 ? 10.771 14.459 -21.626 1.00 89.06 554 LEU A C 1
ATOM 4381 O O . LEU A 1 554 ? 9.666 13.939 -21.489 1.00 89.06 554 LEU A O 1
ATOM 4385 N N . GLN A 1 555 ? 10.912 15.703 -22.082 1.00 90.06 555 GLN A N 1
ATOM 4386 C CA . GLN A 1 555 ? 9.789 16.536 -22.520 1.00 90.06 555 GLN A CA 1
ATOM 4387 C C . GLN A 1 555 ? 9.185 16.059 -23.848 1.00 90.06 555 GLN A C 1
ATOM 4389 O O . GLN A 1 555 ? 7.982 16.199 -24.057 1.00 90.06 555 GLN A O 1
ATOM 4394 N N . ALA A 1 556 ? 9.998 15.484 -24.738 1.00 90.75 556 ALA A N 1
ATOM 4395 C CA . ALA A 1 556 ? 9.551 14.982 -26.036 1.00 90.75 556 ALA A CA 1
ATOM 4396 C C . ALA A 1 556 ? 8.845 13.613 -25.965 1.00 90.75 556 ALA A C 1
ATOM 4398 O O . ALA A 1 556 ? 8.281 13.169 -26.970 1.00 90.75 556 ALA A O 1
ATOM 4399 N N . LEU A 1 557 ? 8.867 12.938 -24.808 1.00 91.56 557 LEU A N 1
ATOM 4400 C CA . LEU A 1 557 ? 8.179 11.662 -24.610 1.00 91.56 557 LEU A CA 1
ATOM 4401 C C . LEU A 1 557 ? 6.668 11.817 -24.793 1.00 91.56 557 LEU A C 1
ATOM 4403 O O . LEU A 1 557 ? 6.029 12.666 -24.164 1.00 91.56 557 LEU A O 1
ATOM 4407 N N . ARG A 1 558 ? 6.082 10.948 -25.620 1.00 90.94 558 ARG A N 1
ATOM 4408 C CA . ARG A 1 558 ? 4.623 10.847 -25.779 1.00 90.94 558 ARG A CA 1
ATOM 4409 C C . ARG A 1 558 ? 4.003 10.028 -24.637 1.00 90.94 558 ARG A C 1
ATOM 4411 O O . ARG A 1 558 ? 4.708 9.258 -23.987 1.00 90.94 558 ARG A O 1
ATOM 4418 N N . PRO A 1 559 ? 2.683 10.121 -24.402 1.00 88.62 559 PRO A N 1
ATOM 4419 C CA . PRO A 1 559 ? 2.012 9.275 -23.418 1.00 88.62 559 PRO A CA 1
ATOM 4420 C C . PRO A 1 559 ? 2.292 7.783 -23.654 1.00 88.62 559 PRO A C 1
ATOM 4422 O O . PRO A 1 559 ? 2.164 7.295 -24.776 1.00 88.62 559 PRO A O 1
ATOM 4425 N N . GLY A 1 560 ? 2.688 7.068 -22.597 1.00 87.81 560 GLY A N 1
ATOM 4426 C CA . GLY A 1 560 ? 3.080 5.653 -22.669 1.00 87.81 560 GLY A CA 1
ATOM 4427 C C . GLY A 1 560 ? 4.526 5.408 -23.116 1.00 87.81 560 GLY A C 1
ATOM 4428 O O . GLY A 1 560 ? 5.001 4.276 -23.060 1.00 87.81 560 GLY A O 1
ATOM 4429 N N . GLU A 1 561 ? 5.261 6.443 -23.515 1.00 93.19 561 GLU A N 1
ATOM 4430 C CA . GLU A 1 561 ? 6.695 6.362 -23.766 1.00 93.19 561 GLU A CA 1
ATOM 4431 C C . GLU A 1 561 ? 7.482 6.616 -22.481 1.00 93.19 561 GLU A C 1
ATOM 4433 O O . GLU A 1 561 ? 7.199 7.554 -21.737 1.00 93.19 561 GLU A O 1
ATOM 4438 N N . ILE A 1 562 ? 8.480 5.774 -22.221 1.00 93.38 562 ILE A N 1
ATOM 4439 C CA . ILE A 1 562 ? 9.212 5.773 -20.957 1.00 93.38 562 ILE A CA 1
ATOM 4440 C C . ILE A 1 562 ? 10.718 5.633 -21.160 1.00 93.38 562 ILE A C 1
ATOM 4442 O O . ILE A 1 562 ? 11.195 4.978 -22.092 1.00 93.38 562 ILE A O 1
ATOM 4446 N N . VAL A 1 563 ? 11.473 6.199 -20.225 1.00 93.56 563 VAL A N 1
ATOM 4447 C CA . VAL A 1 563 ? 12.902 5.942 -20.043 1.00 93.56 563 VAL A CA 1
ATOM 4448 C C . VAL A 1 563 ? 13.074 5.211 -18.719 1.00 93.56 563 VAL A C 1
ATOM 4450 O O . VAL A 1 563 ? 12.829 5.756 -17.645 1.00 93.56 563 VAL A O 1
ATOM 4453 N N . THR A 1 564 ? 13.477 3.947 -18.783 1.00 93.06 564 THR A N 1
ATOM 4454 C CA . THR A 1 564 ? 13.720 3.122 -17.600 1.00 93.06 564 THR A CA 1
ATOM 4455 C C . THR A 1 564 ? 15.206 3.076 -17.291 1.00 93.06 564 THR A C 1
ATOM 4457 O O . THR A 1 564 ? 16.004 2.601 -18.093 1.00 93.06 564 THR A O 1
ATOM 4460 N N . LEU A 1 565 ? 15.580 3.514 -16.095 1.00 91.69 565 LEU A N 1
ATOM 4461 C CA . LEU A 1 565 ? 16.904 3.286 -15.538 1.00 91.69 565 LEU A CA 1
ATOM 4462 C C . LEU A 1 565 ? 16.967 1.881 -14.951 1.00 91.69 565 LEU A C 1
ATOM 4464 O O . LEU A 1 565 ? 16.480 1.626 -13.845 1.00 91.69 565 LEU A O 1
ATOM 4468 N N . PHE A 1 566 ? 17.599 0.977 -15.690 1.00 87.62 566 PHE A N 1
ATOM 4469 C CA . PHE A 1 566 ? 17.813 -0.398 -15.275 1.00 87.62 566 PHE A CA 1
ATOM 4470 C C . PHE A 1 566 ? 19.290 -0.601 -14.932 1.00 87.62 566 PHE A C 1
ATOM 4472 O O . PHE A 1 566 ? 20.153 -0.568 -15.802 1.00 87.62 566 PHE A O 1
ATOM 4479 N N . LYS A 1 567 ? 19.606 -0.771 -13.640 1.00 82.38 567 LYS A N 1
ATOM 4480 C CA . LYS A 1 567 ? 20.991 -0.931 -13.136 1.00 82.38 567 LYS A CA 1
ATOM 4481 C C . LYS A 1 567 ? 21.974 0.166 -13.593 1.00 82.38 567 LYS A C 1
ATOM 4483 O O . LYS A 1 567 ? 23.159 -0.099 -13.770 1.00 82.38 567 LYS A O 1
ATOM 4488 N N . GLY A 1 568 ? 21.484 1.396 -13.753 1.00 78.56 568 GLY A N 1
ATOM 4489 C CA . GLY A 1 568 ? 22.280 2.542 -14.212 1.00 78.56 568 GLY A CA 1
ATOM 4490 C C . GLY A 1 568 ? 22.362 2.692 -15.734 1.00 78.56 568 GLY A C 1
ATOM 4491 O O . GLY A 1 568 ? 22.936 3.667 -16.209 1.00 78.56 568 GLY A O 1
ATOM 4492 N N . GLU A 1 569 ? 21.767 1.782 -16.510 1.00 83.69 569 GLU A N 1
ATOM 4493 C CA . GLU A 1 569 ? 21.645 1.929 -17.961 1.00 83.69 569 GLU A CA 1
ATOM 4494 C C . GLU A 1 569 ? 20.261 2.490 -18.336 1.00 83.69 569 GLU A C 1
ATOM 4496 O O . GLU A 1 569 ? 19.241 1.932 -17.918 1.00 83.69 569 GLU A O 1
ATOM 4501 N N . PRO A 1 570 ? 20.194 3.596 -19.103 1.00 89.00 570 PRO A N 1
ATOM 4502 C CA . PRO A 1 570 ? 18.933 4.141 -19.589 1.00 89.00 570 PRO A CA 1
ATOM 4503 C C . PRO A 1 570 ? 18.416 3.337 -20.786 1.00 89.00 570 PRO A C 1
ATOM 4505 O O . PRO A 1 570 ? 18.997 3.355 -21.872 1.00 89.00 570 PRO A O 1
ATOM 4508 N N . VAL A 1 571 ? 17.289 2.659 -20.593 1.00 89.50 571 VAL A N 1
ATOM 4509 C CA . VAL A 1 571 ? 16.583 1.892 -21.621 1.00 89.50 571 VAL A CA 1
ATOM 4510 C C . VAL A 1 571 ? 15.338 2.661 -22.052 1.00 89.50 571 VAL A C 1
ATOM 4512 O O . VAL A 1 571 ? 14.468 2.970 -21.241 1.00 89.50 571 VAL A O 1
ATOM 4515 N N . ARG A 1 572 ? 15.251 2.976 -23.346 1.00 91.38 572 ARG A N 1
ATOM 4516 C CA . ARG A 1 572 ? 14.153 3.749 -23.943 1.00 91.38 572 ARG A CA 1
ATOM 4517 C C . ARG A 1 572 ? 13.083 2.791 -24.458 1.00 91.38 572 ARG A C 1
ATOM 4519 O O . ARG A 1 572 ? 13.385 1.932 -25.286 1.00 91.38 572 ARG A O 1
ATOM 4526 N N . GLY A 1 573 ? 11.851 2.925 -23.981 1.00 92.19 573 GLY A N 1
ATOM 4527 C CA . GLY A 1 573 ? 10.775 1.978 -24.265 1.00 92.19 573 GLY A CA 1
ATOM 4528 C C . GLY A 1 573 ? 9.399 2.615 -24.424 1.00 92.19 573 GLY A C 1
ATOM 4529 O O . GLY A 1 573 ? 9.198 3.802 -24.174 1.00 92.19 573 GLY A O 1
ATOM 4530 N N . ALA A 1 574 ? 8.454 1.806 -24.882 1.00 93.12 574 ALA A N 1
ATOM 4531 C CA . ALA A 1 574 ? 7.023 2.043 -24.782 1.00 93.12 574 ALA A CA 1
ATOM 4532 C C . ALA A 1 574 ? 6.438 1.033 -23.798 1.00 93.12 574 ALA A C 1
ATOM 4534 O O . ALA A 1 574 ? 6.784 -0.148 -23.835 1.00 93.12 574 ALA A O 1
ATOM 4535 N N . ALA A 1 575 ? 5.559 1.520 -22.935 1.00 94.12 575 ALA A N 1
ATOM 4536 C CA . ALA A 1 575 ? 4.815 0.737 -21.971 1.00 94.12 575 ALA A CA 1
ATOM 4537 C C . ALA A 1 575 ? 3.822 -0.222 -22.640 1.00 94.12 575 ALA A C 1
ATOM 4539 O O . ALA A 1 575 ? 3.271 0.066 -23.704 1.00 94.12 575 ALA A O 1
ATOM 4540 N N . LEU A 1 576 ? 3.530 -1.331 -21.961 1.00 94.25 576 LEU A N 1
ATOM 4541 C CA . LEU A 1 576 ? 2.339 -2.127 -22.226 1.00 94.25 576 LEU A CA 1
ATOM 4542 C C . LEU A 1 576 ? 1.091 -1.253 -22.037 1.00 94.25 576 LEU A C 1
ATOM 4544 O O . LEU A 1 576 ? 0.912 -0.631 -20.991 1.00 94.25 576 LEU A O 1
ATOM 4548 N N . TYR A 1 577 ? 0.221 -1.250 -23.042 1.00 93.06 577 TYR A N 1
ATOM 4549 C CA . TYR A 1 577 ? -1.039 -0.519 -23.039 1.00 93.06 577 TYR A CA 1
ATOM 4550 C C . TYR A 1 577 ? -2.200 -1.481 -23.286 1.00 93.06 577 TYR A C 1
ATOM 4552 O O . TYR A 1 577 ? -2.118 -2.348 -24.158 1.00 93.06 577 TYR A O 1
ATOM 4560 N N . ILE A 1 578 ? -3.280 -1.317 -22.522 1.00 93.31 578 ILE A N 1
ATOM 4561 C CA . ILE A 1 578 ? -4.500 -2.114 -22.643 1.00 93.31 578 ILE A CA 1
ATOM 4562 C C . ILE A 1 578 ? -5.595 -1.179 -23.142 1.00 93.31 578 ILE A C 1
ATOM 4564 O O . ILE A 1 578 ? -6.005 -0.260 -22.435 1.00 93.31 578 ILE A O 1
ATOM 4568 N N . ALA A 1 579 ? -6.077 -1.413 -24.358 1.00 92.31 579 ALA A N 1
ATOM 4569 C CA . ALA A 1 579 ? -7.138 -0.598 -24.927 1.00 92.31 579 ALA A CA 1
ATOM 4570 C C . ALA A 1 579 ? -8.445 -0.744 -24.127 1.00 92.31 579 ALA A C 1
ATOM 4572 O O . ALA A 1 579 ? -8.755 -1.815 -23.604 1.00 92.31 579 ALA A O 1
ATOM 4573 N N . ASP A 1 580 ? -9.264 0.309 -24.079 1.00 90.69 580 ASP A N 1
ATOM 4574 C CA . ASP A 1 580 ? -10.468 0.332 -23.233 1.00 90.69 580 ASP A CA 1
ATOM 4575 C C . ASP A 1 580 ? -11.471 -0.784 -23.553 1.00 90.69 580 ASP A C 1
ATOM 4577 O O . ASP A 1 580 ? -12.127 -1.302 -22.653 1.00 90.69 580 ASP A O 1
ATOM 4581 N N . HIS A 1 581 ? -11.557 -1.214 -24.815 1.00 89.19 581 HIS A N 1
ATOM 4582 C CA . HIS A 1 581 ? -12.419 -2.329 -25.221 1.00 89.19 581 HIS A CA 1
ATOM 4583 C C . HIS A 1 581 ? -11.976 -3.689 -24.644 1.00 89.19 581 HIS A C 1
ATOM 4585 O O . HIS A 1 581 ? -12.815 -4.566 -24.410 1.00 89.19 581 HIS A O 1
ATOM 4591 N N . ASP A 1 582 ? -10.680 -3.849 -24.374 1.00 89.31 582 ASP A N 1
ATOM 4592 C CA . ASP A 1 582 ? -10.085 -5.034 -23.750 1.00 89.31 582 ASP A CA 1
ATOM 4593 C C . ASP A 1 582 ? -9.993 -4.904 -22.231 1.00 89.31 582 ASP A C 1
ATOM 4595 O O . ASP A 1 582 ? -10.010 -5.903 -21.516 1.00 89.31 582 ASP A O 1
ATOM 4599 N N . LYS A 1 583 ? -9.939 -3.674 -21.723 1.00 90.94 583 LYS A N 1
ATOM 4600 C CA . LYS A 1 583 ? -9.866 -3.374 -20.295 1.00 90.94 583 LYS A CA 1
ATOM 4601 C C . LYS A 1 583 ? -11.240 -3.429 -19.635 1.00 90.94 583 LYS A C 1
ATOM 4603 O O . LYS A 1 583 ? -11.428 -4.118 -18.637 1.00 90.94 583 LYS A O 1
ATOM 4608 N N . LEU A 1 584 ? -12.216 -2.726 -20.202 1.00 92.75 584 LEU A N 1
ATOM 4609 C CA . LEU A 1 584 ? -13.517 -2.491 -19.587 1.00 92.75 584 LEU A CA 1
ATOM 4610 C C . LEU A 1 584 ? -14.518 -3.583 -19.965 1.00 92.75 584 LEU A C 1
ATOM 4612 O O . LEU A 1 584 ? -14.521 -4.116 -21.078 1.00 92.75 584 LEU A O 1
ATOM 4616 N N . THR A 1 585 ? -15.385 -3.942 -19.022 1.00 89.81 585 THR A N 1
ATOM 4617 C CA . THR A 1 585 ? -16.528 -4.818 -19.285 1.00 89.81 585 THR A CA 1
ATOM 4618 C C . THR A 1 585 ? -17.760 -3.990 -19.645 1.00 89.81 585 THR A C 1
ATOM 4620 O O . THR A 1 585 ? -17.986 -2.920 -19.091 1.00 89.81 585 THR A O 1
ATOM 4623 N N . ARG A 1 586 ? -18.592 -4.493 -20.567 1.00 88.06 586 ARG A N 1
ATOM 4624 C CA . ARG A 1 586 ? -19.887 -3.869 -20.911 1.00 88.06 586 ARG A CA 1
ATOM 4625 C C . ARG A 1 586 ? -20.999 -4.207 -19.911 1.00 88.06 586 ARG A C 1
ATOM 4627 O O . ARG A 1 586 ? -22.084 -3.644 -19.989 1.00 88.06 586 ARG A O 1
ATOM 4634 N N . LYS A 1 587 ? -20.765 -5.182 -19.028 1.00 88.06 587 LYS A N 1
ATOM 4635 C CA . LYS A 1 587 ? -21.737 -5.639 -18.025 1.00 88.06 587 LYS A CA 1
ATOM 4636 C C . LYS A 1 587 ? -21.646 -4.792 -16.756 1.00 88.06 587 LYS A C 1
ATOM 4638 O O . LYS A 1 587 ? -20.632 -4.152 -16.500 1.00 88.06 587 LYS A O 1
ATOM 4643 N N . SER A 1 588 ? -22.675 -4.847 -15.916 1.00 86.19 588 SER A N 1
ATOM 4644 C CA . SER A 1 588 ? -22.615 -4.235 -14.590 1.00 86.19 588 SER A CA 1
ATOM 4645 C C . SER A 1 588 ? -21.529 -4.894 -13.733 1.00 86.19 588 SER A C 1
ATOM 4647 O O . SER A 1 588 ? -21.396 -6.122 -13.687 1.00 86.19 588 SER A O 1
ATOM 4649 N N . LEU A 1 589 ? -20.727 -4.071 -13.062 1.00 86.88 589 LEU A N 1
ATOM 4650 C CA . LEU A 1 589 ? -19.824 -4.513 -12.007 1.00 86.88 589 LEU A CA 1
ATOM 4651 C C . LEU A 1 589 ? -20.578 -4.453 -10.677 1.00 86.88 589 LEU A C 1
ATOM 4653 O O . LEU A 1 589 ? -21.331 -3.508 -10.424 1.00 86.88 589 LEU A O 1
ATOM 4657 N N . HIS A 1 590 ? -20.412 -5.472 -9.843 1.00 88.06 590 HIS A N 1
ATOM 4658 C CA . HIS A 1 590 ? -21.034 -5.540 -8.527 1.00 88.06 590 HIS A CA 1
ATOM 4659 C C . HIS A 1 590 ? -19.943 -5.713 -7.480 1.00 88.06 590 HIS A C 1
ATOM 4661 O O . HIS A 1 590 ? -19.018 -6.494 -7.668 1.00 88.06 590 HIS A O 1
ATOM 4667 N N . ILE A 1 591 ? -20.043 -4.947 -6.395 1.00 91.44 591 ILE A N 1
ATOM 4668 C CA . ILE A 1 591 ? -19.140 -5.078 -5.253 1.00 91.44 591 ILE A CA 1
ATOM 4669 C C . ILE A 1 591 ? -19.556 -6.324 -4.477 1.00 91.44 591 ILE A C 1
ATOM 4671 O O . ILE A 1 591 ? -20.726 -6.438 -4.099 1.00 91.44 591 ILE A O 1
ATOM 4675 N N . ASN A 1 592 ? -18.600 -7.211 -4.212 1.00 91.94 592 ASN A N 1
ATOM 4676 C CA . ASN A 1 592 ? -18.810 -8.413 -3.410 1.00 91.94 592 ASN A CA 1
ATOM 4677 C C . ASN A 1 592 ? -19.285 -8.031 -2.008 1.00 91.94 592 ASN A C 1
ATOM 4679 O O . ASN A 1 592 ? -18.679 -7.176 -1.365 1.00 91.94 592 ASN A O 1
ATOM 4683 N N . ARG A 1 593 ? -20.385 -8.625 -1.539 1.00 88.38 593 ARG A N 1
ATOM 4684 C CA . ARG A 1 593 ? -20.979 -8.328 -0.227 1.00 88.38 593 ARG A CA 1
ATOM 4685 C C . ARG A 1 593 ? -20.908 -9.560 0.652 1.00 88.38 593 ARG A C 1
ATOM 4687 O O . ARG A 1 593 ? -21.372 -10.617 0.232 1.00 88.38 593 ARG A O 1
ATOM 4694 N N . PHE A 1 594 ? -20.387 -9.396 1.861 1.00 89.50 594 PHE A N 1
ATOM 4695 C CA . PHE A 1 594 ? -20.236 -10.490 2.810 1.00 89.50 594 PHE A CA 1
ATOM 4696 C C . PHE A 1 594 ? -21.317 -10.434 3.882 1.00 89.50 594 PHE A C 1
ATOM 4698 O O . PHE A 1 594 ? -21.984 -9.416 4.088 1.00 89.50 594 PHE A O 1
ATOM 4705 N N . ILE A 1 595 ? -21.535 -11.588 4.500 1.00 88.44 595 ILE A N 1
ATOM 4706 C CA . ILE A 1 595 ? -22.419 -11.746 5.645 1.00 88.44 595 ILE A CA 1
ATOM 4707 C C . ILE A 1 595 ? -21.505 -11.919 6.846 1.00 88.44 595 ILE A C 1
ATOM 4709 O O . ILE A 1 595 ? -20.608 -12.761 6.823 1.00 88.44 595 ILE A O 1
ATOM 4713 N N . GLU A 1 596 ? -21.732 -11.120 7.879 1.00 82.19 596 GLU A N 1
ATOM 4714 C CA . GLU A 1 596 ? -21.031 -11.287 9.139 1.00 82.19 596 GLU A CA 1
ATOM 4715 C C . GLU A 1 596 ? -21.593 -12.509 9.867 1.00 82.19 596 GLU A C 1
ATOM 4717 O O . GLU A 1 596 ? -22.800 -12.612 10.096 1.00 82.19 596 GLU A O 1
ATOM 4722 N N . VAL A 1 597 ? -20.710 -13.452 10.190 1.00 84.12 597 VAL A N 1
ATOM 4723 C CA . VAL A 1 597 ? -21.056 -14.673 10.917 1.00 84.12 597 VAL A CA 1
ATOM 4724 C C . VAL A 1 597 ? -20.359 -14.607 12.274 1.00 84.12 597 VAL A C 1
ATOM 4726 O O . VAL A 1 597 ? -19.128 -14.679 12.311 1.00 84.12 597 VAL A O 1
ATOM 4729 N N . PRO A 1 598 ? -21.099 -14.435 13.383 1.00 76.81 598 PRO A N 1
ATOM 4730 C CA . PRO A 1 598 ? -20.499 -14.446 14.708 1.00 76.81 598 PRO A CA 1
ATOM 4731 C C . PRO A 1 598 ? -20.006 -15.854 15.057 1.00 76.81 598 PRO A C 1
ATOM 4733 O O . PRO A 1 598 ? -20.544 -16.858 14.582 1.00 76.81 598 PRO A O 1
ATOM 4736 N N . ALA A 1 599 ? -18.984 -15.927 15.910 1.00 77.12 599 ALA A N 1
ATOM 4737 C CA . ALA A 1 599 ? -18.598 -17.196 16.509 1.00 77.12 599 ALA A CA 1
ATOM 4738 C C . ALA A 1 599 ? -19.757 -17.727 17.376 1.00 77.12 599 ALA A C 1
ATOM 4740 O O . ALA A 1 599 ? -20.427 -16.927 18.037 1.00 77.12 599 ALA A O 1
ATOM 4741 N N . PRO A 1 600 ? -20.008 -19.048 17.386 1.00 80.56 600 PRO A N 1
ATOM 4742 C CA . PRO A 1 600 ? -21.033 -19.621 18.246 1.00 80.56 600 PRO A CA 1
ATOM 4743 C C . PRO A 1 600 ? -20.674 -19.369 19.709 1.00 80.56 600 PRO A C 1
ATOM 4745 O O . PRO A 1 600 ? -19.526 -19.559 20.124 1.00 80.56 600 PRO A O 1
ATOM 4748 N N . THR A 1 601 ? -21.662 -18.960 20.499 1.00 76.50 601 THR A N 1
ATOM 4749 C CA . THR A 1 601 ? -21.460 -18.725 21.929 1.00 76.50 601 THR A CA 1
ATOM 4750 C C . THR A 1 601 ? -21.110 -20.034 22.644 1.00 76.50 601 THR A C 1
ATOM 4752 O O . THR A 1 601 ? -21.528 -21.114 22.210 1.00 76.50 601 THR A O 1
ATOM 4755 N N . PRO A 1 602 ? -20.382 -19.990 23.776 1.00 69.62 602 PRO A N 1
ATOM 4756 C CA . PRO A 1 602 ? -20.100 -21.189 24.560 1.00 69.62 602 PRO A CA 1
ATOM 4757 C C . PRO A 1 602 ? -21.375 -21.950 24.935 1.00 69.62 602 PRO A C 1
ATOM 4759 O O . PRO A 1 602 ? -21.394 -23.173 24.843 1.00 69.62 602 PRO A O 1
ATOM 4762 N N . SER A 1 603 ? -22.458 -21.236 25.259 1.00 70.50 603 SER A N 1
ATOM 4763 C CA . SER A 1 603 ? -23.784 -21.804 25.519 1.00 70.50 603 SER A CA 1
ATOM 4764 C C . SER A 1 603 ? -24.342 -22.587 24.330 1.00 70.50 603 SER A C 1
ATOM 4766 O O . SER A 1 603 ? -24.720 -23.744 24.496 1.00 70.50 603 SER A O 1
ATOM 4768 N N . GLU A 1 604 ? -24.333 -22.009 23.126 1.00 75.75 604 GLU A N 1
ATOM 4769 C CA . GLU A 1 604 ? -24.801 -22.689 21.907 1.00 75.75 604 GLU A CA 1
ATOM 4770 C C . GLU A 1 604 ? -23.925 -23.905 21.577 1.00 75.75 604 GLU A C 1
ATOM 4772 O O . GLU A 1 604 ? -24.428 -24.971 21.217 1.00 75.75 604 GLU A O 1
ATOM 4777 N N . MET A 1 605 ? -22.605 -23.789 21.760 1.00 72.19 605 MET A N 1
ATOM 4778 C CA . MET A 1 605 ? -21.694 -24.922 21.595 1.00 72.19 605 MET A CA 1
ATOM 4779 C C . MET A 1 605 ? -21.973 -26.039 22.609 1.00 72.19 605 MET A C 1
ATOM 4781 O O . MET A 1 605 ? -21.892 -27.217 22.258 1.00 72.19 605 MET A O 1
ATOM 4785 N N . TRP A 1 606 ? -22.301 -25.701 23.859 1.00 69.50 606 TRP A N 1
ATOM 4786 C CA . TRP A 1 606 ? -22.635 -26.676 24.900 1.00 69.50 606 TRP A CA 1
ATOM 4787 C C . TRP A 1 606 ? -23.968 -27.378 24.641 1.00 69.50 606 TRP A C 1
ATOM 4789 O O . TRP A 1 606 ? -24.079 -28.570 24.937 1.00 69.50 606 TRP A O 1
ATOM 4799 N N . GLU A 1 607 ? -24.944 -26.686 24.050 1.00 74.81 607 GLU A N 1
ATOM 4800 C CA . GLU A 1 607 ? -26.195 -27.292 23.584 1.00 74.81 607 GLU A CA 1
ATOM 4801 C C . GLU A 1 607 ? -25.958 -28.272 22.428 1.00 74.81 607 GLU A C 1
ATOM 4803 O O . GLU A 1 607 ? -26.507 -29.376 22.435 1.00 74.81 607 GLU A O 1
ATOM 4808 N N . MET A 1 608 ? -25.098 -27.915 21.467 1.00 72.81 608 MET A N 1
ATOM 4809 C CA . MET A 1 608 ? -24.756 -28.789 20.337 1.00 72.81 608 MET A CA 1
ATOM 4810 C C . MET A 1 608 ? -23.873 -29.980 20.742 1.00 72.81 608 MET A C 1
ATOM 4812 O O . MET A 1 608 ? -23.971 -31.057 20.150 1.00 72.81 608 MET A O 1
ATOM 4816 N N . LEU A 1 609 ? -23.011 -29.815 21.751 1.00 66.94 609 LEU A N 1
ATOM 4817 C CA . LEU A 1 609 ? -22.066 -30.831 22.224 1.00 66.94 609 LEU A CA 1
ATOM 4818 C C . LEU A 1 609 ? -22.176 -31.052 23.747 1.00 66.94 609 LEU A C 1
ATOM 4820 O O . LEU A 1 609 ? -21.227 -30.782 24.497 1.00 66.94 609 LEU A O 1
ATOM 4824 N N . PRO A 1 610 ? -23.278 -31.654 24.235 1.00 60.25 610 PRO A N 1
ATOM 4825 C CA . PRO A 1 610 ? -23.526 -31.840 25.668 1.00 60.25 610 PRO A CA 1
ATOM 4826 C C . PRO A 1 610 ? -22.501 -32.756 26.360 1.00 60.25 610 PRO A C 1
ATOM 4828 O O . PRO A 1 610 ? -22.387 -32.771 27.587 1.00 60.25 610 PRO A O 1
ATOM 4831 N N . HIS A 1 611 ? -21.733 -33.541 25.598 1.00 56.44 611 HIS A N 1
ATOM 4832 C CA . HIS A 1 611 ? -20.642 -34.365 26.125 1.00 56.44 611 HIS A CA 1
ATOM 4833 C C . HIS A 1 611 ? -19.346 -33.580 26.375 1.00 56.44 611 HIS A C 1
ATOM 4835 O O . HIS A 1 611 ? -18.590 -33.957 27.271 1.00 56.44 611 HIS A O 1
ATOM 4841 N N . SER A 1 612 ? -19.107 -32.484 25.650 1.00 50.84 612 SER A N 1
ATOM 4842 C CA . SER A 1 612 ? -17.934 -31.613 25.819 1.00 50.84 612 SER A CA 1
ATOM 4843 C C . SER A 1 612 ? -18.068 -30.739 27.067 1.00 50.84 612 SER A C 1
ATOM 4845 O O . SER A 1 612 ? -17.125 -30.640 27.846 1.00 50.84 612 SER A O 1
ATOM 4847 N N . ALA A 1 613 ? -19.274 -30.228 27.343 1.00 49.72 613 ALA A N 1
ATOM 4848 C CA . ALA A 1 613 ? -19.585 -29.482 28.568 1.00 49.72 613 ALA A CA 1
ATOM 4849 C C . ALA A 1 613 ? -19.324 -30.296 29.855 1.00 49.72 613 ALA A C 1
ATOM 4851 O O . ALA A 1 613 ? -18.971 -29.742 30.893 1.00 49.72 613 ALA A O 1
ATOM 4852 N N . ARG A 1 614 ? -19.427 -31.635 29.796 1.00 48.69 614 ARG A N 1
ATOM 4853 C CA . ARG A 1 614 ? -19.094 -32.518 30.932 1.00 48.69 614 ARG A CA 1
ATOM 4854 C C . ARG A 1 614 ? -17.598 -32.562 31.257 1.00 48.69 614 ARG A C 1
ATOM 4856 O O . ARG A 1 614 ? -17.264 -32.948 32.371 1.00 48.69 614 ARG A O 1
ATOM 4863 N N . LYS A 1 615 ? -16.714 -32.214 30.313 1.00 48.19 615 LYS A N 1
ATOM 4864 C CA . LYS A 1 615 ? -15.252 -32.275 30.495 1.00 48.19 615 LYS A CA 1
ATOM 4865 C C . LYS A 1 615 ? -14.654 -30.997 31.093 1.00 48.19 615 LYS A C 1
ATOM 4867 O O . LYS A 1 615 ? -13.541 -31.056 31.599 1.00 48.19 615 LYS A O 1
ATOM 4872 N N . CYS A 1 616 ? -15.376 -29.875 31.060 1.00 50.06 616 CYS A N 1
ATOM 4873 C CA . CYS A 1 616 ? -14.847 -28.558 31.435 1.00 50.06 616 CYS A CA 1
ATOM 4874 C C . CYS A 1 616 ? -15.173 -28.115 32.869 1.00 50.06 616 CYS A C 1
ATOM 4876 O O . CYS A 1 616 ? -14.793 -27.012 33.239 1.00 50.06 616 CYS A O 1
ATOM 4878 N N . TRP A 1 617 ? -15.852 -28.933 33.682 1.00 51.66 617 TRP A N 1
ATOM 4879 C CA . TRP A 1 617 ? -16.052 -28.624 35.101 1.00 51.66 617 TRP A CA 1
ATOM 4880 C C . TRP A 1 617 ? -14.910 -29.231 35.924 1.00 51.66 617 TRP A C 1
ATOM 4882 O O . TRP A 1 617 ? -14.912 -30.448 36.153 1.00 51.66 617 TRP A O 1
ATOM 4892 N N . PRO A 1 618 ? -13.916 -28.441 36.368 1.00 54.25 618 PRO A N 1
ATOM 4893 C CA . PRO A 1 618 ? -12.948 -28.948 37.315 1.00 54.25 618 PRO A CA 1
ATOM 4894 C C . PRO A 1 618 ? -13.683 -29.136 38.642 1.00 54.25 618 PRO A C 1
ATOM 4896 O O . PRO A 1 618 ? -14.098 -28.175 39.282 1.00 54.25 618 PRO A O 1
ATOM 4899 N N . SER A 1 619 ? -13.869 -30.393 39.042 1.00 53.62 619 SER A N 1
ATOM 4900 C CA . SER A 1 619 ? -14.444 -30.728 40.344 1.00 53.62 619 SER A CA 1
ATOM 4901 C C . SER A 1 619 ? -13.744 -29.913 41.443 1.00 53.62 619 SER A C 1
ATOM 4903 O O . SER A 1 619 ? -12.509 -29.844 41.422 1.00 53.62 619 SER A O 1
ATOM 4905 N N . PRO A 1 620 ? -14.454 -29.321 42.415 1.00 50.97 620 PRO A N 1
ATOM 4906 C CA . PRO A 1 620 ? -13.836 -28.635 43.546 1.00 50.97 620 PRO A CA 1
ATOM 4907 C C . PRO A 1 620 ? -12.797 -29.494 44.266 1.00 50.97 620 PRO A C 1
ATOM 4909 O O . PRO A 1 620 ? -11.805 -28.955 44.749 1.00 50.97 620 PRO A O 1
ATOM 4912 N N . SER A 1 621 ? -12.923 -30.827 44.238 1.00 51.56 621 SER A N 1
ATOM 4913 C CA . SER A 1 621 ? -11.878 -31.767 44.673 1.00 51.56 621 SER A CA 1
ATOM 4914 C C . SER A 1 621 ? -10.596 -31.727 43.822 1.00 51.56 621 SER A C 1
ATOM 4916 O O . SER A 1 621 ? -9.501 -31.774 44.372 1.00 51.56 621 SER A O 1
ATOM 4918 N N . ILE A 1 622 ? -10.696 -31.576 42.497 1.00 53.38 622 ILE A N 1
ATOM 4919 C CA . ILE A 1 622 ? -9.561 -31.398 41.573 1.00 53.38 622 ILE A CA 1
ATOM 4920 C C . ILE A 1 622 ? -8.950 -30.005 41.745 1.00 53.38 622 ILE A C 1
ATOM 4922 O O . ILE A 1 622 ? -7.730 -29.886 41.793 1.00 53.38 622 ILE A O 1
ATOM 4926 N N . VAL A 1 623 ? -9.764 -28.956 41.900 1.00 53.59 623 VAL A N 1
ATOM 4927 C CA . VAL A 1 623 ? -9.274 -27.585 42.136 1.00 53.59 623 VAL A CA 1
ATOM 4928 C C . VAL A 1 623 ? -8.589 -27.470 43.493 1.00 53.59 623 VAL A C 1
ATOM 4930 O O . VAL A 1 623 ? -7.516 -26.881 43.589 1.00 53.59 623 VAL A O 1
ATOM 4933 N N . SER A 1 624 ? -9.158 -28.054 44.548 1.00 51.38 624 SER A N 1
ATOM 4934 C CA . SER A 1 624 ? -8.520 -28.104 45.867 1.00 51.38 624 SER A CA 1
ATOM 4935 C C . SER A 1 624 ? -7.282 -29.003 45.864 1.00 51.38 624 SER A C 1
ATOM 4937 O O . SER A 1 624 ? -6.292 -28.647 46.496 1.00 51.38 624 SER A O 1
ATOM 4939 N N . HIS A 1 625 ? -7.257 -30.089 45.084 1.00 50.62 625 HIS A N 1
ATOM 4940 C CA . HIS A 1 625 ? -6.055 -30.895 44.850 1.00 50.62 625 HIS A CA 1
ATOM 4941 C C . HIS A 1 625 ? -4.959 -30.117 44.100 1.00 50.62 625 HIS A C 1
ATOM 4943 O O . HIS A 1 625 ? -3.806 -30.123 44.524 1.00 50.62 625 HIS A O 1
ATOM 4949 N N . LEU A 1 626 ? -5.303 -29.378 43.043 1.00 49.81 626 LEU A N 1
ATOM 4950 C CA . LEU A 1 626 ? -4.375 -28.518 42.302 1.00 49.81 626 LEU A CA 1
ATOM 4951 C C . LEU A 1 626 ? -3.881 -27.353 43.165 1.00 49.81 626 LEU A C 1
ATOM 4953 O O . LEU A 1 626 ? -2.682 -27.100 43.203 1.00 49.81 626 LEU A O 1
ATOM 4957 N N . ARG A 1 627 ? -4.756 -26.701 43.941 1.00 49.56 627 ARG A N 1
ATOM 4958 C CA . ARG A 1 627 ? -4.367 -25.700 44.950 1.00 49.56 627 ARG A CA 1
ATOM 4959 C C . ARG A 1 627 ? -3.478 -26.302 46.040 1.00 49.56 627 ARG A C 1
ATOM 4961 O O . ARG A 1 627 ? -2.578 -25.619 46.510 1.00 49.56 627 ARG A O 1
ATOM 4968 N N . ARG A 1 628 ? -3.672 -27.570 46.417 1.00 50.72 628 ARG A N 1
ATOM 4969 C CA . ARG A 1 628 ? -2.817 -28.303 47.371 1.00 50.72 628 ARG A CA 1
ATOM 4970 C C . ARG A 1 628 ? -1.433 -28.600 46.787 1.00 50.72 628 ARG A C 1
ATOM 4972 O O . ARG A 1 628 ? -0.447 -28.487 47.508 1.00 50.72 628 ARG A O 1
ATOM 4979 N N . ILE A 1 629 ? -1.350 -28.926 45.495 1.00 50.69 629 ILE A N 1
ATOM 4980 C CA . ILE A 1 629 ? -0.085 -29.121 44.766 1.00 50.69 629 ILE A CA 1
ATOM 4981 C C . ILE A 1 629 ? 0.654 -27.786 44.593 1.00 50.69 629 ILE A C 1
ATOM 4983 O O . ILE A 1 629 ? 1.830 -27.682 44.932 1.00 50.69 629 ILE A O 1
ATOM 4987 N N . LEU A 1 630 ? -0.043 -26.752 44.119 1.00 45.62 630 LEU A N 1
ATOM 4988 C CA . LEU A 1 630 ? 0.521 -25.425 43.854 1.00 45.62 630 LEU A CA 1
ATOM 4989 C C . LEU A 1 630 ? 0.863 -24.670 45.150 1.00 45.62 630 LEU A C 1
ATOM 4991 O O . LEU A 1 630 ? 1.892 -24.006 45.228 1.00 45.62 630 LEU A O 1
ATOM 4995 N N . GLY A 1 631 ? 0.050 -24.821 46.199 1.00 45.38 631 GLY A N 1
ATOM 4996 C CA . GLY A 1 631 ? 0.314 -24.280 47.535 1.00 45.38 631 GLY A CA 1
ATOM 4997 C C . GLY A 1 631 ? 1.452 -24.999 48.264 1.00 45.38 631 GLY A C 1
ATOM 4998 O O . GLY A 1 631 ? 2.151 -24.381 49.062 1.00 45.38 631 GLY A O 1
ATOM 4999 N N . GLY A 1 632 ? 1.704 -26.273 47.940 1.00 45.06 632 GLY A N 1
ATOM 5000 C CA . GLY A 1 632 ? 2.833 -27.052 48.458 1.00 45.06 632 GLY A CA 1
ATOM 5001 C C . GLY A 1 632 ? 4.207 -26.592 47.955 1.00 45.06 632 GLY A C 1
ATOM 5002 O O . GLY A 1 632 ? 5.216 -26.944 48.560 1.00 45.06 632 GLY A O 1
ATOM 5003 N N . TYR A 1 633 ? 4.266 -25.768 46.903 1.00 41.34 633 TYR A N 1
ATOM 5004 C CA . TYR A 1 633 ? 5.520 -25.184 46.408 1.00 41.34 633 TYR A CA 1
ATOM 5005 C C . TYR A 1 633 ? 6.032 -24.005 47.251 1.00 41.34 633 TYR A C 1
ATOM 5007 O O . TYR A 1 633 ? 7.164 -23.562 47.060 1.00 41.34 633 TYR A O 1
ATOM 5015 N N . ARG A 1 634 ? 5.249 -23.513 48.221 1.00 42.09 634 ARG A N 1
ATOM 5016 C CA . ARG A 1 634 ? 5.724 -22.541 49.213 1.00 42.09 634 ARG A CA 1
ATOM 5017 C C . ARG A 1 634 ? 6.047 -23.255 50.532 1.00 42.09 634 ARG A C 1
ATOM 5019 O O . ARG A 1 634 ? 5.178 -23.477 51.362 1.00 42.09 634 ARG A O 1
ATOM 5026 N N . ASN A 1 635 ? 7.334 -23.557 50.713 1.00 40.88 635 ASN A N 1
ATOM 5027 C CA . ASN A 1 635 ? 7.991 -23.967 51.964 1.00 40.88 635 ASN A CA 1
ATOM 5028 C C . ASN A 1 635 ? 7.528 -25.282 52.619 1.00 40.88 635 ASN A C 1
ATOM 5030 O O . ASN A 1 635 ? 6.807 -25.313 53.616 1.00 40.88 635 ASN A O 1
ATOM 5034 N N . THR A 1 636 ? 8.101 -26.394 52.162 1.00 40.84 636 THR A N 1
ATOM 5035 C CA . THR A 1 636 ? 8.086 -27.666 52.893 1.00 40.84 636 THR A CA 1
ATOM 5036 C C . THR A 1 636 ? 9.253 -27.750 53.881 1.00 40.84 636 THR A C 1
ATOM 5038 O O . THR A 1 636 ? 10.362 -28.103 53.487 1.00 40.84 636 THR A O 1
ATOM 5041 N N . ALA A 1 637 ? 9.001 -27.492 55.170 1.00 38.34 637 ALA A N 1
ATOM 5042 C CA . ALA A 1 637 ? 9.840 -28.045 56.246 1.00 38.34 637 ALA A CA 1
ATOM 5043 C C . ALA A 1 637 ? 9.155 -28.173 57.624 1.00 38.34 637 ALA A C 1
ATOM 5045 O O . ALA A 1 637 ? 9.538 -29.061 58.377 1.00 38.34 637 ALA A O 1
ATOM 5046 N N . PHE A 1 638 ? 8.139 -27.371 57.977 1.00 37.53 638 PHE A N 1
ATOM 5047 C CA . PHE A 1 638 ? 7.767 -27.225 59.402 1.00 37.53 638 PHE A CA 1
ATOM 5048 C C . PHE A 1 638 ? 6.277 -27.276 59.771 1.00 37.53 638 PHE A C 1
ATOM 5050 O O . PHE A 1 638 ? 5.893 -26.786 60.826 1.00 37.53 638 PHE A O 1
ATOM 5057 N N . VAL A 1 639 ? 5.418 -27.919 58.979 1.00 40.81 639 VAL A N 1
ATOM 5058 C CA . VAL A 1 639 ? 3.985 -28.010 59.321 1.00 40.81 639 VAL A CA 1
ATOM 5059 C C . VAL A 1 639 ? 3.514 -29.457 59.261 1.00 40.81 639 VAL A C 1
ATOM 5061 O O . VAL A 1 639 ? 2.882 -29.881 58.300 1.00 40.81 639 VAL A O 1
ATOM 5064 N N . ARG A 1 640 ? 3.875 -30.264 60.268 1.00 37.72 640 ARG A N 1
ATOM 5065 C CA . ARG A 1 640 ? 3.388 -31.655 60.360 1.00 37.72 640 ARG A CA 1
ATOM 5066 C C . ARG A 1 640 ? 2.190 -31.858 61.288 1.00 37.72 640 ARG A C 1
ATOM 5068 O O . ARG A 1 640 ? 1.548 -32.887 61.143 1.00 37.72 640 ARG A O 1
ATOM 5075 N N . TYR A 1 641 ? 1.832 -30.913 62.163 1.00 41.56 641 TYR A N 1
ATOM 5076 C CA . TYR A 1 641 ? 0.742 -31.123 63.134 1.00 41.56 641 TYR A CA 1
ATOM 5077 C C . TYR A 1 641 ? 0.069 -29.819 63.615 1.00 41.56 641 TYR A C 1
ATOM 5079 O O . TYR A 1 641 ? 0.025 -29.573 64.815 1.00 41.56 641 TYR A O 1
ATOM 5087 N N . SER A 1 642 ? -0.459 -28.979 62.711 1.00 36.53 642 SER A N 1
ATOM 5088 C CA . SER A 1 642 ? -1.332 -27.855 63.117 1.00 36.53 642 SER A CA 1
ATOM 5089 C C . SER A 1 642 ? -2.807 -28.150 62.778 1.00 36.53 642 SER A C 1
ATOM 5091 O O . SER A 1 642 ? -3.074 -28.531 61.632 1.00 36.53 642 SER A O 1
ATOM 5093 N N . PRO A 1 643 ? -3.769 -27.997 63.717 1.00 40.09 643 PRO A N 1
ATOM 5094 C CA . PRO A 1 643 ? -5.205 -28.234 63.487 1.00 40.09 643 PRO A CA 1
ATOM 5095 C C . PRO A 1 643 ? -5.811 -27.368 62.374 1.00 40.09 643 PRO A C 1
ATOM 5097 O O . PRO A 1 643 ? -6.802 -27.749 61.762 1.00 40.09 643 PRO A O 1
ATOM 5100 N N . GLU A 1 644 ? -5.183 -26.230 62.079 1.00 39.16 644 GLU A N 1
ATOM 5101 C CA . GLU A 1 644 ? -5.620 -25.222 61.102 1.00 39.16 644 GLU A CA 1
ATOM 5102 C C . GLU A 1 644 ? -5.583 -25.717 59.642 1.00 39.16 644 GLU A C 1
ATOM 5104 O O . GLU A 1 644 ? -6.168 -25.104 58.755 1.00 39.16 644 GLU A O 1
ATOM 5109 N N . HIS A 1 645 ? -4.931 -26.856 59.384 1.00 42.59 645 HIS A N 1
ATOM 5110 C CA . HIS A 1 645 ? -4.848 -27.482 58.060 1.00 42.59 645 HIS A CA 1
ATOM 5111 C C . HIS A 1 645 ? -5.679 -28.769 57.929 1.00 42.59 645 HIS A C 1
ATOM 5113 O O . HIS A 1 645 ? -5.586 -29.455 56.910 1.00 42.59 645 HIS A O 1
ATOM 5119 N N . MET A 1 646 ? -6.490 -29.110 58.937 1.00 40.72 646 MET A N 1
ATOM 5120 C CA . MET A 1 646 ? -7.445 -30.218 58.877 1.00 40.72 646 MET A CA 1
ATOM 5121 C C . MET A 1 646 ? -8.809 -29.704 58.403 1.00 40.72 646 MET A C 1
ATOM 5123 O O . MET A 1 646 ? -9.512 -29.013 59.133 1.00 40.72 646 MET A O 1
ATOM 5127 N N . THR A 1 647 ? -9.209 -30.068 57.184 1.00 45.88 647 THR A N 1
ATOM 5128 C CA . THR A 1 647 ? -10.577 -29.847 56.694 1.00 45.88 647 THR A CA 1
ATOM 5129 C C . THR A 1 647 ? -11.427 -31.080 56.996 1.00 45.88 647 THR A C 1
ATOM 5131 O O . THR A 1 647 ? -11.184 -32.171 56.483 1.00 45.88 647 THR A O 1
ATOM 5134 N N . LEU A 1 648 ? -12.420 -30.917 57.874 1.00 42.91 648 LEU A N 1
ATOM 5135 C CA . LEU A 1 648 ? -13.459 -31.918 58.122 1.00 42.91 648 LEU A CA 1
ATOM 5136 C C . LEU A 1 648 ? -14.381 -31.943 56.899 1.00 42.91 648 LEU A C 1
ATOM 5138 O O . LEU A 1 648 ? -15.173 -31.024 56.710 1.00 42.91 648 LEU A O 1
ATOM 5142 N N . THR A 1 649 ? -14.255 -32.962 56.051 1.00 53.88 649 THR A N 1
ATOM 5143 C CA . THR A 1 649 ? -15.084 -33.104 54.845 1.00 53.88 649 THR A CA 1
ATOM 5144 C C . THR A 1 649 ? -16.127 -34.199 55.052 1.00 53.88 649 THR A C 1
ATOM 5146 O O . THR A 1 649 ? -15.812 -35.330 55.430 1.00 53.88 649 THR A O 1
ATOM 5149 N N . ASP A 1 650 ? -17.394 -33.840 54.856 1.00 63.31 650 ASP A N 1
ATOM 5150 C CA . ASP A 1 650 ? -18.496 -34.788 54.713 1.00 63.31 650 ASP A CA 1
ATOM 5151 C C . ASP A 1 650 ? -18.670 -35.062 53.212 1.00 63.31 650 ASP A C 1
ATOM 5153 O O . ASP A 1 650 ? -18.932 -34.140 52.442 1.00 63.31 650 ASP A O 1
ATOM 5157 N N . ASP A 1 651 ? -18.492 -36.318 52.792 1.00 63.12 651 ASP A N 1
ATOM 5158 C CA . ASP A 1 651 ? -18.546 -36.727 51.377 1.00 63.12 651 ASP A CA 1
ATOM 5159 C C . ASP A 1 651 ? -19.909 -36.411 50.731 1.00 63.12 651 ASP A C 1
ATOM 5161 O O . ASP A 1 651 ? -19.984 -36.089 49.548 1.00 63.12 651 ASP A O 1
ATOM 5165 N N . VAL A 1 652 ? -20.997 -36.437 51.508 1.00 66.44 652 VAL A N 1
ATOM 5166 C CA . VAL A 1 652 ? -22.335 -36.089 51.016 1.00 66.44 652 VAL A CA 1
ATOM 5167 C C . VAL A 1 652 ? -22.442 -34.581 50.805 1.00 66.44 652 VAL A C 1
ATOM 5169 O O . VAL A 1 652 ? -22.914 -34.154 49.754 1.00 66.44 652 VAL A O 1
ATOM 5172 N N . LEU A 1 653 ? -21.977 -33.772 51.763 1.00 66.62 653 LEU A N 1
ATOM 5173 C CA . LEU A 1 653 ? -22.009 -32.309 51.638 1.00 66.62 653 LEU A CA 1
ATOM 5174 C C . LEU A 1 653 ? -21.067 -31.799 50.545 1.00 66.62 653 LEU A C 1
ATOM 5176 O O . LEU A 1 653 ? -21.448 -30.893 49.812 1.00 66.62 653 LEU A O 1
ATOM 5180 N N . CYS A 1 654 ? -19.887 -32.401 50.382 1.00 65.12 654 CYS A N 1
ATOM 5181 C CA . CYS A 1 654 ? -18.972 -32.056 49.295 1.00 65.12 654 CYS A CA 1
ATOM 5182 C C . CYS A 1 654 ? -19.597 -32.354 47.928 1.00 65.12 654 CYS A C 1
ATOM 5184 O O . CYS A 1 654 ? -19.643 -31.470 47.083 1.00 65.12 654 CYS A O 1
ATOM 5186 N N . ARG A 1 655 ? -20.170 -33.548 47.718 1.00 66.88 655 ARG A N 1
ATOM 5187 C CA . ARG A 1 655 ? -20.831 -33.876 46.439 1.00 66.88 655 ARG A CA 1
ATOM 5188 C C . ARG A 1 655 ? -22.072 -33.019 46.169 1.00 66.88 655 ARG A C 1
ATOM 5190 O O . ARG A 1 655 ? -22.400 -32.777 45.011 1.00 66.88 655 ARG A O 1
ATOM 5197 N N . LEU A 1 656 ? -22.778 -32.586 47.215 1.00 72.56 656 LEU A N 1
ATOM 5198 C CA . LEU A 1 656 ? -23.908 -31.664 47.093 1.00 72.56 656 LEU A CA 1
ATOM 5199 C C . LEU A 1 656 ? -23.462 -30.253 46.708 1.00 72.56 656 LEU A C 1
ATOM 5201 O O . LEU A 1 656 ? -24.054 -29.688 45.795 1.00 72.56 656 LEU A O 1
ATOM 5205 N N . ALA A 1 657 ? -22.427 -29.722 47.362 1.00 66.94 657 ALA A N 1
ATOM 5206 C CA . ALA A 1 657 ? -21.842 -28.425 47.030 1.00 66.94 657 ALA A CA 1
ATOM 5207 C C . ALA A 1 657 ? -21.275 -28.424 45.602 1.00 66.94 657 ALA A C 1
ATOM 5209 O O . ALA A 1 657 ? -21.582 -27.528 44.824 1.00 66.94 657 ALA A O 1
ATOM 5210 N N . ASP A 1 658 ? -20.560 -29.485 45.215 1.00 67.06 658 ASP A N 1
ATOM 5211 C CA . ASP A 1 658 ? -20.015 -29.647 43.865 1.00 67.06 658 ASP A CA 1
ATOM 5212 C C . ASP A 1 658 ? -21.117 -29.633 42.794 1.00 67.06 658 ASP A C 1
ATOM 5214 O O . ASP A 1 658 ? -20.960 -29.015 41.740 1.00 67.06 658 ASP A O 1
ATOM 5218 N N . GLU A 1 659 ? -22.241 -30.313 43.043 1.00 72.00 659 GLU A N 1
ATOM 5219 C CA . GLU A 1 659 ? -23.354 -30.370 42.092 1.00 72.00 659 GLU A CA 1
ATOM 5220 C C . GLU A 1 659 ? -24.200 -29.086 42.112 1.00 72.00 659 GLU A C 1
ATOM 5222 O O . GLU A 1 659 ? -24.786 -28.716 41.094 1.00 72.00 659 GLU A O 1
ATOM 5227 N N . GLU A 1 660 ? -24.245 -28.376 43.239 1.00 72.56 660 GLU A N 1
ATOM 5228 C CA . GLU A 1 660 ? -24.858 -27.055 43.347 1.00 72.56 660 GLU A CA 1
ATOM 5229 C C . GLU A 1 660 ? -24.073 -25.997 42.566 1.00 72.56 660 GLU A C 1
ATOM 5231 O O . GLU A 1 660 ? -24.666 -25.301 41.738 1.00 72.56 660 GLU A O 1
ATOM 5236 N N . ASP A 1 661 ? -22.755 -25.936 42.756 1.00 63.81 661 ASP A N 1
ATOM 5237 C CA . ASP A 1 661 ? -21.858 -25.047 42.018 1.00 63.81 661 ASP A CA 1
ATOM 5238 C C . ASP A 1 661 ? -21.895 -25.366 40.518 1.00 63.81 661 ASP A C 1
ATOM 5240 O O . ASP A 1 661 ? -21.993 -24.469 39.676 1.00 63.81 661 ASP A O 1
ATOM 5244 N N . ARG A 1 662 ? -21.923 -26.657 40.164 1.00 63.38 662 ARG A N 1
ATOM 5245 C CA . ARG A 1 662 ? -22.061 -27.098 38.773 1.00 63.38 662 ARG A CA 1
ATOM 5246 C C . ARG A 1 662 ? -23.381 -26.647 38.159 1.00 63.38 662 ARG A C 1
ATOM 5248 O O . ARG A 1 662 ? -23.410 -26.241 36.997 1.00 63.38 662 ARG A O 1
ATOM 5255 N N . MET A 1 663 ? -24.485 -26.747 38.899 1.00 68.88 663 MET A N 1
ATOM 5256 C CA . MET A 1 663 ? -25.775 -26.262 38.415 1.00 68.88 663 MET A CA 1
ATOM 5257 C C . MET A 1 663 ? -25.788 -24.740 38.304 1.00 68.88 663 MET A C 1
ATOM 5259 O O . MET A 1 663 ? -26.298 -24.245 37.312 1.00 68.88 663 MET A O 1
ATOM 5263 N N . ALA A 1 664 ? -25.176 -24.010 39.239 1.00 62.62 664 ALA A N 1
ATOM 5264 C CA . ALA A 1 664 ? -25.049 -22.556 39.159 1.00 62.62 664 ALA A CA 1
ATOM 5265 C C . ALA A 1 664 ? -24.214 -22.088 37.950 1.00 62.62 664 ALA A C 1
ATOM 5267 O O . ALA A 1 664 ? -24.474 -21.013 37.419 1.00 62.62 664 ALA A O 1
ATOM 5268 N N . TYR A 1 665 ? -23.248 -22.895 37.500 1.00 55.56 665 TYR A N 1
ATOM 5269 C CA . TYR A 1 665 ? -22.367 -22.561 36.379 1.00 55.56 665 TYR A CA 1
ATOM 5270 C C . TYR A 1 665 ? -22.880 -23.000 35.000 1.00 55.56 665 TYR A C 1
ATOM 5272 O O . TYR A 1 665 ? -22.661 -22.298 34.019 1.00 55.56 665 TYR A O 1
ATOM 5280 N N . ILE A 1 666 ? -23.527 -24.168 34.893 1.00 54.47 666 ILE A N 1
ATOM 5281 C CA . ILE A 1 666 ? -23.873 -24.769 33.589 1.00 54.47 666 ILE A CA 1
ATOM 5282 C C . ILE A 1 666 ? -25.328 -24.480 33.179 1.00 54.47 666 ILE A C 1
ATOM 5284 O O . ILE A 1 666 ? -25.626 -24.484 31.987 1.00 54.47 666 ILE A O 1
ATOM 5288 N N . LEU A 1 667 ? -26.259 -24.273 34.120 1.00 53.47 667 LEU A N 1
ATOM 5289 C CA . LEU A 1 667 ? -27.697 -24.262 33.819 1.00 53.47 667 LEU A CA 1
ATOM 5290 C C . LEU A 1 667 ? -28.472 -23.291 34.723 1.00 53.47 667 LEU A C 1
ATOM 5292 O O . LEU A 1 667 ? -28.543 -23.506 35.932 1.00 53.47 667 LEU A O 1
ATOM 5296 N N . ASP A 1 668 ? -29.199 -22.332 34.143 1.00 54.31 668 ASP A N 1
ATOM 5297 C CA . ASP A 1 668 ? -30.252 -21.581 34.852 1.00 54.31 668 ASP A CA 1
ATOM 5298 C C . ASP A 1 668 ? -31.457 -22.504 35.141 1.00 54.31 668 ASP A C 1
ATOM 5300 O O . ASP A 1 668 ? -32.510 -22.478 34.503 1.00 54.31 668 ASP A O 1
ATOM 5304 N N . THR A 1 669 ? -31.238 -23.469 36.036 1.00 57.69 669 THR A N 1
ATOM 5305 C CA . THR A 1 669 ? -32.117 -24.621 36.233 1.00 57.69 669 THR A CA 1
ATOM 5306 C C . THR A 1 669 ? -33.296 -24.211 37.122 1.00 57.69 669 THR A C 1
ATOM 5308 O O . THR A 1 669 ? -33.067 -23.720 38.234 1.00 57.69 669 THR A O 1
ATOM 5311 N N . PRO A 1 670 ? -34.560 -24.474 36.730 1.00 70.56 670 PRO A N 1
ATOM 5312 C CA . PRO A 1 670 ? -35.722 -24.184 37.566 1.00 70.56 670 PRO A CA 1
ATOM 5313 C C . PRO A 1 670 ? -35.595 -24.798 38.968 1.00 70.56 670 PRO A C 1
ATOM 5315 O O . PRO A 1 670 ? -35.173 -25.949 39.123 1.00 70.56 670 PRO A O 1
ATOM 5318 N N . ARG A 1 671 ? -36.012 -24.051 40.002 1.00 68.81 671 ARG A N 1
ATOM 5319 C CA . ARG A 1 671 ? -35.829 -24.413 41.427 1.00 68.81 671 ARG A CA 1
ATOM 5320 C C . ARG A 1 671 ? -36.295 -25.834 41.777 1.00 68.81 671 ARG A C 1
ATOM 5322 O O . ARG A 1 671 ? -35.675 -26.502 42.599 1.00 68.81 671 ARG A O 1
ATOM 5329 N N . THR A 1 672 ? -37.361 -26.312 41.139 1.00 73.12 672 THR A N 1
ATOM 5330 C CA . THR A 1 672 ? -37.915 -27.660 41.338 1.00 73.12 672 THR A CA 1
ATOM 5331 C C . THR A 1 672 ? -36.998 -28.760 40.806 1.00 73.12 672 THR A C 1
ATOM 5333 O O . THR A 1 672 ? -36.756 -29.743 41.503 1.00 73.12 672 THR A O 1
ATOM 5336 N N . GLN A 1 673 ? -36.430 -28.589 39.611 1.00 70.81 673 GLN A N 1
ATOM 5337 C CA . GLN A 1 673 ? -35.483 -29.544 39.030 1.00 70.81 673 GLN A CA 1
ATOM 5338 C C . GLN A 1 673 ? -34.151 -29.550 39.790 1.00 70.81 673 GLN A C 1
ATOM 5340 O O . GLN A 1 673 ? -33.587 -30.621 40.018 1.00 70.81 673 GLN A O 1
ATOM 5345 N N . ARG A 1 674 ? -33.702 -28.380 40.266 1.00 75.50 674 ARG A N 1
ATOM 5346 C CA . ARG A 1 674 ? -32.524 -28.240 41.139 1.00 75.50 674 ARG A CA 1
ATOM 5347 C C . ARG A 1 674 ? -32.670 -29.075 42.416 1.00 75.50 674 ARG A C 1
ATOM 5349 O O . ARG A 1 674 ? -31.779 -29.855 42.743 1.00 75.50 674 ARG A O 1
ATOM 5356 N N . GLY A 1 675 ? -33.819 -28.978 43.091 1.00 75.12 675 GLY A N 1
ATOM 5357 C CA . GLY A 1 675 ? -34.100 -29.749 44.307 1.00 75.12 675 GLY A CA 1
ATOM 5358 C C . GLY A 1 675 ? -34.114 -31.264 44.082 1.00 75.12 675 GLY A C 1
ATOM 5359 O O . GLY A 1 675 ? -33.523 -32.009 44.862 1.00 75.12 675 GLY A O 1
ATOM 5360 N N . VAL A 1 676 ? -34.723 -31.728 42.985 1.00 79.56 676 VAL A N 1
ATOM 5361 C CA . VAL A 1 676 ? -34.752 -33.160 42.630 1.00 79.56 676 VAL A CA 1
ATOM 5362 C C . VAL A 1 676 ? -33.343 -33.696 42.370 1.00 79.56 676 VAL A C 1
ATOM 5364 O O . VAL A 1 676 ? -33.009 -34.787 42.831 1.00 79.56 676 VAL A O 1
ATOM 5367 N N . ARG A 1 677 ? -32.504 -32.927 41.668 1.00 77.56 677 ARG A N 1
ATOM 5368 C CA . ARG A 1 677 ? -31.137 -33.337 41.332 1.00 77.56 677 ARG A CA 1
ATOM 5369 C C . ARG A 1 677 ? -30.245 -33.418 42.568 1.00 77.56 677 ARG A C 1
ATOM 5371 O O . ARG A 1 677 ? -29.598 -34.440 42.764 1.00 77.56 677 ARG A O 1
ATOM 5378 N N . LEU A 1 678 ? -30.282 -32.405 43.438 1.00 81.19 678 LEU A N 1
ATOM 5379 C CA . LEU A 1 678 ? -29.553 -32.422 44.714 1.00 81.19 678 LEU A CA 1
ATOM 5380 C C . LEU A 1 678 ? -29.989 -33.604 45.583 1.00 81.19 678 LEU A C 1
ATOM 5382 O O . LEU A 1 678 ? -29.150 -34.328 46.112 1.00 81.19 678 LEU A O 1
ATOM 5386 N N . TYR A 1 679 ? -31.296 -33.865 45.667 1.00 79.75 679 TYR A N 1
ATOM 5387 C CA . TYR A 1 679 ? -31.815 -35.007 46.414 1.00 79.75 679 TYR A CA 1
ATOM 5388 C C . TYR A 1 679 ? -31.301 -36.343 45.861 1.00 79.75 679 TYR A C 1
ATOM 5390 O O . TYR A 1 679 ? -30.851 -37.194 46.627 1.00 79.75 679 TYR A O 1
ATOM 5398 N N . GLN A 1 680 ? -31.303 -36.525 44.538 1.00 80.75 680 GLN A N 1
ATOM 5399 C CA . GLN A 1 680 ? -30.759 -37.727 43.898 1.00 80.75 680 GLN A CA 1
ATOM 5400 C C . GLN A 1 680 ? -29.250 -37.877 44.129 1.00 80.75 680 GLN A C 1
ATOM 5402 O O . GLN A 1 680 ? -28.791 -38.982 44.421 1.00 80.75 680 GLN A O 1
ATOM 5407 N N . THR A 1 681 ? -28.487 -36.785 44.057 1.00 78.81 681 THR A N 1
ATOM 5408 C CA . THR A 1 681 ? -27.045 -36.779 44.335 1.00 78.81 681 THR A CA 1
ATOM 5409 C C . THR A 1 681 ? -26.754 -37.165 45.785 1.00 78.81 681 THR A C 1
ATOM 5411 O O . THR A 1 681 ? -25.917 -38.039 46.013 1.00 78.81 681 THR A O 1
ATOM 5414 N N . ALA A 1 682 ? -27.499 -36.623 46.755 1.00 75.38 682 ALA A N 1
ATOM 5415 C CA . ALA A 1 682 ? -27.401 -37.032 48.159 1.00 75.38 682 ALA A CA 1
ATOM 5416 C C . ALA A 1 682 ? -27.700 -38.526 48.339 1.00 75.38 682 ALA A C 1
ATOM 5418 O O . ALA A 1 682 ? -26.969 -39.243 49.020 1.00 75.38 682 ALA A O 1
ATOM 5419 N N . LEU A 1 683 ? -28.760 -39.022 47.698 1.00 78.38 683 LEU A N 1
ATOM 5420 C CA . LEU A 1 683 ? -29.194 -40.413 47.819 1.00 78.38 683 LEU A CA 1
ATOM 5421 C C . LEU A 1 683 ? -28.182 -41.384 47.195 1.00 78.38 683 LEU A C 1
ATOM 5423 O O . LEU A 1 683 ? -27.947 -42.462 47.739 1.00 78.38 683 LEU A O 1
ATOM 5427 N N . ASN A 1 684 ? -27.546 -40.990 46.092 1.00 74.25 684 ASN A N 1
ATOM 5428 C CA . ASN A 1 684 ? -26.467 -41.746 45.461 1.00 74.25 684 ASN A CA 1
ATOM 5429 C C . ASN A 1 684 ? -25.197 -41.748 46.323 1.00 74.25 684 ASN A C 1
ATOM 5431 O O . ASN A 1 684 ? -24.615 -42.810 46.530 1.00 74.25 684 ASN A O 1
ATOM 5435 N N . ALA A 1 685 ? -24.816 -40.601 46.895 1.00 68.94 685 ALA A N 1
ATOM 5436 C CA . ALA A 1 685 ? -23.681 -40.496 47.815 1.00 68.94 685 ALA A CA 1
ATOM 5437 C C . ALA A 1 685 ? -23.874 -41.348 49.085 1.00 68.94 685 ALA A C 1
ATOM 5439 O O . ALA A 1 685 ? -22.935 -41.958 49.589 1.00 68.94 685 ALA A O 1
ATOM 5440 N N . LEU A 1 686 ? -25.112 -41.452 49.576 1.00 69.94 686 LEU A N 1
ATOM 5441 C CA . LEU A 1 686 ? -25.470 -42.315 50.706 1.00 69.94 686 LEU A CA 1
ATOM 5442 C C . LEU A 1 686 ? -25.517 -43.811 50.341 1.00 69.94 686 LEU A C 1
ATOM 5444 O O . LEU A 1 686 ? -25.378 -44.663 51.219 1.00 69.94 686 LEU A O 1
ATOM 5448 N N . ARG A 1 687 ? -25.740 -44.150 49.064 1.00 68.69 687 ARG A N 1
ATOM 5449 C CA . ARG A 1 687 ? -25.808 -45.536 48.567 1.00 68.69 687 ARG A CA 1
ATOM 5450 C C . ARG A 1 687 ? -24.451 -46.121 48.189 1.00 68.69 687 ARG A C 1
ATOM 5452 O O . ARG A 1 687 ? -24.327 -47.345 48.215 1.00 68.69 687 ARG A O 1
ATOM 5459 N N . ASP A 1 688 ? -23.464 -45.294 47.857 1.00 66.19 688 ASP A N 1
ATOM 5460 C CA . ASP A 1 688 ? -22.077 -45.718 47.647 1.00 66.19 688 ASP A CA 1
ATOM 5461 C C . ASP A 1 688 ? -21.517 -46.279 48.969 1.00 66.19 688 ASP A C 1
ATOM 5463 O O . ASP A 1 688 ? -21.096 -45.559 49.874 1.00 66.19 688 ASP A O 1
ATOM 5467 N N . LYS A 1 689 ? -21.581 -47.608 49.122 1.00 49.66 689 LYS A N 1
ATOM 5468 C CA . LYS A 1 689 ? -21.295 -48.369 50.356 1.00 49.66 689 LYS A CA 1
ATOM 5469 C C . LYS A 1 689 ? -19.804 -48.404 50.751 1.00 49.66 689 LYS A C 1
ATOM 5471 O O . LYS A 1 689 ? -19.325 -49.430 51.230 1.00 49.66 689 LYS A O 1
ATOM 5476 N N . SER A 1 690 ? -19.059 -47.310 50.604 1.00 47.78 690 SER A N 1
ATOM 5477 C CA . SER A 1 690 ? -17.632 -47.235 50.957 1.00 47.78 690 SER A CA 1
ATOM 5478 C C . SER A 1 690 ? -17.263 -46.134 51.960 1.00 47.78 690 SER A C 1
ATOM 5480 O O . SER A 1 690 ? -16.129 -45.657 51.936 1.00 47.78 690 SER A O 1
ATOM 5482 N N . GLY A 1 691 ? -18.148 -45.766 52.900 1.00 49.88 691 GLY A N 1
ATOM 5483 C CA . GLY A 1 691 ? -17.683 -45.061 54.110 1.00 49.88 691 GLY A CA 1
ATOM 5484 C C . GLY A 1 691 ? -18.661 -44.194 54.900 1.00 49.88 691 GLY A C 1
ATOM 5485 O O . GLY A 1 691 ? -18.289 -43.716 55.970 1.00 49.88 691 GLY A O 1
ATOM 5486 N N . THR A 1 692 ? -19.898 -43.996 54.464 1.00 47.06 692 THR A N 1
ATOM 5487 C CA . THR A 1 692 ? -20.821 -43.024 55.076 1.00 47.06 692 THR A CA 1
ATOM 5488 C C . THR A 1 692 ? -21.626 -43.613 56.244 1.00 47.06 692 THR A C 1
ATOM 5490 O O . THR A 1 692 ? -22.847 -43.715 56.225 1.00 47.06 692 THR A O 1
ATOM 5493 N N . ARG A 1 693 ? -20.931 -43.967 57.335 1.00 45.34 693 ARG A N 1
ATOM 5494 C CA . ARG A 1 693 ? -21.518 -44.012 58.692 1.00 45.34 693 ARG A CA 1
ATOM 5495 C C . ARG A 1 693 ? -21.258 -42.682 59.407 1.00 45.34 693 ARG A C 1
ATOM 5497 O O . ARG A 1 693 ? -20.579 -42.696 60.424 1.00 45.34 693 ARG A O 1
ATOM 5504 N N . GLY A 1 694 ? -21.692 -41.543 58.856 1.00 46.81 694 GLY A N 1
ATOM 5505 C CA . GLY A 1 694 ? -21.615 -40.233 59.535 1.00 46.81 694 GLY A CA 1
ATOM 5506 C C . GLY A 1 694 ? -20.268 -39.917 60.210 1.00 46.81 694 GLY A C 1
ATOM 5507 O O . GLY A 1 694 ? -20.236 -39.304 61.274 1.00 46.81 694 GLY A O 1
ATOM 5508 N N . ARG A 1 695 ? -19.157 -40.422 59.659 1.00 45.38 695 ARG A N 1
ATOM 5509 C CA . ARG A 1 695 ? -17.822 -40.232 60.222 1.00 45.38 695 ARG A CA 1
ATOM 5510 C C . ARG A 1 695 ? -17.162 -39.117 59.445 1.00 45.38 695 ARG A C 1
ATOM 5512 O O . ARG A 1 695 ? -16.785 -39.314 58.295 1.00 45.38 695 ARG A O 1
ATOM 5519 N N . TYR A 1 696 ? -16.984 -37.988 60.112 1.00 46.25 696 TYR A N 1
ATOM 5520 C CA . TYR A 1 696 ? -16.043 -36.973 59.691 1.00 46.25 696 TYR A CA 1
ATOM 5521 C C . TYR A 1 696 ? -14.667 -37.618 59.467 1.00 46.25 696 TYR A C 1
ATOM 5523 O O . TYR A 1 696 ? -14.121 -38.251 60.377 1.00 46.25 696 TYR A O 1
ATOM 5531 N N . ARG A 1 697 ? -14.109 -37.498 58.259 1.00 45.00 697 ARG A N 1
ATOM 5532 C CA . ARG A 1 697 ? -12.707 -37.847 58.015 1.00 45.00 697 ARG A CA 1
ATOM 5533 C C . ARG A 1 697 ? -11.866 -36.593 58.194 1.00 45.00 697 ARG A C 1
ATOM 5535 O O . ARG A 1 697 ? -12.025 -35.624 57.465 1.00 45.00 697 ARG A O 1
ATOM 5542 N N . ALA A 1 698 ? -10.968 -36.635 59.170 1.00 40.91 698 ALA A N 1
ATOM 5543 C CA . ALA A 1 698 ? -9.849 -35.714 59.244 1.00 40.91 698 ALA A CA 1
ATOM 5544 C C . ALA A 1 698 ? -8.694 -36.330 58.443 1.00 40.91 698 ALA A C 1
ATOM 5546 O O . ALA A 1 698 ? -8.107 -37.327 58.868 1.00 40.91 698 ALA A O 1
ATOM 5547 N N . GLU A 1 699 ? -8.401 -35.800 57.258 1.00 44.56 699 GLU A N 1
ATOM 5548 C CA . GLU A 1 699 ? -7.229 -36.228 56.491 1.00 44.56 699 GLU A CA 1
ATOM 5549 C C . GLU A 1 699 ? -5.999 -35.421 56.918 1.00 44.56 699 GLU A C 1
ATOM 5551 O O . GLU A 1 699 ? -5.995 -34.193 56.841 1.00 44.56 699 GLU A O 1
ATOM 5556 N N . SER A 1 700 ? -4.935 -36.109 57.351 1.00 39.28 700 SER A N 1
ATOM 5557 C CA . SER A 1 700 ? -3.628 -35.482 57.558 1.00 39.28 700 SER A CA 1
ATOM 5558 C C . SER A 1 700 ? -2.820 -35.475 56.260 1.00 39.28 700 SER A C 1
ATOM 5560 O O . SER A 1 700 ? -2.904 -36.376 55.421 1.00 39.28 700 SER A O 1
ATOM 5562 N N . THR A 1 701 ? -2.037 -34.417 56.074 1.00 43.28 701 THR A N 1
ATOM 5563 C CA . THR A 1 701 ? -1.265 -34.124 54.864 1.00 43.28 701 THR A CA 1
ATOM 5564 C C . THR A 1 701 ? -0.096 -35.096 54.683 1.00 43.28 701 THR A C 1
ATOM 5566 O O . THR A 1 701 ? 1.046 -34.775 54.997 1.00 43.28 701 THR A O 1
ATOM 5569 N N . GLN A 1 702 ? -0.352 -36.287 54.141 1.00 33.09 702 GLN A N 1
ATOM 5570 C CA . GLN A 1 702 ? 0.691 -37.084 53.496 1.00 33.09 702 GLN A CA 1
ATOM 5571 C C . GLN A 1 702 ? 0.474 -37.094 51.985 1.00 33.09 702 GLN A C 1
ATOM 5573 O O . GLN A 1 702 ? -0.505 -37.637 51.478 1.00 33.09 702 GLN A O 1
ATOM 5578 N N . LEU A 1 703 ? 1.425 -36.495 51.266 1.00 34.16 703 LEU A N 1
ATOM 5579 C CA . LEU A 1 703 ? 1.599 -36.689 49.831 1.00 34.16 703 LEU A CA 1
ATOM 5580 C C . LEU A 1 703 ? 1.885 -38.175 49.587 1.00 34.16 703 LEU A C 1
ATOM 5582 O O . LEU A 1 703 ? 3.020 -38.629 49.732 1.00 34.16 703 LEU A O 1
ATOM 5586 N N . ARG A 1 704 ? 0.864 -38.950 49.213 1.00 31.03 704 ARG A N 1
ATOM 5587 C CA . ARG A 1 704 ? 1.115 -40.195 48.490 1.00 31.03 704 ARG A CA 1
ATOM 5588 C C . ARG A 1 704 ? 1.638 -39.799 47.117 1.00 31.03 704 ARG A C 1
ATOM 5590 O O . ARG A 1 704 ? 0.925 -39.150 46.356 1.00 31.03 704 ARG A O 1
ATOM 5597 N N . GLN A 1 705 ? 2.877 -40.180 46.814 1.00 32.69 705 GLN A N 1
ATOM 5598 C CA . GLN A 1 705 ? 3.377 -40.205 45.444 1.00 32.69 705 GLN A CA 1
ATOM 5599 C C . GLN A 1 705 ? 2.519 -41.197 44.654 1.00 32.69 705 GLN A C 1
ATOM 5601 O O . GLN A 1 705 ? 2.798 -42.391 44.614 1.00 32.69 705 GLN A O 1
ATOM 5606 N N . HIS A 1 706 ? 1.430 -40.711 44.072 1.00 34.31 706 HIS A N 1
ATOM 5607 C CA . HIS A 1 706 ? 0.753 -41.405 42.996 1.00 34.31 706 HIS A CA 1
ATOM 5608 C C . HIS A 1 706 ? 1.331 -40.861 41.696 1.00 34.31 706 HIS A C 1
ATOM 5610 O O . HIS A 1 706 ? 1.195 -39.680 41.382 1.00 34.31 706 HIS A O 1
ATOM 5616 N N . THR A 1 707 ? 2.036 -41.725 40.971 1.00 30.69 707 THR A N 1
ATOM 5617 C CA . THR A 1 707 ? 2.408 -41.500 39.580 1.00 30.69 707 THR A CA 1
ATOM 5618 C C . THR A 1 707 ? 1.138 -41.203 38.789 1.00 30.69 707 THR A C 1
ATOM 5620 O O . THR A 1 707 ? 0.228 -42.030 38.725 1.00 30.69 707 THR A O 1
ATOM 5623 N N . LEU A 1 708 ? 1.057 -39.998 38.221 1.00 31.72 708 LEU A N 1
ATOM 5624 C CA . LEU A 1 708 ? 0.010 -39.645 37.269 1.00 31.72 708 LEU A CA 1
ATOM 5625 C C . LEU A 1 708 ? 0.030 -40.674 36.126 1.00 31.72 708 LEU A C 1
ATOM 5627 O O . LEU A 1 708 ? 1.112 -40.960 35.601 1.00 31.72 708 LEU A O 1
ATOM 5631 N N . PRO A 1 709 ? -1.124 -41.236 35.725 1.00 33.34 709 PRO A N 1
ATOM 5632 C CA . PRO A 1 709 ? -1.207 -42.007 34.494 1.00 33.34 709 PRO A CA 1
ATOM 5633 C C . PRO A 1 709 ? -0.659 -41.153 33.348 1.00 33.34 709 PRO A C 1
ATOM 5635 O O . PRO A 1 709 ? -0.987 -39.967 33.253 1.00 33.34 709 PRO A O 1
ATOM 5638 N N . ALA A 1 710 ? 0.179 -41.741 32.491 1.00 33.25 710 ALA A N 1
ATOM 5639 C CA . ALA A 1 710 ? 0.862 -41.041 31.397 1.00 33.25 710 ALA A CA 1
ATOM 5640 C C . ALA A 1 710 ? -0.099 -40.260 30.474 1.00 33.25 710 ALA A C 1
ATOM 5642 O O . ALA A 1 710 ? 0.304 -39.310 29.806 1.00 33.25 710 ALA A O 1
ATOM 5643 N N . ASP A 1 711 ? -1.377 -40.625 30.488 1.00 34.22 711 ASP A N 1
ATOM 5644 C CA . ASP A 1 711 ? -2.445 -40.040 29.685 1.00 34.22 711 ASP A CA 1
ATOM 5645 C C . ASP A 1 711 ? -2.855 -38.637 30.173 1.00 34.22 711 ASP A C 1
ATOM 5647 O O . ASP A 1 711 ? -3.243 -37.796 29.369 1.00 34.22 711 ASP A O 1
ATOM 5651 N N . VAL A 1 712 ? -2.701 -38.339 31.471 1.00 33.62 712 VAL A N 1
ATOM 5652 C CA . VAL A 1 712 ? -3.004 -37.012 32.049 1.00 33.62 712 VAL A CA 1
ATOM 5653 C C . VAL A 1 712 ? -1.870 -36.019 31.778 1.00 33.62 712 VAL A C 1
ATOM 5655 O O . VAL A 1 712 ? -2.115 -34.843 31.524 1.00 33.62 712 VAL A O 1
ATOM 5658 N N . LEU A 1 713 ? -0.621 -36.496 31.752 1.00 31.97 713 LEU A N 1
ATOM 5659 C CA . LEU A 1 713 ? 0.545 -35.673 31.413 1.00 31.97 713 LEU A CA 1
ATOM 5660 C C . LEU A 1 713 ? 0.565 -35.259 29.936 1.00 31.97 713 LEU A C 1
ATOM 5662 O O . LEU A 1 713 ? 1.060 -34.183 29.621 1.00 31.97 713 LEU A O 1
ATOM 5666 N N . ARG A 1 714 ? -0.010 -36.062 29.032 1.00 31.36 714 ARG A N 1
ATOM 5667 C CA . ARG A 1 714 ? -0.104 -35.696 27.608 1.00 31.36 714 ARG A CA 1
ATOM 5668 C C . ARG A 1 714 ? -1.038 -34.516 27.345 1.00 31.36 714 ARG A C 1
ATOM 5670 O O . ARG A 1 714 ? -0.797 -33.793 26.390 1.00 31.36 714 ARG A O 1
ATOM 5677 N N . HIS A 1 715 ? -2.051 -34.310 28.185 1.00 33.97 715 HIS A N 1
ATOM 5678 C CA . HIS A 1 715 ? -3.007 -33.209 28.032 1.00 33.97 715 HIS A CA 1
ATOM 5679 C C . HIS A 1 715 ? -2.578 -31.906 28.712 1.00 33.97 715 HIS A C 1
ATOM 5681 O O . HIS A 1 715 ? -3.098 -30.856 28.372 1.00 33.97 715 HIS A O 1
ATOM 5687 N N . LEU A 1 716 ? -1.617 -31.951 29.638 1.00 30.16 716 LEU A N 1
ATOM 5688 C CA . LEU A 1 716 ? -1.064 -30.752 30.283 1.00 30.16 716 LEU A CA 1
ATOM 5689 C C . LEU A 1 716 ? 0.101 -30.122 29.503 1.00 30.16 716 LEU A C 1
ATOM 5691 O O . LEU A 1 716 ? 0.557 -29.044 29.859 1.00 30.16 716 LEU A O 1
ATOM 5695 N N . VAL A 1 717 ? 0.602 -30.803 28.469 1.00 28.81 717 VAL A N 1
ATOM 5696 C CA . VAL A 1 717 ? 1.718 -30.342 27.619 1.00 28.81 717 VAL A CA 1
ATOM 5697 C C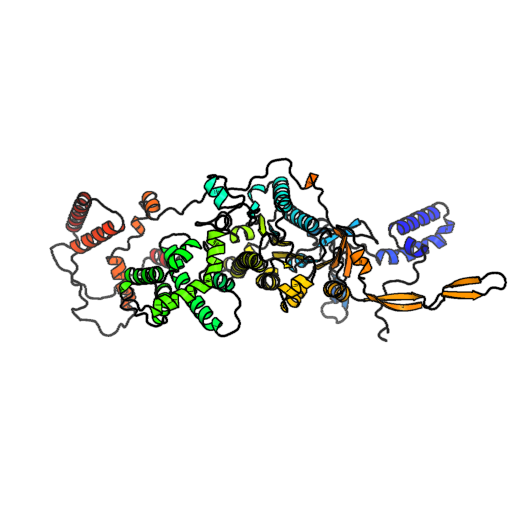 . VAL A 1 717 ? 1.218 -29.888 26.237 1.00 28.81 717 VAL A C 1
ATOM 5699 O O . VAL A 1 717 ? 2.012 -29.469 25.401 1.00 28.81 717 VAL A O 1
ATOM 5702 N N . SER A 1 718 ? -0.091 -29.968 25.977 1.00 27.95 718 SER A N 1
ATOM 5703 C CA . SER A 1 718 ? -0.679 -29.692 24.661 1.00 27.95 718 SER A CA 1
ATOM 5704 C C . SER A 1 718 ? -1.573 -28.451 24.590 1.00 27.95 718 SER A C 1
ATOM 5706 O O . SER A 1 718 ? -2.342 -28.373 23.638 1.00 27.95 718 SER A O 1
ATOM 5708 N N . ASP A 1 719 ? -1.471 -27.519 25.540 1.00 29.00 719 ASP A N 1
ATOM 5709 C CA . ASP A 1 719 ? -2.073 -26.178 25.451 1.00 29.00 719 ASP A CA 1
ATOM 5710 C C . ASP A 1 719 ? -0.999 -25.094 25.613 1.00 29.00 719 ASP A C 1
ATOM 5712 O O . ASP A 1 719 ? -0.205 -25.189 26.583 1.00 29.00 719 ASP A O 1
#

Foldseek 3Di:
DDDPPDDPVQAPDPVDPPVVNVQCLDPVSVVVVLVVLVVCCVVPVVSCVPSVVVVVVVVCSDVVDDDAFPFFDAQVVFAFHPNQWDFDWDAPDPPDPDTDTDTDTDTTAFQQWFFFFDDPPTPGTDGDGLLQQLLFEEEAAAPQLQVLQSVLSRLLSCLVVVFAAEEEEQQQDPVSVQLSLQSCVVSVNNLLEFEQHLDPVPDDPVVCVVVVPPDADPHFAAFLQQPDDLVLVLVLLLVLFDDDDDPCVVLSVLLSLVSSLLSLLVVQVCVVVVHGDGPVSSVVCLQLLNLLVSLVCCVVVVPDCSNNVSSVVSQVPQPQRDNVCSVPPPPGDPSSNVSSVSSVVSNVVVVCVCVPSVVSHYDPGRIPDDVLCCQQVRGYYYYRQNLVVDPLSSLQSVLSSVLSSVLVSVVVQCADDPDDDCVVGNSLVVRDDSAAHEHEYAACLSRPDPSVLVCLVPCSSSSHGYHYYHHALVSVCVRCPPSSVSSVVSNQKYKAGQHDDQPDRVCVLQVLLDKHWDWDQPDFDFDDDPPDIDGHGDPDTDTDIDGPDDNVNSNPGHRQWMFMQHNSHTGTGGGDGDDCVRSHDPDDRDRDDDDDDRDDDPLRVCVVPVPVLVVPQCQVVNVVVVCVVVVVVPDPDDDQDDPVPWDQDDQLVSQLVRVVVVCVPNHPDPPVVNVVVNVVSSVVSVVPPDDPPVDGDGDGDDPDPDDDDVVVVVVVVPD

Organism: NCBI:txid1134687

Nearest PDB structures (foldseek):
  6sz9-assembly1_A  TM=6.811E-01  e=9.316E-22  Legionella pneumophila
  4d2i-assembly1_B-3  TM=6.909E-01  e=2.247E-11  Saccharolobus solfataricus P2
  4d2i-assembly1_A  TM=6.245E-01  e=1.430E-10  Saccharolobus solfataricus P2
  8db3-assembly1_A-2  TM=3.784E-01  e=3.591E-01  Cereibacter sphaeroides
  9avj-assembly1_B  TM=1.798E-01  e=8.607E-01  Bacillus sp. PS3

Sequence (719 aa):
MNKPAVDTRRVNREVWQDGLSGLLFTPEIFLLVIVITTCIGWFFPATWLLSGPFLVLCVPIVLGNPWRMPMRMPATMNRPDPSTDIAVRYRFVSWLPFGGIRIRRNPGAGILYLGFQRLKDAGRELWLSMDDLTRHTLFLGTTGAGKTEFLLGVCLNALCWGKGFSFTDGKAQNDVAFAIGSLARRFGREDDVRYLNFITGGRSRAQALLDNDRRRPQTNTINNFAIAQETFIIQLMQSMLPQVGGSDGGWQEKAKAMIQAMVMALCYLCRREQRIMSQRILVDYLPLKKVAQLYCQAVDEHWHDDARLPLENYLNLLAGFDISQVCRPSEWAPEALQQHGYLIQQFTRMLTLFNDTYGHVFAEGAGDVELRDCLHNDRIVVVLIPALELESEEAATLGRLYYAQMAMILSQDLGEKIEGPASDILVIRKFKDRFPFLIIGDEIGATYTDKIGELATQIRSLGYGLFLAGQDLQRLIVAAGKKTGTLLANMGTRIAGTTVDPEETLQVFSKAGGREFRAEMAAVERREGVIDTDWGESDQLQLREHDRIDLSELQALRPGEIVTLFKGEPVRGAALYIADHDKLTRKSLHINRFIEVPAPTPSEMWEMLPHSARKCWPSPSIVSHLRRILGGYRNTAFVRYSPEHMTLTDDVLCRLADEEDRMAYILDTPRTQRGVRLYQTALNALRDKSGTRGRYRAESTQLRQHTLPADVLRHLVSD

pLDDT: mean 77.81, std 16.64, range [27.95, 96.81]

Solvent-accessible surface area (backbone atoms only — not comparable to full-atom values): 40561 Å² total; per-residue (Å²): 131,84,76,69,97,59,67,70,88,33,47,79,61,72,92,74,58,51,73,64,56,53,45,50,70,34,72,67,51,35,48,49,48,51,51,50,47,51,52,47,28,67,80,39,63,80,46,35,81,59,44,50,60,50,54,60,65,47,48,61,59,57,70,70,58,69,90,70,55,91,43,31,33,49,39,87,71,72,40,71,16,73,78,50,62,38,84,39,79,43,55,84,42,95,90,48,94,58,57,54,78,43,75,47,61,43,63,19,50,15,73,43,70,51,28,28,28,43,77,79,72,55,71,42,56,33,24,39,27,61,75,52,40,30,27,15,34,38,38,35,23,34,92,76,18,35,64,69,52,40,50,49,33,53,52,50,47,34,53,76,70,74,42,17,35,40,40,36,31,29,72,41,55,66,68,56,60,49,31,53,50,27,42,30,44,77,73,72,42,48,89,44,44,44,42,40,47,64,67,65,85,86,62,54,65,68,54,40,60,75,68,61,62,80,72,76,70,89,39,37,24,32,26,84,43,44,84,52,54,56,70,52,54,40,51,54,58,57,67,69,43,79,91,71,88,64,84,66,45,62,54,51,53,53,31,50,51,47,48,45,18,48,42,41,31,49,53,51,50,21,63,73,71,73,42,63,39,24,66,66,60,56,58,71,38,63,48,67,72,40,46,39,48,50,47,53,51,31,60,78,69,63,51,58,61,84,36,39,48,42,41,52,54,48,49,63,69,36,63,69,42,58,77,92,47,54,93,39,80,88,76,56,40,69,60,28,56,51,53,52,49,61,34,54,58,65,47,46,70,59,52,44,44,48,62,68,74,37,41,76,35,44,28,71,48,68,42,70,47,55,69,63,54,32,70,68,67,43,22,30,40,39,36,28,39,33,45,85,85,40,58,63,68,57,32,22,50,56,32,38,55,53,43,44,53,52,46,48,51,54,56,58,39,73,45,86,57,90,76,77,56,66,82,71,37,43,46,44,62,73,70,46,63,94,66,59,47,37,42,34,27,40,38,33,42,57,37,50,42,73,50,56,47,54,43,59,71,59,36,44,84,50,39,35,19,44,40,38,25,27,50,53,52,62,52,33,35,71,65,45,48,83,53,36,61,60,42,54,69,40,34,55,31,39,33,38,28,18,40,83,63,81,53,71,48,40,49,55,51,21,66,52,37,32,65,29,38,43,79,40,69,70,51,77,41,76,44,82,49,98,86,52,80,44,81,39,79,45,94,50,73,40,78,41,82,38,62,70,54,52,67,70,58,34,52,66,37,50,65,37,27,35,42,33,32,54,88,44,44,72,44,48,28,35,47,36,76,72,55,64,83,77,32,45,58,96,64,90,85,77,82,73,81,77,80,91,76,79,79,79,48,72,66,59,49,32,70,78,35,61,73,60,56,67,73,72,65,76,48,62,70,54,50,52,47,50,49,52,56,62,56,54,72,65,78,86,83,84,82,89,84,59,76,92,74,49,61,76,50,51,71,46,60,51,56,40,50,48,51,49,54,48,38,74,72,76,42,100,60,58,73,70,61,48,52,54,50,49,50,50,52,40,53,49,51,70,61,52,90,81,66,82,74,87,60,72,46,72,59,76,97,68,87,73,88,69,80,74,59,72,73,62,58,58,64,71,72,71,118

Mean predicted aligned error: 15.0 Å